Protein AF-0000000075445178 (afdb_homodimer)

Structure (mmCIF, N/CA/C/O backbone):
data_AF-0000000075445178-model_v1
#
loop_
_entity.id
_entity.type
_entity.pdbx_description
1 polymer 'Uncharacterized protein'
#
loop_
_atom_site.group_PDB
_atom_site.id
_atom_site.type_symbol
_atom_site.label_atom_id
_atom_site.label_alt_id
_atom_site.label_comp_id
_atom_site.label_asym_id
_atom_site.label_entity_id
_atom_site.label_seq_id
_atom_site.pdbx_PDB_ins_code
_atom_site.Cartn_x
_atom_site.Cartn_y
_atom_site.Cartn_z
_atom_site.occupancy
_atom_site.B_iso_or_equiv
_atom_site.auth_seq_id
_atom_site.auth_comp_id
_atom_site.auth_asym_id
_atom_site.auth_atom_id
_atom_site.pdbx_PDB_model_num
ATOM 1 N N . MET A 1 1 ? -5.438 -46.281 -12.547 1 30.16 1 MET A N 1
ATOM 2 C CA . MET A 1 1 ? -5.445 -45.125 -13.445 1 30.16 1 MET A CA 1
ATOM 3 C C . MET A 1 1 ? -4.895 -43.875 -12.75 1 30.16 1 MET A C 1
ATOM 5 O O . MET A 1 1 ? -5.383 -43.5 -11.688 1 30.16 1 MET A O 1
ATOM 9 N N . PHE A 1 2 ? -3.621 -43.625 -12.812 1 39.41 2 PHE A N 1
ATOM 10 C CA . PHE A 1 2 ? -2.971 -42.5 -12.148 1 39.41 2 PHE A CA 1
ATOM 11 C C . PHE A 1 2 ? -3.668 -41.188 -12.5 1 39.41 2 PHE A C 1
ATOM 13 O O . PHE A 1 2 ? -3.857 -40.875 -13.672 1 39.41 2 PHE A O 1
ATOM 20 N N . ASP A 1 3 ? -4.621 -40.875 -11.828 1 47.81 3 ASP A N 1
ATOM 21 C CA . ASP A 1 3 ? -5.383 -39.625 -12.055 1 47.81 3 ASP A CA 1
ATOM 22 C C . ASP A 1 3 ? -4.453 -38.438 -12.312 1 47.81 3 ASP A C 1
ATOM 24 O O . ASP A 1 3 ? -3.607 -38.125 -11.477 1 47.81 3 ASP A O 1
ATOM 28 N N . LEU A 1 4 ? -4.105 -38.312 -13.555 1 54.88 4 LEU A N 1
ATOM 29 C CA . LEU A 1 4 ? -3.266 -37.188 -13.977 1 54.88 4 LEU A CA 1
ATOM 30 C C . LEU A 1 4 ? -3.801 -35.875 -13.43 1 54.88 4 LEU A C 1
ATOM 32 O O . LEU A 1 4 ? -4.996 -35.594 -13.547 1 54.88 4 LEU A O 1
ATOM 36 N N . PRO A 1 5 ? -3.109 -35.406 -12.5 1 60.88 5 PRO A N 1
ATOM 37 C CA . PRO A 1 5 ? -3.541 -34.094 -11.961 1 60.88 5 PRO A CA 1
ATOM 38 C C . PRO A 1 5 ? -3.852 -33.094 -13.055 1 60.88 5 PRO A C 1
ATOM 40 O O . PRO A 1 5 ? -3.33 -33.188 -14.172 1 60.88 5 PRO A O 1
ATOM 43 N N . SER A 1 6 ? -4.949 -32.375 -13.031 1 68.62 6 SER A N 1
ATOM 44 C CA . SER A 1 6 ? -5.328 -31.328 -13.961 1 68.62 6 SER A CA 1
ATOM 45 C C . SER A 1 6 ? -4.125 -30.469 -14.344 1 68.62 6 SER A C 1
ATOM 47 O O . SER A 1 6 ? -3.305 -30.125 -13.484 1 68.62 6 SER A O 1
ATOM 49 N N . PRO A 1 7 ? -3.91 -30.297 -15.648 1 84.5 7 PRO A N 1
ATOM 50 C CA . PRO A 1 7 ? -2.799 -29.469 -16.109 1 84.5 7 PRO A CA 1
ATOM 51 C C . PRO A 1 7 ? -2.926 -28.016 -15.641 1 84.5 7 PRO A C 1
ATOM 53 O O . PRO A 1 7 ? -1.937 -27.281 -15.625 1 84.5 7 PRO A O 1
ATOM 56 N N . TYR A 1 8 ? -4.207 -27.672 -15.258 1 91.5 8 TYR A N 1
ATOM 57 C CA . TYR A 1 8 ? -4.434 -26.312 -14.781 1 91.5 8 TYR A CA 1
ATOM 58 C C . TYR A 1 8 ? -5.215 -26.312 -13.477 1 91.5 8 TYR A C 1
ATOM 60 O O . TYR A 1 8 ? -6.398 -25.969 -13.453 1 91.5 8 TYR A O 1
ATOM 68 N N . PRO A 1 9 ? -4.566 -26.594 -12.422 1 93.19 9 PRO A N 1
ATOM 69 C CA . PRO A 1 9 ? -5.254 -26.797 -11.141 1 93.19 9 PRO A CA 1
ATOM 70 C C . PRO A 1 9 ? -5.91 -25.516 -10.617 1 93.19 9 PRO A C 1
ATOM 72 O O . PRO A 1 9 ? -6.82 -25.594 -9.781 1 93.19 9 PRO A O 1
ATOM 75 N N . LEU A 1 10 ? -5.461 -24.359 -11.141 1 96.19 10 LEU A N 1
ATOM 76 C CA . LEU A 1 10 ? -5.98 -23.109 -10.594 1 96.19 10 LEU A CA 1
ATOM 77 C C . LEU A 1 10 ? -6.863 -22.391 -11.617 1 96.19 10 LEU A C 1
ATOM 79 O O . LEU A 1 10 ? -7.129 -21.203 -11.484 1 96.19 10 LEU A O 1
ATOM 83 N N . LYS A 1 11 ? -7.336 -23.062 -12.547 1 94.62 11 LYS A N 1
ATOM 84 C CA . LYS A 1 11 ? -8.125 -22.453 -13.617 1 94.62 11 LYS A CA 1
ATOM 85 C C . LYS A 1 11 ? -9.508 -22.047 -13.125 1 94.62 11 LYS A C 1
ATOM 87 O O . LYS A 1 11 ? -10.016 -20.984 -13.508 1 94.62 11 LYS A O 1
ATOM 92 N N . ASP A 1 12 ? -10.086 -22.875 -12.32 1 93.88 12 ASP A N 1
ATOM 93 C CA . ASP A 1 12 ? -11.438 -22.594 -11.828 1 93.88 12 ASP A CA 1
ATOM 94 C C . ASP A 1 12 ? -11.391 -21.75 -10.555 1 93.88 12 ASP A C 1
ATOM 96 O O . ASP A 1 12 ? -10.758 -22.141 -9.57 1 93.88 12 ASP A O 1
ATOM 100 N N . LEU A 1 13 ? -12.023 -20.672 -10.656 1 95.69 13 LEU A N 1
ATOM 101 C CA . LEU A 1 13 ? -12.047 -19.703 -9.562 1 95.69 13 LEU A CA 1
ATOM 102 C C . LEU A 1 13 ? -13.477 -19.453 -9.094 1 95.69 13 LEU A C 1
ATOM 104 O O . LEU A 1 13 ? -14.359 -19.188 -9.906 1 95.69 13 LEU A O 1
ATOM 108 N N . THR A 1 14 ? -13.727 -19.578 -7.809 1 94.12 14 THR A N 1
ATOM 109 C CA . THR A 1 14 ? -15.047 -19.328 -7.242 1 94.12 14 THR A CA 1
ATOM 110 C C . THR A 1 14 ? -15.047 -18.031 -6.434 1 94.12 14 THR A C 1
ATOM 112 O O . THR A 1 14 ? -13.992 -17.484 -6.117 1 94.12 14 THR A O 1
ATOM 115 N N . ASP A 1 15 ? -16.219 -17.609 -6.078 1 92.56 15 ASP A N 1
ATOM 116 C CA . ASP A 1 15 ? -16.344 -16.438 -5.215 1 92.56 15 ASP A CA 1
ATOM 117 C C . ASP A 1 15 ? -15.75 -16.703 -3.834 1 92.56 15 ASP A C 1
ATOM 119 O O . ASP A 1 15 ? -15.203 -15.805 -3.201 1 92.56 15 ASP A O 1
ATOM 123 N N . GLN A 1 16 ? -15.891 -17.891 -3.465 1 94.44 16 GLN A N 1
ATOM 124 C CA . GLN A 1 16 ? -15.32 -18.266 -2.174 1 94.44 16 GLN A CA 1
ATOM 125 C C . GLN A 1 16 ? -13.797 -18.125 -2.188 1 94.44 16 GLN A C 1
ATOM 127 O O . GLN A 1 16 ? -13.203 -17.688 -1.201 1 94.44 16 GLN A O 1
ATOM 132 N N . ASP A 1 17 ? -13.227 -18.5 -3.268 1 97.06 17 ASP A N 1
ATOM 133 C CA . ASP A 1 17 ? -11.781 -18.328 -3.408 1 97.06 17 ASP A CA 1
ATOM 134 C C . ASP A 1 17 ? -11.391 -16.859 -3.328 1 97.06 17 ASP A C 1
ATOM 136 O O . ASP A 1 17 ? -10.414 -16.5 -2.668 1 97.06 17 ASP A O 1
ATOM 140 N N . LEU A 1 18 ? -12.172 -16.047 -3.953 1 97.38 18 LEU A N 1
ATOM 141 C CA . LEU A 1 18 ? -11.898 -14.617 -3.945 1 97.38 18 LEU A CA 1
ATOM 142 C C . LEU A 1 18 ? -12.094 -14.031 -2.551 1 97.38 18 LEU A C 1
ATOM 144 O O . LEU A 1 18 ? -11.352 -13.148 -2.135 1 97.38 18 LEU A O 1
ATOM 148 N N . GLN A 1 19 ? -13.07 -14.531 -1.859 1 96.25 19 GLN A N 1
ATOM 149 C CA . GLN A 1 19 ? -13.273 -14.102 -0.479 1 96.25 19 GLN A CA 1
ATOM 150 C C . GLN A 1 19 ? -12.07 -14.469 0.388 1 96.25 19 GLN A C 1
ATOM 152 O O . GLN A 1 19 ? -11.578 -13.641 1.162 1 96.25 19 GLN A O 1
ATOM 157 N N . ASN A 1 20 ? -11.609 -15.648 0.244 1 96.75 20 ASN A N 1
ATOM 158 C CA . ASN A 1 20 ? -10.422 -16.062 0.98 1 96.75 20 ASN A CA 1
ATOM 159 C C . ASN A 1 20 ? -9.211 -15.219 0.624 1 96.75 20 ASN A C 1
ATOM 161 O O . ASN A 1 20 ? -8.383 -14.914 1.485 1 96.75 20 ASN A O 1
ATOM 165 N N . LEU A 1 21 ? -9.18 -14.836 -0.614 1 98 21 LEU A N 1
ATOM 166 C CA . LEU A 1 21 ? -8.062 -14.039 -1.108 1 98 21 LEU A CA 1
ATOM 167 C C . LEU A 1 21 ? -8.016 -12.688 -0.407 1 98 21 LEU A C 1
ATOM 169 O O . LEU A 1 21 ? -6.965 -12.281 0.101 1 98 21 LEU A O 1
ATOM 173 N N . VAL A 1 22 ? -9.148 -11.992 -0.316 1 96.75 22 VAL A N 1
ATOM 174 C CA . VAL A 1 22 ? -9.148 -10.656 0.274 1 96.75 22 VAL A CA 1
ATOM 175 C C . VAL A 1 22 ? -8.953 -10.758 1.784 1 96.75 22 VAL A C 1
ATOM 177 O O . VAL A 1 22 ? -8.391 -9.852 2.406 1 96.75 22 VAL A O 1
ATOM 180 N N . VAL A 1 23 ? -9.289 -11.844 2.348 1 95 23 VAL A N 1
ATOM 181 C CA . VAL A 1 23 ? -9.055 -12.07 3.771 1 95 23 VAL A CA 1
ATOM 182 C C . VAL A 1 23 ? -7.562 -12.258 4.031 1 95 23 VAL A C 1
ATOM 184 O O . VAL A 1 23 ? -7 -11.633 4.934 1 95 23 VAL A O 1
ATOM 187 N N . VAL A 1 24 ? -6.957 -13.039 3.215 1 96.44 24 VAL A N 1
ATOM 188 C CA . VAL A 1 24 ? -5.555 -13.367 3.463 1 96.44 24 VAL A CA 1
ATOM 189 C C . VAL A 1 24 ? -4.676 -12.172 3.109 1 96.44 24 VAL A C 1
ATOM 191 O O . VAL A 1 24 ? -3.68 -11.898 3.785 1 96.44 24 VAL A O 1
ATOM 194 N N . LEU A 1 25 ? -5.043 -11.422 2.08 1 96.5 25 LEU A N 1
ATOM 195 C CA . LEU A 1 25 ? -4.203 -10.32 1.627 1 96.5 25 LEU A CA 1
ATOM 196 C C . LEU A 1 25 ? -4.367 -9.109 2.533 1 96.5 25 LEU A C 1
ATOM 198 O O . LEU A 1 25 ? -3.385 -8.438 2.865 1 96.5 25 LEU A O 1
ATOM 202 N N . TRP A 1 26 ? -5.648 -8.906 2.99 1 93.81 26 TRP A N 1
ATOM 203 C CA . TRP A 1 26 ? -5.902 -7.598 3.588 1 93.81 26 TRP A CA 1
ATOM 204 C C . TRP A 1 26 ? -6.75 -7.73 4.848 1 93.81 26 TRP A C 1
ATOM 206 O O . TRP A 1 26 ? -7.281 -6.738 5.352 1 93.81 26 TRP A O 1
ATOM 216 N N . ASN A 1 27 ? -7.004 -8.898 5.277 1 90.88 27 ASN A N 1
ATOM 217 C CA . ASN A 1 27 ? -7.715 -9.156 6.523 1 90.88 27 ASN A CA 1
ATOM 218 C C . ASN A 1 27 ? -9.133 -8.602 6.488 1 90.88 27 ASN A C 1
ATOM 220 O O . ASN A 1 27 ? -9.602 -8.023 7.469 1 90.88 27 ASN A O 1
ATOM 224 N N . TRP A 1 28 ? -9.758 -8.742 5.367 1 91.44 28 TRP A N 1
ATOM 225 C CA . TRP A 1 28 ? -11.156 -8.328 5.27 1 91.44 28 TRP A CA 1
ATOM 226 C C . TRP A 1 28 ? -12.023 -9.133 6.23 1 91.44 28 TRP A C 1
ATOM 228 O O . TRP A 1 28 ? -11.938 -10.359 6.281 1 91.44 28 TRP A O 1
ATOM 238 N N . LYS A 1 29 ? -12.789 -8.391 6.977 1 89.69 29 LYS A N 1
ATOM 239 C CA . LYS A 1 29 ? -13.828 -9.008 7.793 1 89.69 29 LYS A CA 1
ATOM 240 C C . LYS A 1 29 ? -15.203 -8.836 7.152 1 89.69 29 LYS A C 1
ATOM 242 O O . LYS A 1 29 ? -15.875 -7.82 7.379 1 89.69 29 LYS A O 1
ATOM 247 N N . LEU A 1 30 ? -15.609 -9.859 6.5 1 91.5 30 LEU A N 1
ATOM 248 C CA . LEU A 1 30 ? -16.844 -9.773 5.742 1 91.5 30 LEU A CA 1
ATOM 249 C C . LEU A 1 30 ? -18.047 -10.055 6.641 1 91.5 30 LEU A C 1
ATOM 251 O O . LEU A 1 30 ? -18 -10.945 7.492 1 91.5 30 LEU A O 1
ATOM 255 N N . CYS A 1 31 ? -19.047 -9.289 6.477 1 91.12 31 CYS A N 1
ATOM 256 C CA . CYS A 1 31 ? -20.297 -9.547 7.207 1 91.12 31 CYS A CA 1
ATOM 257 C C . CYS A 1 31 ? -21 -10.781 6.668 1 91.12 31 CYS A C 1
ATOM 259 O O . CYS A 1 31 ? -20.578 -11.359 5.664 1 91.12 31 CYS A O 1
ATOM 261 N N . ASP A 1 32 ? -22.062 -11.156 7.273 1 88.88 32 ASP A N 1
ATOM 262 C CA . ASP A 1 32 ? -22.766 -12.398 6.93 1 88.88 32 ASP A CA 1
ATOM 263 C C . ASP A 1 32 ? -23.344 -12.328 5.523 1 88.88 32 ASP A C 1
ATOM 265 O O . ASP A 1 32 ? -23.328 -13.312 4.785 1 88.88 32 ASP A O 1
ATOM 269 N N . ASN A 1 33 ? -23.859 -11.172 5.227 1 88.88 33 ASN A N 1
ATOM 270 C CA . ASN A 1 33 ? -24.406 -11.008 3.889 1 88.88 33 ASN A CA 1
ATOM 271 C C . ASN A 1 33 ? -23.328 -11.164 2.814 1 88.88 33 ASN A C 1
ATOM 273 O O . ASN A 1 33 ? -23.562 -11.812 1.791 1 88.88 33 ASN A O 1
ATOM 277 N N . CYS A 1 34 ? -22.203 -10.617 3.125 1 91.5 34 CYS A N 1
ATOM 278 C CA . CYS A 1 34 ? -21.109 -10.641 2.152 1 91.5 34 CYS A CA 1
ATOM 279 C C . CYS A 1 34 ? -20.453 -12.016 2.098 1 91.5 34 CYS A C 1
ATOM 281 O O . CYS A 1 34 ? -19.812 -12.359 1.106 1 91.5 34 CYS A O 1
ATOM 283 N N . LYS A 1 35 ? -20.609 -12.773 3.062 1 90.69 35 LYS A N 1
ATOM 284 C CA . LYS A 1 35 ? -20.094 -14.141 3.027 1 90.69 35 LYS A CA 1
ATOM 285 C C . LYS A 1 35 ? -20.875 -15 2.041 1 90.69 35 LYS A C 1
ATOM 287 O O . LYS A 1 35 ? -20.328 -15.922 1.434 1 90.69 35 LYS A O 1
ATOM 292 N N . VAL A 1 36 ? -22.078 -14.641 1.875 1 89.12 36 VAL A N 1
ATOM 293 C CA . VAL A 1 36 ? -22.922 -15.375 0.946 1 89.12 36 VAL A CA 1
ATOM 294 C C . VAL A 1 36 ? -22.766 -14.805 -0.462 1 89.12 36 VAL A C 1
ATOM 296 O O . VAL A 1 36 ? -22.656 -15.562 -1.434 1 89.12 36 VAL A O 1
ATOM 299 N N . GLY A 1 37 ? -22.734 -13.539 -0.569 1 89.5 37 GLY A N 1
ATOM 300 C CA . GLY A 1 37 ? -22.578 -12.828 -1.826 1 89.5 37 GLY A CA 1
ATOM 301 C C . GLY A 1 37 ? -21.984 -11.438 -1.653 1 89.5 37 GLY A C 1
ATOM 302 O O . GLY A 1 37 ? -22.719 -10.492 -1.354 1 89.5 37 GLY A O 1
ATOM 303 N N . PRO A 1 38 ? -20.75 -11.391 -1.897 1 85.19 38 PRO A N 1
ATOM 304 C CA . PRO A 1 38 ? -20.125 -10.102 -1.596 1 85.19 38 PRO A CA 1
ATOM 305 C C . PRO A 1 38 ? -20.688 -8.961 -2.447 1 85.19 38 PRO A C 1
ATOM 307 O O . PRO A 1 38 ? -20.75 -9.078 -3.674 1 85.19 38 PRO A O 1
ATOM 310 N N . GLY A 1 39 ? -21.172 -7.934 -1.83 1 78.5 39 GLY A N 1
ATOM 311 C CA . GLY A 1 39 ? -21.609 -6.715 -2.484 1 78.5 39 GLY A CA 1
ATOM 312 C C . GLY A 1 39 ? -23.016 -6.82 -3.041 1 78.5 39 GLY A C 1
ATOM 313 O O . GLY A 1 39 ? -23.516 -5.891 -3.682 1 78.5 39 GLY A O 1
ATOM 314 N N . GLN A 1 40 ? -23.688 -7.945 -2.875 1 82.5 40 GLN A N 1
ATOM 315 C CA . GLN A 1 40 ? -25 -8.156 -3.465 1 82.5 40 GLN A CA 1
ATOM 316 C C . GLN A 1 40 ? -26.094 -7.547 -2.588 1 82.5 40 GLN A C 1
ATOM 318 O O . GLN A 1 40 ? -27.078 -7.02 -3.1 1 82.5 40 GLN A O 1
ATOM 323 N N . GLN A 1 41 ? -25.828 -7.625 -1.301 1 81.69 41 GLN A N 1
ATOM 324 C CA . GLN A 1 41 ? -26.766 -7.07 -0.331 1 81.69 41 GLN A CA 1
ATOM 325 C C . GLN A 1 41 ? -26.125 -5.953 0.485 1 81.69 41 GLN A C 1
ATOM 327 O O . GLN A 1 41 ? -24.891 -5.906 0.621 1 81.69 41 GLN A O 1
ATOM 332 N N . PRO A 1 42 ? -26.953 -5.07 0.854 1 80.88 42 PRO A N 1
ATOM 333 C CA . PRO A 1 42 ? -26.391 -4.008 1.688 1 80.88 42 PRO A CA 1
ATOM 334 C C . PRO A 1 42 ? -25.719 -4.543 2.947 1 80.88 42 PRO A C 1
ATOM 336 O O . PRO A 1 42 ? -26.172 -5.523 3.531 1 80.88 42 PRO A O 1
ATOM 339 N N . CYS A 1 43 ? -24.609 -4.016 3.186 1 80.75 43 CYS A N 1
ATOM 340 C CA . CYS A 1 43 ? -23.844 -4.434 4.352 1 80.75 43 CYS A CA 1
ATOM 341 C C . CYS A 1 43 ? -24.422 -3.836 5.629 1 80.75 43 CYS A C 1
ATOM 343 O O . CYS A 1 43 ? -24.891 -2.699 5.629 1 80.75 43 CYS A O 1
ATOM 345 N N . SER A 1 44 ? -24.891 -4.625 6.527 1 64.69 44 SER A N 1
ATOM 346 C CA . SER A 1 44 ? -25.281 -4.227 7.875 1 64.69 44 SER A CA 1
ATOM 347 C C . SER A 1 44 ? -24.266 -4.684 8.906 1 64.69 44 SER A C 1
ATOM 349 O O . SER A 1 44 ? -24.016 -5.883 9.062 1 64.69 44 SER A O 1
ATOM 351 N N . PRO A 1 45 ? -23.469 -3.906 9.719 1 60.16 45 PRO A N 1
ATOM 352 C CA . PRO A 1 45 ? -23.094 -2.506 9.906 1 60.16 45 PRO A CA 1
ATOM 353 C C . PRO A 1 45 ? -22.219 -1.97 8.766 1 60.16 45 PRO A C 1
ATOM 355 O O . PRO A 1 45 ? -21.609 -2.75 8.031 1 60.16 45 PRO A O 1
ATOM 358 N N . GLN A 1 46 ? -22.203 -0.677 8.461 1 60.38 46 GLN A N 1
ATOM 359 C CA . GLN A 1 46 ? -21.703 0.152 7.367 1 60.38 46 GLN A CA 1
ATOM 360 C C . GLN A 1 46 ? -20.188 0.049 7.234 1 60.38 46 GLN A C 1
ATOM 362 O O . GLN A 1 46 ? -19.609 0.498 6.242 1 60.38 46 GLN A O 1
ATOM 367 N N . ILE A 1 47 ? -19.516 -0.87 8.008 1 75 47 ILE A N 1
ATOM 368 C CA . ILE A 1 47 ? -18.062 -0.8 7.977 1 75 47 ILE A CA 1
ATOM 369 C C . ILE A 1 47 ? -17.5 -2.039 7.277 1 75 47 ILE A C 1
ATOM 371 O O . ILE A 1 47 ? -16.281 -2.223 7.207 1 75 47 ILE A O 1
ATOM 375 N N . CYS A 1 48 ? -18.406 -2.711 6.582 1 87.06 48 CYS A N 1
ATOM 376 C CA . CYS A 1 48 ? -17.953 -3.945 5.941 1 87.06 48 CYS A CA 1
ATOM 377 C C . CYS A 1 48 ? -17.156 -3.65 4.684 1 87.06 48 CYS A C 1
ATOM 379 O O . CYS A 1 48 ? -17.609 -2.928 3.801 1 87.0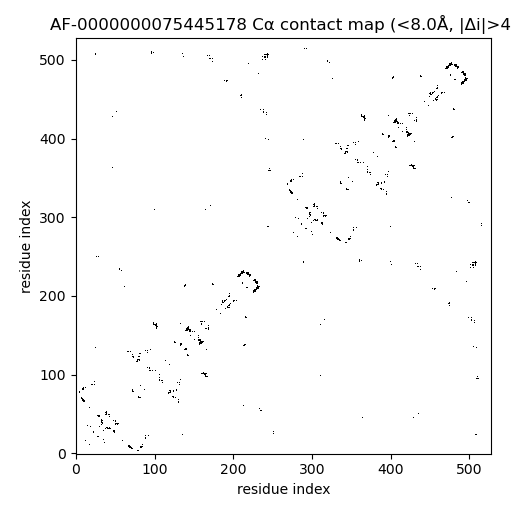6 48 CYS A O 1
ATOM 381 N N . PRO A 1 49 ? -15.992 -4.254 4.613 1 88.88 49 PRO A N 1
ATOM 382 C CA . PRO A 1 49 ? -15.203 -4.035 3.4 1 88.88 49 PRO A CA 1
ATOM 383 C C . PRO A 1 49 ? -15.852 -4.641 2.154 1 88.88 49 PRO A C 1
ATOM 385 O O . PRO A 1 49 ? -15.469 -4.297 1.032 1 88.88 49 PRO A O 1
ATOM 388 N N . GLY A 1 50 ? -16.844 -5.469 2.377 1 89.06 50 GLY A N 1
ATOM 389 C CA . GLY A 1 50 ? -17.562 -6.07 1.258 1 89.06 50 GLY A CA 1
ATOM 390 C C . GLY A 1 50 ? -18.188 -5.047 0.332 1 89.06 50 GLY A C 1
ATOM 391 O O . GLY A 1 50 ? -18.438 -5.336 -0.839 1 89.06 50 GLY A O 1
ATOM 392 N N . VAL A 1 51 ? -18.406 -3.855 0.806 1 84.81 51 VAL A N 1
ATOM 393 C CA . VAL A 1 51 ? -19.016 -2.789 0.009 1 84.81 51 VAL A CA 1
ATOM 394 C C . VAL A 1 51 ? -18.078 -2.42 -1.144 1 84.81 51 VAL A C 1
ATOM 396 O O . VAL A 1 51 ? -18.516 -1.848 -2.145 1 84.81 51 VAL A O 1
ATOM 399 N N . ARG A 1 52 ? -16.875 -2.756 -1.011 1 87.69 52 ARG A N 1
ATOM 400 C CA . ARG A 1 52 ? -15.883 -2.406 -2.027 1 87.69 52 ARG A CA 1
ATOM 401 C C . ARG A 1 52 ? -15.648 -3.57 -2.982 1 87.69 52 ARG A C 1
ATOM 403 O O . ARG A 1 52 ? -14.766 -3.502 -3.844 1 87.69 52 ARG A O 1
ATOM 410 N N . TRP A 1 53 ? -16.359 -4.59 -2.99 1 91.06 53 TRP A N 1
ATOM 411 C CA . TRP A 1 53 ? -16.156 -5.82 -3.748 1 91.06 53 TRP A CA 1
ATOM 412 C C . TRP A 1 53 ? -16.141 -5.539 -5.246 1 91.06 53 TRP A C 1
ATOM 414 O O . TRP A 1 53 ? -15.234 -5.996 -5.957 1 91.06 53 TRP A O 1
ATOM 424 N N . SER A 1 54 ? -17.047 -4.738 -5.648 1 87.38 54 SER A N 1
ATOM 425 C CA . SER A 1 54 ? -17.188 -4.477 -7.078 1 87.38 54 SER A CA 1
ATOM 426 C C . SER A 1 54 ? -15.984 -3.688 -7.605 1 87.38 54 SER A C 1
ATOM 428 O O . SER A 1 54 ? -15.625 -3.814 -8.773 1 87.38 54 SER A O 1
ATOM 430 N N . ARG A 1 55 ? -15.391 -2.922 -6.754 1 85.56 55 ARG A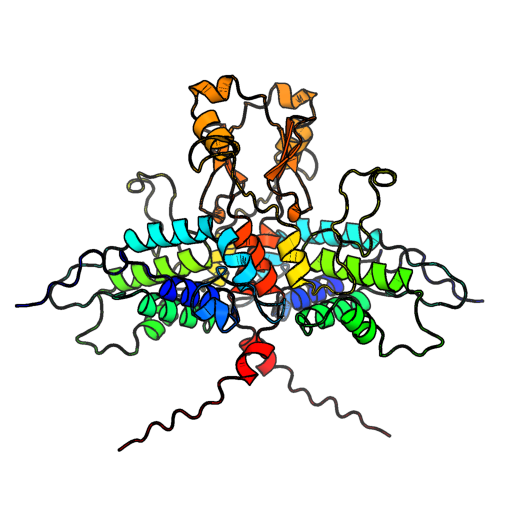 N 1
ATOM 431 C CA . ARG A 1 55 ? -14.25 -2.107 -7.16 1 85.56 55 ARG A CA 1
ATOM 432 C C . ARG A 1 55 ? -13 -2.965 -7.344 1 85.56 55 ARG A C 1
ATOM 434 O O . ARG A 1 55 ? -12.008 -2.516 -7.926 1 85.56 55 ARG A O 1
ATOM 441 N N . MET A 1 56 ? -13.086 -4.219 -6.902 1 92.25 56 MET A N 1
ATOM 442 C CA . MET A 1 56 ? -11.922 -5.102 -6.945 1 92.25 56 MET A CA 1
ATOM 443 C C . MET A 1 56 ? -11.906 -5.914 -8.234 1 92.25 56 MET A C 1
ATOM 445 O O . MET A 1 56 ? -11.031 -6.758 -8.43 1 92.25 56 MET A O 1
ATOM 449 N N . ARG A 1 57 ? -12.711 -5.602 -9.117 1 89.75 57 ARG A N 1
ATOM 450 C CA . ARG A 1 57 ? -12.906 -6.422 -10.312 1 89.75 57 ARG A CA 1
ATOM 451 C C . ARG A 1 57 ? -11.617 -6.547 -11.109 1 89.75 57 ARG A C 1
ATOM 453 O O . ARG A 1 57 ? -11.25 -7.641 -11.539 1 89.75 57 ARG A O 1
ATOM 460 N N . LEU A 1 58 ? -10.938 -5.449 -11.32 1 88.69 58 LEU A N 1
ATOM 461 C CA . LEU A 1 58 ? -9.711 -5.469 -12.109 1 88.69 58 LEU A CA 1
ATOM 462 C C . LEU A 1 58 ? -8.664 -6.359 -11.461 1 88.69 58 LEU A C 1
ATOM 464 O O . LEU A 1 58 ? -7.98 -7.121 -12.148 1 88.69 58 LEU A O 1
ATOM 468 N N . PHE A 1 59 ? -8.602 -6.277 -10.211 1 94.06 59 PHE A N 1
ATOM 469 C CA . PHE A 1 59 ? -7.637 -7.113 -9.5 1 94.06 59 PHE A CA 1
ATOM 470 C C . PHE A 1 59 ? -8.047 -8.578 -9.562 1 94.06 59 PHE A C 1
ATOM 472 O O . PHE A 1 59 ? -7.203 -9.461 -9.734 1 94.06 59 PHE A O 1
ATOM 479 N N . PHE A 1 60 ? -9.305 -8.82 -9.43 1 96.06 60 PHE A N 1
ATOM 480 C CA . PHE A 1 60 ? -9.797 -10.195 -9.484 1 96.06 60 PHE A CA 1
ATOM 481 C C . PHE A 1 60 ? -9.555 -10.789 -10.867 1 96.06 60 PHE A C 1
ATOM 483 O O . PHE A 1 60 ? -9.195 -11.961 -10.984 1 96.06 60 PHE A O 1
ATOM 490 N N . ASP A 1 61 ? -9.734 -9.984 -11.836 1 93.06 61 ASP A N 1
ATOM 491 C CA . ASP A 1 61 ? -9.445 -10.445 -13.195 1 93.06 61 ASP A CA 1
ATOM 492 C C . ASP A 1 61 ? -7.961 -10.766 -13.367 1 93.06 61 ASP A C 1
ATOM 494 O O . ASP A 1 61 ? -7.605 -11.766 -13.992 1 93.06 61 ASP A O 1
ATOM 498 N N . TYR A 1 62 ? -7.219 -9.906 -12.867 1 93.44 62 TYR A N 1
ATOM 499 C CA . TYR A 1 62 ? -5.777 -10.141 -12.883 1 93.44 62 TYR A CA 1
ATOM 500 C C . TYR A 1 62 ? -5.43 -11.445 -12.172 1 93.44 62 TYR A C 1
ATOM 502 O O . TYR A 1 62 ? -4.691 -12.273 -12.711 1 93.44 62 TYR A O 1
ATOM 510 N N . TYR A 1 63 ? -5.957 -11.633 -11 1 97.38 63 TYR A N 1
ATOM 511 C CA . TYR A 1 63 ? -5.734 -12.844 -10.227 1 97.38 63 TYR A CA 1
ATOM 512 C C . TYR A 1 63 ? -6.141 -14.086 -11.016 1 97.38 63 TYR A C 1
ATOM 514 O O . TYR A 1 63 ? -5.391 -15.062 -11.078 1 97.38 63 TYR A O 1
ATOM 522 N N . ARG A 1 64 ? -7.254 -13.992 -11.562 1 96.88 64 ARG A N 1
ATOM 523 C CA . ARG A 1 64 ? -7.758 -15.109 -12.359 1 96.88 64 ARG A CA 1
ATOM 524 C C . ARG A 1 64 ? -6.793 -15.461 -13.484 1 96.88 64 ARG A C 1
ATOM 526 O O . ARG A 1 64 ? -6.484 -16.641 -13.703 1 96.88 64 ARG A O 1
ATOM 533 N N . LYS A 1 65 ? -6.348 -14.484 -14.102 1 94.56 65 LYS A N 1
ATOM 534 C CA . LYS A 1 65 ? -5.477 -14.695 -15.25 1 94.56 65 LYS A CA 1
ATOM 535 C C . LYS A 1 65 ? -4.164 -15.352 -14.828 1 94.56 65 LYS A C 1
ATOM 537 O O . LYS A 1 65 ? -3.758 -16.359 -15.406 1 94.56 65 LYS A O 1
ATOM 542 N N . ILE A 1 66 ? -3.557 -14.836 -13.797 1 95.12 66 ILE A N 1
ATOM 543 C CA . ILE A 1 66 ? -2.221 -15.328 -13.469 1 95.12 66 ILE A CA 1
ATOM 544 C C . ILE A 1 66 ? -2.316 -16.719 -12.836 1 95.12 66 ILE A C 1
ATOM 546 O O . ILE A 1 66 ? -1.418 -17.547 -13 1 95.12 66 ILE A O 1
ATOM 550 N N . THR A 1 67 ? -3.4 -16.969 -12.211 1 97.12 67 THR A N 1
ATOM 551 C CA . THR A 1 67 ? -3.547 -18.281 -11.602 1 97.12 67 THR A CA 1
ATOM 552 C C . THR A 1 67 ? -3.955 -19.312 -12.641 1 97.12 67 THR A C 1
ATOM 554 O O . THR A 1 67 ? -3.537 -20.469 -12.57 1 97.12 67 THR A O 1
ATOM 557 N N . ALA A 1 68 ? -4.691 -18.922 -13.586 1 95.06 68 ALA A N 1
ATOM 558 C CA . ALA A 1 68 ? -5.078 -19.828 -14.656 1 95.06 68 ALA A CA 1
ATOM 559 C C . ALA A 1 68 ? -3.865 -20.266 -15.469 1 95.06 68 ALA A C 1
ATOM 561 O O . ALA A 1 68 ? -3.855 -21.359 -16.047 1 95.06 68 ALA A O 1
ATOM 562 N N . ASP A 1 69 ? -2.832 -19.453 -15.422 1 92.88 69 ASP A N 1
ATOM 563 C CA . ASP A 1 69 ? -1.639 -19.703 -16.219 1 92.88 69 ASP A CA 1
ATOM 564 C C . ASP A 1 69 ? -0.656 -20.609 -15.469 1 92.88 69 ASP A C 1
ATOM 566 O O . ASP A 1 69 ? 0.377 -21 -16.016 1 92.88 69 ASP A O 1
ATOM 570 N N . TYR A 1 70 ? -0.999 -20.906 -14.273 1 94 70 TYR A N 1
ATOM 571 C CA . TYR A 1 70 ? -0.126 -21.781 -13.5 1 94 70 TYR A CA 1
ATOM 572 C C . TYR A 1 70 ? -0.167 -23.219 -14.039 1 94 70 TYR A C 1
ATOM 574 O O . TYR A 1 70 ? -1.226 -23.844 -14.062 1 94 70 TYR A O 1
ATOM 582 N N . VAL A 1 71 ? 1 -23.688 -14.461 1 91.25 71 VAL A N 1
ATOM 583 C CA . VAL A 1 71 ? 1.16 -25.062 -14.938 1 91.25 71 VAL A CA 1
ATOM 584 C C . VAL A 1 71 ? 2.211 -25.781 -14.094 1 91.25 71 VAL A C 1
ATOM 586 O O . VAL A 1 71 ? 3.393 -25.438 -14.141 1 91.25 71 VAL A O 1
ATOM 589 N N . PRO A 1 72 ? 1.74 -26.75 -13.336 1 90.69 72 PRO A N 1
ATOM 590 C CA . PRO A 1 72 ? 2.715 -27.469 -12.523 1 90.69 72 PRO A CA 1
ATOM 591 C C . PRO A 1 72 ? 3.695 -28.281 -13.359 1 90.69 72 PRO A C 1
ATOM 593 O O . PRO A 1 72 ? 3.461 -28.5 -14.555 1 90.69 72 PRO A O 1
ATOM 596 N N . ASP A 1 73 ? 4.844 -28.562 -12.703 1 86.69 73 ASP A N 1
ATOM 597 C CA . ASP A 1 73 ? 5.73 -29.562 -13.312 1 86.69 73 ASP A CA 1
ATOM 598 C C . ASP A 1 73 ? 5.078 -30.938 -13.344 1 86.69 73 ASP A C 1
ATOM 600 O O . ASP A 1 73 ? 4.707 -31.484 -12.297 1 86.69 73 ASP A O 1
ATOM 604 N N . MET A 1 74 ? 4.848 -31.438 -14.516 1 81.38 74 MET A N 1
ATOM 605 C CA . MET A 1 74 ? 4.145 -32.719 -14.672 1 81.38 74 MET A CA 1
ATOM 606 C C . MET A 1 74 ? 5.125 -33.875 -14.68 1 81.38 74 MET A C 1
ATOM 608 O O . MET A 1 74 ? 5.445 -34.406 -15.742 1 81.38 74 MET A O 1
ATOM 612 N N . VAL A 1 75 ? 5.688 -34.094 -13.578 1 80.38 75 VAL A N 1
ATOM 613 C CA . VAL A 1 75 ? 6.574 -35.25 -13.43 1 80.38 75 VAL A CA 1
ATOM 614 C C . VAL A 1 75 ? 5.82 -36.406 -12.773 1 80.38 75 VAL A C 1
ATOM 616 O O . VAL A 1 75 ? 5.133 -36.219 -11.766 1 80.38 75 VAL A O 1
ATOM 619 N N . VAL A 1 76 ? 5.98 -37.531 -13.383 1 79.25 76 VAL A N 1
ATOM 620 C CA . VAL A 1 76 ? 5.289 -38.719 -12.891 1 79.25 76 VAL A CA 1
ATOM 621 C C . VAL A 1 76 ? 5.684 -39 -11.445 1 79.25 76 VAL A C 1
ATOM 623 O O . VAL A 1 76 ? 6.871 -39 -11.109 1 79.25 76 VAL A O 1
ATOM 626 N N . GLY A 1 77 ? 4.691 -39.125 -10.547 1 79.81 77 GLY A N 1
ATOM 627 C CA . GLY A 1 77 ? 4.926 -39.5 -9.156 1 79.81 77 GLY A CA 1
ATOM 628 C C . GLY A 1 77 ? 5.051 -38.281 -8.234 1 79.81 77 GLY A C 1
ATOM 629 O O . GLY A 1 77 ? 5.043 -38.438 -7.012 1 79.81 77 GLY A O 1
ATOM 630 N N . ALA A 1 78 ? 5.23 -37.156 -8.789 1 85.62 78 ALA A N 1
ATOM 631 C CA . ALA A 1 78 ? 5.348 -35.969 -7.949 1 85.62 78 ALA A CA 1
ATOM 632 C C . ALA A 1 78 ? 4.082 -35.125 -8.023 1 85.62 78 ALA A C 1
ATOM 634 O O . ALA A 1 78 ? 3.668 -34.719 -9.109 1 85.62 78 ALA A O 1
ATOM 635 N N . PRO A 1 79 ? 3.467 -34.938 -6.941 1 89.44 79 PRO A N 1
ATOM 636 C CA . PRO A 1 79 ? 2.279 -34.062 -6.957 1 89.44 79 PRO A CA 1
ATOM 637 C C . PRO A 1 79 ? 2.615 -32.594 -7.211 1 89.44 79 PRO A C 1
ATOM 639 O O . PRO A 1 79 ? 3.744 -32.156 -6.965 1 89.44 79 PRO A O 1
ATOM 642 N N . PRO A 1 80 ? 1.595 -31.859 -7.77 1 93.19 80 PRO A N 1
ATOM 643 C CA . PRO A 1 80 ? 1.825 -30.422 -7.953 1 93.19 80 PRO A CA 1
ATOM 644 C C . PRO A 1 80 ? 2.004 -29.688 -6.637 1 93.19 80 PRO A C 1
ATOM 646 O O . PRO A 1 80 ? 1.475 -30.109 -5.605 1 93.19 80 PRO A O 1
ATOM 649 N N . ALA A 1 81 ? 2.758 -28.609 -6.688 1 95.19 81 ALA A N 1
ATOM 650 C CA . ALA A 1 81 ? 2.955 -27.766 -5.512 1 95.19 81 ALA A CA 1
ATOM 651 C C . ALA A 1 81 ? 1.656 -27.078 -5.105 1 95.19 81 ALA A C 1
ATOM 653 O O . ALA A 1 81 ? 1.381 -26.906 -3.916 1 95.19 81 ALA A O 1
ATOM 654 N N . LEU A 1 82 ? 0.867 -26.703 -6.145 1 96.06 82 LEU A N 1
ATOM 655 C CA . LEU A 1 82 ? -0.451 -26.125 -5.918 1 96.06 82 LEU A CA 1
ATOM 656 C C . LEU A 1 82 ? -1.541 -26.984 -6.559 1 96.06 82 LEU A C 1
ATOM 658 O O . LEU A 1 82 ? -1.517 -27.219 -7.766 1 96.06 82 LEU A O 1
ATOM 662 N N . GLN A 1 83 ? -2.453 -27.344 -5.758 1 93.19 83 GLN A N 1
ATOM 663 C CA . GLN A 1 83 ? -3.562 -28.156 -6.266 1 93.19 83 GLN A CA 1
ATOM 664 C C . GLN A 1 83 ? -4.863 -27.359 -6.266 1 93.19 83 GLN A C 1
ATOM 666 O O . GLN A 1 83 ? -5.836 -27.734 -6.914 1 93.19 83 GLN A O 1
ATOM 671 N N . SER A 1 84 ? -4.836 -26.328 -5.488 1 95.81 84 SER A N 1
ATOM 672 C CA . SER A 1 84 ? -6.039 -25.516 -5.332 1 95.81 84 SER A CA 1
ATOM 673 C C . SER A 1 84 ? -5.699 -24.094 -4.922 1 95.81 84 SER A C 1
ATOM 675 O O . SER A 1 84 ? -4.559 -23.797 -4.555 1 95.81 84 SER A O 1
ATOM 677 N N . HIS A 1 85 ? -6.691 -23.281 -5.027 1 97.81 85 HIS A N 1
ATOM 678 C CA . HIS A 1 85 ? -6.52 -21.922 -4.523 1 97.81 85 HIS A CA 1
ATOM 679 C C . HIS A 1 85 ? -6.285 -21.906 -3.018 1 97.81 85 HIS A C 1
ATOM 681 O O . HIS A 1 85 ? -5.59 -21.047 -2.496 1 97.81 85 HIS A O 1
ATOM 687 N N . THR A 1 86 ? -6.844 -22.875 -2.359 1 97.06 86 THR A N 1
ATOM 688 C CA . THR A 1 86 ? -6.621 -23 -0.923 1 97.06 86 THR A CA 1
ATOM 689 C C . THR A 1 86 ? -5.141 -23.188 -0.619 1 97.06 86 THR A C 1
ATOM 691 O O . THR A 1 86 ? -4.613 -22.609 0.335 1 97.06 86 THR A O 1
ATOM 694 N N . ASP A 1 87 ? -4.5 -23.984 -1.438 1 96.5 87 ASP A N 1
ATOM 695 C CA . ASP A 1 87 ? -3.061 -24.156 -1.286 1 96.5 87 ASP A CA 1
ATOM 696 C C . ASP A 1 87 ? -2.322 -22.844 -1.453 1 96.5 87 ASP A C 1
ATOM 698 O O . ASP A 1 87 ? -1.396 -22.531 -0.696 1 96.5 87 ASP A O 1
ATOM 702 N N . LEU A 1 88 ? -2.752 -22.125 -2.422 1 98.12 88 LEU A N 1
ATOM 703 C CA . LEU A 1 88 ? -2.127 -20.844 -2.693 1 98.12 88 LEU A CA 1
ATOM 704 C C . LEU A 1 88 ? -2.328 -19.875 -1.525 1 98.12 88 LEU A C 1
ATOM 706 O O . LEU A 1 88 ? -1.389 -19.203 -1.105 1 98.12 88 LEU A O 1
ATOM 710 N N . MET A 1 89 ? -3.527 -19.906 -0.951 1 98.06 89 MET A N 1
ATOM 711 C CA . MET A 1 89 ? -3.799 -19.062 0.211 1 98.06 89 MET A CA 1
ATOM 712 C C . MET A 1 89 ? -2.906 -19.453 1.385 1 98.06 89 MET A C 1
ATOM 714 O O . MET A 1 89 ? -2.418 -18.594 2.113 1 98.06 89 MET A O 1
ATOM 718 N N . SER A 1 90 ? -2.713 -20.656 1.523 1 97.12 90 SER A N 1
ATOM 719 C CA . SER A 1 90 ? -1.873 -21.141 2.613 1 97.12 90 SER A CA 1
ATOM 720 C C . SER A 1 90 ? -0.434 -20.656 2.461 1 97.12 90 SER A C 1
ATOM 722 O O . SER A 1 90 ? 0.19 -20.234 3.436 1 97.12 90 SER A O 1
ATOM 724 N N . ILE A 1 91 ? 0.046 -20.719 1.281 1 97.88 91 ILE A N 1
ATOM 725 C CA . ILE A 1 91 ? 1.409 -20.266 1.032 1 97.88 91 ILE A CA 1
ATOM 726 C C . ILE A 1 91 ? 1.499 -18.75 1.274 1 97.88 91 ILE A C 1
ATOM 728 O O . ILE A 1 91 ? 2.459 -18.281 1.881 1 97.88 91 ILE A O 1
ATOM 732 N N . ILE A 1 92 ? 0.52 -18 0.833 1 98 92 ILE A N 1
ATOM 733 C CA . ILE A 1 92 ? 0.504 -16.562 1.042 1 98 92 ILE A CA 1
ATOM 734 C C . ILE A 1 92 ? 0.533 -16.25 2.539 1 98 92 ILE A C 1
ATOM 736 O O . ILE A 1 92 ? 1.291 -15.391 2.988 1 98 92 ILE A O 1
ATOM 740 N N . ARG A 1 93 ? -0.216 -17 3.295 1 97 93 ARG A N 1
ATOM 741 C CA . ARG A 1 93 ? -0.235 -16.812 4.742 1 97 93 ARG A CA 1
ATOM 742 C C . ARG A 1 93 ? 1.144 -17.062 5.344 1 97 93 ARG A C 1
ATOM 744 O O . ARG A 1 93 ? 1.604 -16.297 6.191 1 97 93 ARG A O 1
ATOM 751 N N . LEU A 1 94 ? 1.73 -18.047 4.926 1 96.5 94 LEU A N 1
ATOM 752 C CA . LEU A 1 94 ? 3.045 -18.406 5.453 1 96.5 94 LEU A CA 1
ATOM 753 C C . LEU A 1 94 ? 4.078 -17.344 5.082 1 96.5 94 LEU A C 1
ATOM 755 O O . LEU A 1 94 ? 4.953 -17.016 5.891 1 96.5 94 LEU A O 1
ATOM 759 N N . LEU A 1 95 ? 3.977 -16.844 3.836 1 96.94 95 LEU A N 1
ATOM 760 C CA . LEU A 1 95 ? 4.883 -15.766 3.439 1 96.94 95 LEU A CA 1
ATOM 761 C C . LEU A 1 95 ? 4.691 -14.539 4.32 1 96.94 95 LEU A C 1
ATOM 763 O O . LEU A 1 95 ? 5.668 -13.914 4.746 1 96.94 95 LEU A O 1
ATOM 767 N N . LYS A 1 96 ? 3.479 -14.25 4.562 1 94.62 96 LYS A N 1
ATOM 768 C CA . LYS A 1 96 ? 3.154 -13.078 5.371 1 94.62 96 LYS A CA 1
ATOM 769 C C . LYS A 1 96 ? 3.619 -13.266 6.812 1 94.62 96 LYS A C 1
ATOM 771 O O . LYS A 1 96 ? 4.184 -12.344 7.41 1 94.62 96 LYS A O 1
ATOM 776 N N . ASP A 1 97 ? 3.447 -14.461 7.34 1 93.56 97 ASP A N 1
ATOM 777 C CA . ASP A 1 97 ? 3.756 -14.75 8.734 1 93.56 97 ASP A CA 1
ATOM 778 C C . ASP A 1 97 ? 5.262 -14.883 8.953 1 93.56 97 ASP A C 1
ATOM 780 O O . ASP A 1 97 ? 5.738 -14.836 10.086 1 93.56 97 ASP A O 1
ATOM 784 N N . ASN A 1 98 ? 5.945 -15.125 7.863 1 94.56 98 ASN A N 1
ATOM 785 C CA . ASN A 1 98 ? 7.383 -15.375 7.957 1 94.56 98 ASN A CA 1
ATOM 786 C C . ASN A 1 98 ? 8.172 -14.43 7.055 1 94.56 98 ASN A C 1
ATOM 788 O O . ASN A 1 98 ? 9.023 -14.875 6.277 1 94.56 98 ASN A O 1
ATOM 792 N N . SER A 1 99 ? 7.926 -13.188 7.238 1 91.56 99 SER A N 1
ATOM 793 C CA . SER A 1 99 ? 8.523 -12.172 6.375 1 91.56 99 SER A CA 1
ATOM 794 C C . SER A 1 99 ? 10.016 -12.008 6.672 1 91.56 99 SER A C 1
ATOM 796 O O . SER A 1 99 ? 10.75 -11.438 5.867 1 91.56 99 SER A O 1
ATOM 798 N N . ASP A 1 100 ? 10.461 -12.523 7.773 1 89.06 100 ASP A N 1
ATOM 799 C CA . ASP A 1 100 ? 11.852 -12.383 8.188 1 89.06 100 ASP A CA 1
ATOM 800 C C . ASP A 1 100 ? 12.688 -13.57 7.719 1 89.06 100 ASP A C 1
ATOM 802 O O . ASP A 1 100 ? 13.898 -13.609 7.93 1 89.06 100 ASP A O 1
ATOM 806 N N . LYS A 1 101 ? 12.062 -14.547 7.027 1 94.56 101 LYS A N 1
ATOM 807 C CA . LYS A 1 101 ? 12.766 -15.734 6.547 1 94.56 101 LYS A CA 1
ATOM 808 C C . LYS A 1 101 ? 13.164 -15.586 5.082 1 94.56 101 LYS A C 1
ATOM 810 O O . LYS A 1 101 ? 12.445 -14.953 4.305 1 94.56 101 LYS A O 1
ATOM 815 N N . LYS A 1 102 ? 14.242 -16.219 4.82 1 95.69 102 LYS A N 1
ATOM 816 C CA . LYS A 1 102 ? 14.727 -16.219 3.443 1 95.69 102 LYS A CA 1
ATOM 817 C C . LYS A 1 102 ? 13.891 -17.156 2.572 1 95.69 102 LYS A C 1
ATOM 819 O O . LYS A 1 102 ? 13.188 -18.031 3.086 1 95.69 102 LYS A O 1
ATOM 824 N N . ARG A 1 103 ? 14.016 -16.938 1.281 1 96.56 103 ARG A N 1
ATOM 825 C CA . ARG A 1 103 ? 13.25 -17.734 0.329 1 96.56 103 ARG A CA 1
ATOM 826 C C . ARG A 1 103 ? 13.461 -19.219 0.569 1 96.56 103 ARG A C 1
ATOM 828 O O . ARG A 1 103 ? 12.508 -20 0.54 1 96.56 103 ARG A O 1
ATOM 835 N N . SER A 1 104 ? 14.703 -19.641 0.763 1 96.25 104 SER A N 1
ATOM 836 C CA . SER A 1 104 ? 15.008 -21.047 0.987 1 96.25 104 SER A CA 1
ATOM 837 C C . SER A 1 104 ? 14.305 -21.578 2.227 1 96.25 104 SER A C 1
ATOM 839 O O . SER A 1 104 ? 13.758 -22.672 2.211 1 96.25 104 SER A O 1
ATOM 841 N N . GLU A 1 105 ? 14.289 -20.766 3.25 1 97.25 105 GLU A N 1
ATOM 842 C CA . GLU A 1 105 ? 13.602 -21.156 4.48 1 97.25 105 GLU A CA 1
ATOM 843 C C . GLU A 1 105 ? 12.094 -21.219 4.273 1 97.25 105 GLU A C 1
ATOM 845 O O . GLU A 1 105 ? 11.43 -22.125 4.766 1 97.25 105 GLU A O 1
ATOM 850 N N . LEU A 1 106 ? 11.609 -20.25 3.547 1 97.38 106 LEU A N 1
ATOM 851 C CA . LEU A 1 106 ? 10.18 -20.203 3.254 1 97.38 106 LEU A CA 1
ATOM 852 C C . LEU A 1 106 ? 9.75 -21.438 2.467 1 97.38 106 LEU A C 1
ATOM 854 O O . LEU A 1 106 ? 8.68 -22 2.723 1 97.38 106 LEU A O 1
ATOM 858 N N . THR A 1 107 ? 10.578 -21.812 1.536 1 96.94 107 THR A N 1
ATOM 859 C CA . THR A 1 107 ? 10.266 -23 0.752 1 96.94 107 THR A CA 1
ATOM 860 C C . THR A 1 107 ? 10.117 -24.219 1.658 1 96.94 107 THR A C 1
ATOM 862 O O . THR A 1 107 ? 9.148 -24.984 1.529 1 96.94 107 THR A O 1
ATOM 865 N N . ALA A 1 108 ? 11 -24.344 2.547 1 96 108 ALA A N 1
ATOM 866 C CA . ALA A 1 108 ? 10.961 -25.484 3.475 1 96 108 ALA A CA 1
ATOM 867 C C . ALA A 1 108 ? 9.711 -25.422 4.348 1 96 108 ALA A C 1
ATOM 869 O O . ALA A 1 108 ? 9.047 -26.438 4.566 1 96 108 ALA A O 1
ATOM 870 N N . ILE A 1 109 ? 9.375 -24.281 4.789 1 96.81 109 ILE A N 1
ATOM 871 C CA . ILE A 1 109 ? 8.227 -24.078 5.668 1 96.81 109 ILE A CA 1
ATOM 872 C C . ILE A 1 109 ? 6.941 -24.406 4.914 1 96.81 109 ILE A C 1
ATOM 874 O O . ILE A 1 109 ? 6.07 -25.109 5.434 1 96.81 109 ILE A O 1
ATOM 878 N N . CYS A 1 110 ? 6.82 -24.016 3.715 1 96.62 110 CYS A N 1
ATOM 879 C CA . CYS A 1 110 ? 5.594 -24.141 2.93 1 96.62 110 CYS A CA 1
ATOM 880 C C . CYS A 1 110 ? 5.312 -25.594 2.578 1 96.62 110 CYS A C 1
ATOM 882 O O . CYS A 1 110 ? 4.152 -26 2.445 1 96.62 110 CYS A O 1
ATOM 884 N N . PHE A 1 111 ? 6.32 -26.344 2.48 1 95.25 111 PHE A N 1
ATOM 885 C CA . PHE A 1 111 ? 6.105 -27.719 2.01 1 95.25 111 PHE A CA 1
ATOM 886 C C . PHE A 1 111 ? 6.555 -28.719 3.057 1 95.25 111 PHE A C 1
ATOM 888 O O . PHE A 1 111 ? 6.781 -29.891 2.738 1 95.25 111 PHE A O 1
ATOM 895 N N . SER A 1 112 ? 6.621 -28.234 4.25 1 90.62 112 SER A N 1
ATOM 896 C CA . SER A 1 112 ? 7.09 -29.062 5.359 1 90.62 112 SER A CA 1
ATOM 897 C C . SER A 1 112 ? 6.094 -30.172 5.68 1 90.62 112 SER A C 1
ATOM 899 O O . SER A 1 112 ? 6.48 -31.234 6.16 1 90.62 112 SER A O 1
ATOM 901 N N . ASN A 1 113 ? 4.848 -29.922 5.453 1 86.56 113 ASN A N 1
ATOM 902 C CA . ASN A 1 113 ? 3.822 -30.891 5.84 1 86.56 113 ASN A CA 1
ATOM 903 C C . ASN A 1 113 ? 3.652 -31.984 4.785 1 86.56 113 ASN A C 1
ATOM 905 O O . ASN A 1 113 ? 2.828 -32.875 4.945 1 86.56 113 ASN A O 1
ATOM 909 N N . ARG A 1 114 ? 4.445 -31.938 3.762 1 86.38 114 ARG A N 1
ATOM 910 C CA . ARG A 1 114 ? 4.371 -32.969 2.719 1 86.38 114 ARG A CA 1
ATOM 911 C C . ARG A 1 114 ? 5.355 -34.094 2.986 1 86.38 114 ARG A C 1
ATOM 913 O O . ARG A 1 114 ? 6.473 -33.844 3.451 1 86.38 114 ARG A O 1
ATOM 920 N N . SER A 1 115 ? 4.852 -35.25 2.844 1 83.56 115 SER A N 1
ATOM 921 C CA . SER A 1 115 ? 5.75 -36.406 2.961 1 83.56 115 SER A CA 1
ATOM 922 C C . SER A 1 115 ? 6.805 -36.375 1.858 1 83.56 115 SER A C 1
ATOM 924 O O . SER A 1 115 ? 6.598 -35.781 0.801 1 83.56 115 SER A O 1
ATOM 926 N N . THR A 1 116 ? 7.832 -37.031 2.148 1 80.62 116 THR A N 1
ATOM 927 C CA . THR A 1 116 ? 8.961 -37.031 1.221 1 80.62 116 THR A CA 1
ATOM 928 C C . THR A 1 116 ? 8.539 -37.625 -0.13 1 80.62 116 THR A C 1
ATOM 930 O O . THR A 1 116 ? 9 -37.156 -1.177 1 80.62 116 THR A O 1
ATOM 933 N N . ASP A 1 117 ? 7.699 -38.531 -0.08 1 80.56 117 ASP A N 1
ATOM 934 C CA . ASP A 1 117 ? 7.262 -39.188 -1.306 1 80.56 117 ASP A CA 1
ATOM 935 C C . ASP A 1 117 ? 6.234 -38.344 -2.053 1 80.56 117 ASP A C 1
ATOM 937 O O . ASP A 1 117 ? 5.961 -38.594 -3.23 1 80.56 117 ASP A O 1
ATOM 941 N N . GLN A 1 118 ? 5.836 -37.375 -1.391 1 83.94 118 GLN A N 1
ATOM 942 C CA . GLN A 1 118 ? 4.797 -36.531 -1.974 1 83.94 118 GLN A CA 1
ATOM 943 C C . GLN A 1 118 ? 5.277 -35.094 -2.125 1 83.94 118 GLN A C 1
ATOM 945 O O . GLN A 1 118 ? 4.469 -34.156 -2.172 1 83.94 118 GLN A O 1
ATOM 950 N N . MET A 1 119 ? 6.566 -35.062 -2.189 1 89.81 119 MET A N 1
ATOM 951 C CA . MET A 1 119 ? 7.152 -33.719 -2.318 1 89.81 119 MET A CA 1
ATOM 952 C C . MET A 1 119 ? 7.105 -33.25 -3.766 1 89.81 119 MET A C 1
ATOM 954 O O . MET A 1 119 ? 7.516 -33.969 -4.676 1 89.81 119 MET A O 1
ATOM 958 N N . PRO A 1 120 ? 6.547 -32.094 -3.992 1 93.12 120 PRO A N 1
ATOM 959 C CA . PRO A 1 120 ? 6.605 -31.562 -5.355 1 93.12 120 PRO A CA 1
ATOM 960 C C . PRO A 1 120 ? 8.039 -31.297 -5.828 1 93.12 120 PRO A C 1
ATOM 962 O O . PRO A 1 120 ? 8.945 -31.156 -5.008 1 93.12 120 PRO A O 1
ATOM 965 N N . MET A 1 121 ? 8.164 -31.25 -7.168 1 92.69 121 MET A N 1
ATOM 966 C CA . MET A 1 121 ? 9.469 -30.922 -7.738 1 92.69 121 MET A CA 1
ATOM 967 C C . MET A 1 121 ? 9.938 -29.547 -7.285 1 92.69 121 MET A C 1
ATOM 969 O O . MET A 1 121 ? 9.133 -28.625 -7.184 1 92.69 121 MET A O 1
ATOM 973 N N . PRO A 1 122 ? 11.203 -29.375 -7.094 1 92.56 122 PRO A N 1
ATOM 974 C CA . PRO A 1 122 ? 11.727 -28.078 -6.66 1 92.56 122 PRO A CA 1
ATOM 975 C C . PRO A 1 122 ? 11.328 -26.938 -7.594 1 92.56 122 PRO A C 1
ATOM 977 O O . PRO A 1 122 ? 11 -25.844 -7.133 1 92.56 122 PRO A O 1
ATOM 980 N N . THR A 1 123 ? 11.328 -27.219 -8.844 1 92.38 123 THR A N 1
ATOM 981 C CA . THR A 1 123 ? 10.961 -26.188 -9.82 1 92.38 123 THR A CA 1
ATOM 982 C C . THR A 1 123 ? 9.516 -25.75 -9.609 1 92.38 123 THR A C 1
ATOM 984 O O . THR A 1 123 ? 9.195 -24.562 -9.742 1 92.38 123 THR A O 1
ATOM 987 N N . ASP A 1 124 ? 8.719 -26.703 -9.281 1 94.44 124 ASP A N 1
ATOM 988 C CA . ASP A 1 124 ? 7.309 -26.391 -9.07 1 94.44 124 ASP A CA 1
ATOM 989 C C . ASP A 1 124 ? 7.102 -25.672 -7.75 1 94.44 124 ASP A C 1
ATOM 991 O O . ASP A 1 124 ? 6.23 -24.797 -7.641 1 94.44 124 ASP A O 1
ATOM 995 N N . GLN A 1 125 ? 7.902 -26.031 -6.785 1 95.62 125 GLN A N 1
ATOM 996 C CA . GLN A 1 125 ? 7.887 -25.297 -5.527 1 95.62 125 GLN A CA 1
ATOM 997 C C . GLN A 1 125 ? 8.227 -23.828 -5.758 1 95.62 125 GLN A C 1
ATOM 999 O O . GLN A 1 125 ? 7.547 -22.938 -5.23 1 95.62 125 GLN A O 1
ATOM 1004 N N . ASN A 1 126 ? 9.148 -23.625 -6.547 1 95.19 126 ASN A N 1
ATOM 1005 C CA . ASN A 1 126 ? 9.57 -22.266 -6.875 1 95.19 126 ASN A CA 1
ATOM 1006 C C . ASN A 1 126 ? 8.469 -21.5 -7.602 1 95.19 126 ASN A C 1
ATOM 1008 O O . ASN A 1 126 ? 8.211 -20.344 -7.297 1 95.19 126 ASN A O 1
ATOM 1012 N N . ARG A 1 127 ? 7.871 -22.141 -8.484 1 94.69 127 ARG A N 1
ATOM 1013 C CA . ARG A 1 127 ? 6.785 -21.516 -9.227 1 94.69 127 ARG A CA 1
ATOM 1014 C C . ARG A 1 127 ? 5.637 -21.125 -8.305 1 94.69 127 ARG A C 1
ATOM 1016 O O . ARG A 1 127 ? 5.027 -20.062 -8.477 1 94.69 127 ARG A O 1
ATOM 1023 N N . ALA A 1 128 ? 5.391 -22 -7.395 1 96.75 128 ALA A N 1
ATOM 1024 C CA . ALA A 1 128 ? 4.324 -21.734 -6.434 1 96.75 128 ALA A CA 1
ATOM 1025 C C . ALA A 1 128 ? 4.645 -20.5 -5.586 1 96.75 128 ALA A C 1
ATOM 1027 O O . ALA A 1 128 ? 3.789 -19.641 -5.383 1 96.75 128 ALA A O 1
ATOM 1028 N N . LEU A 1 129 ? 5.855 -20.391 -5.117 1 97.62 129 LEU A N 1
ATOM 1029 C CA . LEU A 1 129 ? 6.27 -19.25 -4.32 1 97.62 129 LEU A CA 1
ATOM 1030 C C . LEU A 1 129 ? 6.234 -17.969 -5.152 1 97.62 129 LEU A C 1
ATOM 1032 O O . LEU A 1 129 ? 5.797 -16.922 -4.672 1 97.62 129 LEU A O 1
ATOM 1036 N N . ASP A 1 130 ? 6.668 -18.125 -6.359 1 96.25 130 ASP A N 1
ATOM 1037 C CA . ASP A 1 130 ? 6.637 -16.969 -7.258 1 96.25 130 ASP A CA 1
ATOM 1038 C C . ASP A 1 130 ? 5.207 -16.469 -7.449 1 96.25 130 ASP A C 1
ATOM 1040 O O . ASP A 1 130 ? 4.961 -15.258 -7.391 1 96.25 130 ASP A O 1
ATOM 1044 N N . LEU A 1 131 ? 4.348 -17.375 -7.656 1 97.38 131 LEU A N 1
ATOM 1045 C CA . LEU A 1 131 ? 2.953 -17.016 -7.871 1 97.38 131 LEU A CA 1
ATOM 1046 C C . LEU A 1 131 ? 2.361 -16.359 -6.629 1 97.38 131 LEU A C 1
ATOM 1048 O O . LEU A 1 131 ? 1.662 -15.344 -6.727 1 97.38 131 LEU A O 1
ATOM 1052 N N . ALA A 1 132 ? 2.68 -16.906 -5.492 1 98.31 132 ALA A N 1
ATOM 1053 C CA . ALA A 1 132 ? 2.172 -16.359 -4.238 1 98.31 132 ALA A CA 1
ATOM 1054 C C . ALA A 1 132 ? 2.643 -14.922 -4.035 1 98.31 132 ALA A C 1
ATOM 1056 O O . ALA A 1 132 ? 1.842 -14.039 -3.73 1 98.31 132 ALA A O 1
ATOM 1057 N N . LEU A 1 133 ? 3.914 -14.727 -4.23 1 97.44 133 LEU A N 1
ATOM 1058 C CA . LEU A 1 133 ? 4.453 -13.383 -4.051 1 97.44 133 LEU A CA 1
ATOM 1059 C C . LEU A 1 133 ? 3.875 -12.422 -5.086 1 97.44 133 LEU A C 1
ATOM 1061 O O . LEU A 1 133 ? 3.596 -11.258 -4.77 1 97.44 133 LEU A O 1
ATOM 1065 N N . ARG A 1 134 ? 3.701 -12.891 -6.277 1 96.5 134 ARG A N 1
ATOM 1066 C CA . ARG A 1 134 ? 3.105 -12.07 -7.328 1 96.5 134 ARG A CA 1
ATOM 1067 C C . ARG A 1 134 ? 1.687 -11.648 -6.961 1 96.5 134 ARG A C 1
ATOM 1069 O O . ARG A 1 134 ? 1.296 -10.508 -7.184 1 96.5 134 ARG A O 1
ATOM 1076 N N . VAL A 1 135 ? 0.974 -12.516 -6.434 1 97.56 135 VAL A N 1
ATOM 1077 C CA . VAL A 1 135 ? -0.384 -12.211 -5.996 1 97.56 135 VAL A CA 1
ATOM 1078 C C . VAL A 1 135 ? -0.345 -11.148 -4.898 1 97.56 135 VAL A C 1
ATOM 1080 O O . VAL A 1 135 ? -1.122 -10.195 -4.926 1 97.56 135 VAL A O 1
ATOM 1083 N N . MET A 1 136 ? 0.586 -11.234 -4.016 1 96.88 136 MET A N 1
ATOM 1084 C CA . MET A 1 136 ? 0.71 -10.344 -2.865 1 96.88 136 MET A CA 1
ATOM 1085 C C . MET A 1 136 ? 1.118 -8.938 -3.303 1 96.88 136 MET A C 1
ATOM 1087 O O . MET A 1 136 ? 0.745 -7.953 -2.666 1 96.88 136 MET A O 1
ATOM 1091 N N . THR A 1 137 ? 1.9 -8.891 -4.41 1 95.56 137 THR A N 1
ATOM 1092 C CA . THR A 1 137 ? 2.613 -7.633 -4.613 1 95.56 137 THR A CA 1
ATOM 1093 C C . THR A 1 137 ? 2.375 -7.102 -6.023 1 95.56 137 THR A C 1
ATOM 1095 O O . THR A 1 137 ? 2.691 -5.949 -6.32 1 95.56 137 THR A O 1
ATOM 1098 N N . MET A 1 138 ? 1.841 -7.934 -6.879 1 94.69 138 MET A N 1
ATOM 1099 C CA . MET A 1 138 ? 1.682 -7.668 -8.305 1 94.69 138 MET A CA 1
ATOM 1100 C C . MET A 1 138 ? 3.023 -7.34 -8.953 1 94.69 138 MET A C 1
ATOM 1102 O O . MET A 1 138 ? 3.109 -6.441 -9.789 1 94.69 138 MET A O 1
ATOM 1106 N N . VAL A 1 139 ? 4.055 -7.969 -8.469 1 93.38 139 VAL A N 1
ATOM 1107 C CA . VAL A 1 139 ? 5.395 -7.953 -9.039 1 93.38 139 VAL A CA 1
ATOM 1108 C C . VAL A 1 139 ? 5.797 -9.367 -9.453 1 93.38 139 VAL A C 1
ATOM 1110 O O . VAL A 1 139 ? 5.723 -10.297 -8.656 1 93.38 139 VAL A O 1
ATOM 1113 N N . THR A 1 140 ? 6.121 -9.477 -10.672 1 92.56 140 THR A N 1
ATOM 1114 C CA . THR A 1 140 ? 6.574 -10.773 -11.164 1 92.56 140 THR A CA 1
ATOM 1115 C C . THR A 1 140 ? 8.008 -11.047 -10.711 1 92.56 140 THR A C 1
ATOM 1117 O O . THR A 1 140 ? 8.875 -10.188 -10.828 1 92.56 140 THR A O 1
ATOM 1120 N N . CYS A 1 141 ? 8.195 -12.273 -10.141 1 92.62 141 CYS A N 1
ATOM 1121 C CA . CYS A 1 141 ? 9.516 -12.648 -9.648 1 92.62 141 CYS A CA 1
ATOM 1122 C C . CYS A 1 141 ? 9.867 -14.062 -10.062 1 92.62 141 CYS A C 1
ATOM 1124 O O . CYS A 1 141 ? 9.016 -14.812 -10.547 1 92.62 141 CYS A O 1
ATOM 1126 N N . SER A 1 142 ? 11.109 -14.297 -10.016 1 91.31 142 SER A N 1
ATOM 1127 C CA . SER A 1 142 ? 11.641 -15.633 -10.25 1 91.31 142 SER A CA 1
ATOM 1128 C C . SER A 1 142 ? 12.898 -15.875 -9.43 1 91.31 142 SER A C 1
ATOM 1130 O O . SER A 1 142 ? 13.508 -14.938 -8.914 1 91.31 142 SER A O 1
ATOM 1132 N N . LEU A 1 143 ? 13.203 -17.156 -9.219 1 86.75 143 LEU A N 1
ATOM 1133 C CA . LEU A 1 143 ? 14.422 -17.5 -8.5 1 86.75 143 LEU A CA 1
ATOM 1134 C C . LEU A 1 143 ? 15.656 -17.031 -9.266 1 86.75 143 LEU A C 1
ATOM 1136 O O . LEU A 1 143 ? 16.594 -16.484 -8.664 1 86.75 143 LEU A O 1
ATOM 1140 N N . GLU A 1 144 ? 15.703 -17.359 -10.562 1 76 144 GLU A N 1
ATOM 1141 C CA . GLU A 1 144 ? 16.859 -16.984 -11.359 1 76 144 GLU A CA 1
ATOM 1142 C C . GLU A 1 144 ? 16.531 -15.828 -12.297 1 76 144 GLU A C 1
ATOM 1144 O O . GLU A 1 144 ? 15.391 -15.68 -12.734 1 76 144 GLU A O 1
ATOM 1149 N N . ALA A 1 145 ? 17.609 -14.828 -12.273 1 62.53 145 ALA A N 1
ATOM 1150 C CA . ALA A 1 145 ? 17.438 -13.789 -13.281 1 62.53 145 ALA A CA 1
ATOM 1151 C C . ALA A 1 145 ? 17.328 -14.398 -14.68 1 62.53 145 ALA A C 1
ATOM 1153 O O . ALA A 1 145 ? 18.094 -15.297 -15.039 1 62.53 145 ALA A O 1
ATOM 1154 N N . ARG A 1 146 ? 16.203 -14.727 -15.094 1 54.06 146 ARG A N 1
ATOM 1155 C CA . ARG A 1 146 ? 16.141 -15.305 -16.438 1 54.06 146 ARG A CA 1
ATOM 1156 C C . ARG A 1 146 ? 16.844 -14.398 -17.453 1 54.06 146 ARG A C 1
ATOM 1158 O O . ARG A 1 146 ? 16.812 -13.172 -17.312 1 54.06 146 ARG A O 1
ATOM 1165 N N . SER A 1 147 ? 17.922 -14.938 -18.031 1 45.19 147 SER A N 1
ATOM 1166 C CA . SER A 1 147 ? 18.672 -14.312 -19.125 1 45.19 147 SER A CA 1
ATOM 1167 C C . SER A 1 147 ? 17.719 -13.648 -20.125 1 45.19 147 SER A C 1
ATOM 1169 O O . SER A 1 147 ? 16.562 -14.055 -20.25 1 45.19 147 SER A O 1
ATOM 1171 N N . ALA A 1 148 ? 18.016 -12.445 -20.641 1 43.97 148 ALA A N 1
ATOM 1172 C CA . ALA A 1 148 ? 17.422 -11.617 -21.688 1 43.97 148 ALA A CA 1
ATOM 1173 C C . ALA A 1 148 ? 16.797 -12.469 -22.781 1 43.97 148 ALA A C 1
ATOM 1175 O O . ALA A 1 148 ? 15.82 -12.07 -23.422 1 43.97 148 ALA A O 1
ATOM 1176 N N . ASP A 1 149 ? 17.359 -13.508 -23.031 1 38.97 149 ASP A N 1
ATOM 1177 C CA . ASP A 1 149 ? 17.016 -14.203 -24.266 1 38.97 149 ASP A CA 1
ATOM 1178 C C . ASP A 1 149 ? 15.617 -14.805 -24.188 1 38.97 149 ASP A C 1
ATOM 1180 O O . ASP A 1 149 ? 14.984 -15.078 -25.203 1 38.97 149 ASP A O 1
ATOM 1184 N N . THR A 1 150 ? 15.375 -15.461 -23.125 1 38.03 150 THR A N 1
ATOM 1185 C CA . THR A 1 150 ? 14.156 -16.25 -23.172 1 38.03 150 THR A CA 1
ATOM 1186 C C . THR A 1 150 ? 12.922 -15.367 -23.047 1 38.03 150 THR A C 1
ATOM 1188 O O . THR A 1 150 ? 11.789 -15.852 -23.078 1 38.03 150 THR A O 1
ATOM 1191 N N . LEU A 1 151 ? 13.031 -14.219 -22.531 1 43.34 151 LEU A N 1
ATOM 1192 C CA . LEU A 1 151 ? 11.781 -13.57 -22.156 1 43.34 151 LEU A CA 1
ATOM 1193 C C . LEU A 1 151 ? 11.148 -12.891 -23.375 1 43.34 151 LEU A C 1
ATOM 1195 O O . LEU A 1 151 ? 11.664 -11.883 -23.859 1 43.34 151 LEU A O 1
ATOM 1199 N N . GLU A 1 152 ? 10.625 -13.648 -24.172 1 37.34 152 GLU A N 1
ATOM 1200 C CA . GLU A 1 152 ? 9.781 -13.078 -25.219 1 37.34 152 GLU A CA 1
ATOM 1201 C C . GLU A 1 152 ? 9 -11.875 -24.703 1 37.34 152 GLU A C 1
ATOM 1203 O O . GLU A 1 152 ? 8.727 -10.938 -25.469 1 37.34 152 GLU A O 1
ATOM 1208 N N . ALA A 1 153 ? 8.039 -12.242 -23.781 1 40.78 153 ALA A N 1
ATOM 1209 C CA . ALA A 1 153 ? 6.93 -11.32 -23.562 1 40.78 153 ALA A CA 1
ATOM 1210 C C . ALA A 1 153 ? 7.363 -10.141 -22.703 1 40.78 153 ALA A C 1
ATOM 1212 O O . ALA A 1 153 ? 6.527 -9.492 -22.062 1 40.78 153 ALA A O 1
ATOM 1213 N N . GLY A 1 154 ? 8.711 -9.547 -22.734 1 45.03 154 GLY A N 1
ATOM 1214 C CA . GLY A 1 154 ? 9.195 -8.25 -22.281 1 45.03 154 GLY A CA 1
ATOM 1215 C C . GLY A 1 154 ? 9.422 -8.203 -20.781 1 45.03 154 GLY A C 1
ATOM 1216 O O . GLY A 1 154 ? 10.172 -7.355 -20.281 1 45.03 154 GLY A O 1
ATOM 1217 N N . LEU A 1 155 ? 8.414 -8.609 -20 1 53.78 155 LEU A N 1
ATOM 1218 C CA . LEU A 1 155 ? 8.594 -8.289 -18.578 1 53.78 155 LEU A CA 1
ATOM 1219 C C . LEU A 1 155 ? 9.602 -9.242 -17.938 1 53.78 155 LEU A C 1
ATOM 1221 O O . LEU A 1 155 ? 9.43 -10.461 -18 1 53.78 155 LEU A O 1
ATOM 1225 N N . GLN A 1 156 ? 10.859 -8.883 -17.797 1 64.88 156 GLN A N 1
ATOM 1226 C CA . GLN A 1 156 ? 11.844 -9.703 -17.078 1 64.88 156 GLN A CA 1
ATOM 1227 C C . GLN A 1 156 ? 11.516 -9.789 -15.594 1 64.88 156 GLN A C 1
ATOM 1229 O O . GLN A 1 156 ? 11.359 -8.758 -14.93 1 64.88 156 GLN A O 1
ATOM 1234 N N . PRO A 1 157 ? 11.172 -11.047 -15.18 1 82.19 157 PRO A N 1
ATOM 1235 C CA . PRO A 1 157 ? 10.945 -11.219 -13.742 1 82.19 157 PRO A CA 1
ATOM 1236 C C . PRO A 1 157 ? 12.133 -10.758 -12.898 1 82.19 157 PRO A C 1
ATOM 1238 O O . PRO A 1 157 ? 13.289 -10.93 -13.305 1 82.19 157 PRO A O 1
ATOM 1241 N N . ALA A 1 158 ? 11.859 -10.055 -11.891 1 87.19 158 ALA A N 1
ATOM 1242 C CA . ALA A 1 158 ? 12.891 -9.656 -10.938 1 87.19 158 ALA A CA 1
ATOM 1243 C C . ALA A 1 158 ? 13.352 -10.852 -10.102 1 87.19 158 ALA A C 1
ATOM 1245 O O . ALA A 1 158 ? 12.539 -11.68 -9.688 1 87.19 158 ALA A O 1
ATOM 1246 N N . PRO A 1 159 ? 14.57 -10.961 -9.938 1 90.5 159 PRO A N 1
ATOM 1247 C CA . PRO A 1 159 ? 15.07 -12.133 -9.203 1 90.5 159 PRO A CA 1
ATOM 1248 C C . PRO A 1 159 ? 14.828 -1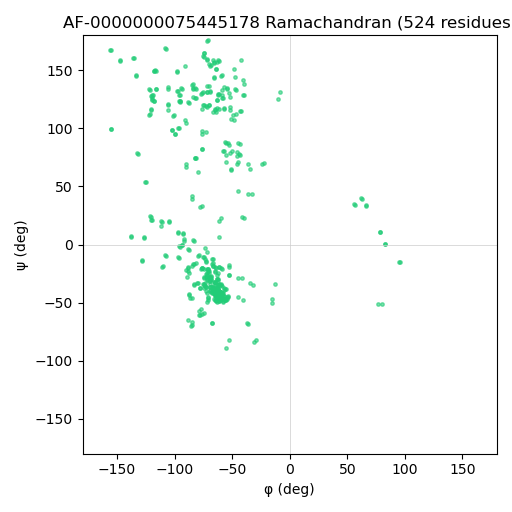2.031 -7.699 1 90.5 159 PRO A C 1
ATOM 1250 O O . PRO A 1 159 ? 15.281 -11.07 -7.062 1 90.5 159 PRO A O 1
ATOM 1253 N N . TRP A 1 160 ? 14.141 -12.906 -7.164 1 94.75 160 TRP A N 1
ATOM 1254 C CA . TRP A 1 160 ? 14.031 -13.18 -5.734 1 94.75 160 TRP A CA 1
ATOM 1255 C C . TRP A 1 160 ? 14.906 -14.367 -5.344 1 94.75 160 TRP A C 1
ATOM 1257 O O . TRP A 1 160 ? 14.453 -15.516 -5.375 1 94.75 160 TRP A O 1
ATOM 1267 N N . ALA A 1 161 ? 16.078 -14.023 -4.898 1 93.06 161 ALA A N 1
ATOM 1268 C CA . ALA A 1 161 ? 17.141 -15.016 -4.691 1 93.06 161 ALA A CA 1
ATOM 1269 C C . ALA A 1 161 ? 16.859 -15.859 -3.449 1 93.06 161 ALA A C 1
ATOM 1271 O O . ALA A 1 161 ? 16.062 -15.461 -2.588 1 93.06 161 ALA A O 1
ATOM 1272 N N . HIS A 1 162 ? 17.578 -17 -3.34 1 93.5 162 HIS A N 1
ATOM 1273 C CA . HIS A 1 162 ? 17.391 -17.984 -2.275 1 93.5 162 HIS A CA 1
ATOM 1274 C C . HIS A 1 162 ? 17.688 -17.375 -0.909 1 93.5 162 HIS A C 1
ATOM 1276 O O . HIS A 1 162 ? 17.078 -17.766 0.092 1 93.5 162 HIS A O 1
ATOM 1282 N N . ASP A 1 163 ? 18.562 -16.422 -0.893 1 92.44 163 ASP A N 1
ATOM 1283 C CA . ASP A 1 163 ? 19.047 -15.898 0.384 1 92.44 163 ASP A CA 1
ATOM 1284 C C . ASP A 1 163 ? 18.422 -14.523 0.677 1 92.44 163 ASP A C 1
ATOM 1286 O O . ASP A 1 163 ? 18.922 -13.789 1.528 1 92.44 163 ASP A O 1
ATOM 1290 N N . MET A 1 164 ? 17.328 -14.281 -0.011 1 92.38 164 MET A N 1
ATOM 1291 C CA . MET A 1 164 ? 16.672 -12.992 0.134 1 92.38 164 MET A CA 1
ATOM 1292 C C . MET A 1 164 ? 15.273 -13.164 0.737 1 92.38 164 MET A C 1
ATOM 1294 O O . MET A 1 164 ? 14.539 -14.078 0.365 1 92.38 164 MET A O 1
ATOM 1298 N N . THR A 1 165 ? 14.977 -12.305 1.751 1 92.88 165 THR A N 1
ATOM 1299 C CA . THR A 1 165 ? 13.586 -12.234 2.197 1 92.88 165 THR A CA 1
ATOM 1300 C C . THR A 1 165 ? 12.719 -11.531 1.155 1 92.88 165 THR A C 1
ATOM 1302 O O . THR A 1 165 ? 13.234 -10.836 0.28 1 92.88 165 THR A O 1
ATOM 1305 N N . TRP A 1 166 ? 11.453 -11.797 1.255 1 93.25 166 TRP A N 1
ATOM 1306 C CA . TRP A 1 166 ? 10.641 -11.188 0.207 1 93.25 166 TRP A CA 1
ATOM 1307 C C . TRP A 1 166 ? 10.531 -9.68 0.412 1 93.25 166 TRP A C 1
ATOM 1309 O O . TRP A 1 166 ? 10.484 -8.914 -0.557 1 93.25 166 TRP A O 1
ATOM 1319 N N . PRO A 1 167 ? 10.57 -9.133 1.662 1 89.69 167 PRO A N 1
ATOM 1320 C CA . PRO A 1 167 ? 10.648 -7.672 1.791 1 89.69 167 PRO A CA 1
ATOM 1321 C C . PRO A 1 167 ? 11.922 -7.09 1.176 1 89.69 167 PRO A C 1
ATOM 1323 O O . PRO A 1 167 ? 11.883 -6.02 0.569 1 89.69 167 PRO A O 1
ATOM 1326 N N . GLN A 1 168 ? 13 -7.777 1.324 1 86.75 168 GLN A N 1
ATOM 1327 C CA . GLN A 1 168 ? 14.234 -7.352 0.675 1 86.75 168 GLN A CA 1
ATOM 1328 C C . GLN A 1 168 ? 14.078 -7.34 -0.843 1 86.75 168 GLN A C 1
ATOM 1330 O O . GLN A 1 168 ? 14.547 -6.414 -1.512 1 86.75 168 GLN A O 1
ATOM 1335 N N . PHE A 1 169 ? 13.477 -8.359 -1.297 1 90.44 169 PHE A N 1
ATOM 1336 C CA . PHE A 1 169 ? 13.195 -8.43 -2.725 1 90.44 169 PHE A CA 1
ATOM 1337 C C . PHE A 1 169 ? 12.391 -7.219 -3.184 1 90.44 169 PHE A C 1
ATOM 1339 O O . PHE A 1 169 ? 12.75 -6.57 -4.168 1 90.44 169 PHE A O 1
ATOM 1346 N N . MET A 1 170 ? 11.328 -6.863 -2.465 1 88.06 170 MET A N 1
ATOM 1347 C CA . MET A 1 170 ? 10.477 -5.73 -2.812 1 88.06 170 MET A CA 1
ATOM 1348 C C . MET A 1 170 ? 11.281 -4.434 -2.828 1 88.06 170 MET A C 1
ATOM 1350 O O . MET A 1 170 ? 11.039 -3.557 -3.658 1 88.06 170 MET A O 1
ATOM 1354 N N . SER A 1 171 ? 12.219 -4.301 -2.008 1 79 171 SER A N 1
ATOM 1355 C CA . SER A 1 171 ? 1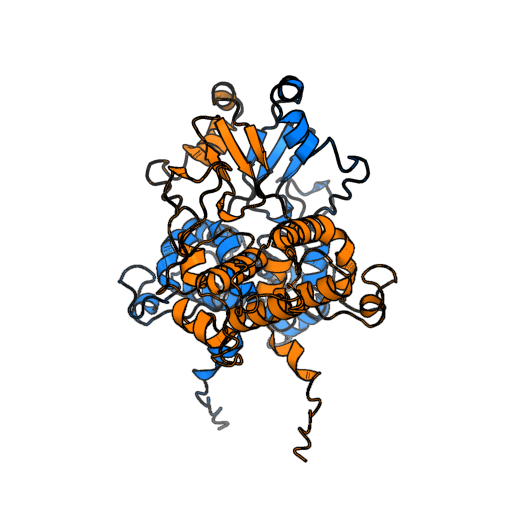3.055 -3.105 -1.923 1 79 171 SER A CA 1
ATOM 1356 C C . SER A 1 171 ? 13.984 -2.99 -3.125 1 79 171 SER A C 1
ATOM 1358 O O . SER A 1 171 ? 14.375 -1.887 -3.512 1 79 171 SER A O 1
ATOM 1360 N N . SER A 1 172 ? 14.211 -4.094 -3.715 1 79.31 172 SER A N 1
ATOM 1361 C CA . SER A 1 172 ? 15.203 -4.121 -4.785 1 79.31 172 SER A CA 1
ATOM 1362 C C . SER A 1 172 ? 14.555 -3.844 -6.141 1 79.31 172 SER A C 1
ATOM 1364 O O . SER A 1 172 ? 15.242 -3.484 -7.098 1 79.31 172 SER A O 1
ATOM 1366 N N . VAL A 1 173 ? 13.328 -4.055 -6.238 1 79.69 173 VAL A N 1
ATOM 1367 C CA . VAL A 1 173 ? 12.711 -4.059 -7.559 1 79.69 173 VAL A CA 1
ATOM 1368 C C . VAL A 1 173 ? 12.273 -2.645 -7.93 1 79.69 173 VAL A C 1
ATOM 1370 O O . VAL A 1 173 ? 12 -2.357 -9.102 1 79.69 173 VAL A O 1
ATOM 1373 N N . PHE A 1 174 ? 12.117 -1.757 -7.055 1 67.75 174 PHE A N 1
ATOM 1374 C CA . PHE A 1 174 ? 11.695 -0.405 -7.398 1 67.75 174 PHE A CA 1
ATOM 1375 C C . PHE A 1 174 ? 12.898 0.491 -7.66 1 67.75 174 PHE A C 1
ATOM 1377 O O . PHE A 1 174 ? 13.844 0.514 -6.867 1 67.75 174 PHE A O 1
ATOM 1384 N N . PRO A 1 175 ? 13.047 0.771 -8.992 1 53.09 175 PRO A N 1
ATOM 1385 C CA . PRO A 1 175 ? 14.195 1.609 -9.359 1 53.09 175 PRO A CA 1
ATOM 1386 C C . PRO A 1 175 ? 14.391 2.789 -8.406 1 53.09 175 PRO A C 1
ATOM 1388 O O . PRO A 1 175 ? 13.414 3.318 -7.867 1 53.09 175 PRO A O 1
ATOM 1391 N N . THR A 1 176 ? 15.695 2.682 -7.625 1 45.81 176 THR A N 1
ATOM 1392 C CA . THR A 1 176 ? 16.094 3.906 -6.938 1 45.81 176 THR A CA 1
ATOM 1393 C C . THR A 1 176 ? 16.078 5.094 -7.898 1 45.81 176 THR A C 1
ATOM 1395 O O . THR A 1 176 ? 16.766 5.086 -8.914 1 45.81 176 THR A O 1
ATOM 1398 N N . THR A 1 177 ? 15.234 5.398 -8.289 1 40.12 177 THR A N 1
ATOM 1399 C CA . THR A 1 177 ? 15.406 6.59 -9.109 1 40.12 177 THR A CA 1
ATOM 1400 C C . THR A 1 177 ? 16.453 7.516 -8.5 1 40.12 177 THR A C 1
ATOM 1402 O O . THR A 1 177 ? 16.188 8.203 -7.516 1 40.12 177 THR A O 1
ATOM 1405 N N . GLU A 1 178 ? 17.766 6.934 -7.945 1 34.5 178 GLU A N 1
ATOM 1406 C CA . GLU A 1 178 ? 18.75 8.008 -7.934 1 34.5 178 GLU A CA 1
ATOM 1407 C C . GLU A 1 178 ? 18.578 8.93 -9.133 1 34.5 178 GLU A C 1
ATOM 1409 O O . GLU A 1 178 ? 18.812 8.523 -10.273 1 34.5 178 GLU A O 1
ATOM 1414 N N . TYR A 1 179 ? 17.594 9.586 -9.094 1 34.12 179 TYR A N 1
ATOM 1415 C CA . TYR A 1 179 ? 17.719 10.742 -9.969 1 34.12 179 TYR A CA 1
ATOM 1416 C C . TYR A 1 179 ? 19.109 11.367 -9.859 1 34.12 179 TYR A C 1
ATOM 1418 O O . TYR A 1 179 ? 19.328 12.289 -9.07 1 34.12 179 TYR A O 1
ATOM 1426 N N . SER A 1 180 ? 20.141 10.797 -9.492 1 32.09 180 SER A N 1
ATOM 1427 C CA . SER A 1 180 ? 21.469 11.414 -9.633 1 32.09 180 SER A CA 1
ATOM 1428 C C . SER A 1 180 ? 21.516 12.359 -10.82 1 32.09 180 SER A C 1
ATOM 1430 O O . SER A 1 180 ? 22.141 13.414 -10.758 1 32.09 180 SER A O 1
ATOM 1432 N N . GLY A 1 181 ? 21.703 11.906 -12.008 1 31.45 181 GLY A N 1
ATOM 1433 C CA . GLY A 1 181 ? 21.922 12.883 -13.055 1 31.45 181 GLY A CA 1
ATOM 1434 C C . GLY A 1 181 ? 20.781 13.883 -13.172 1 31.45 181 GLY A C 1
ATOM 1435 O O . GLY A 1 181 ? 20.812 14.773 -14.031 1 31.45 181 GLY A O 1
ATOM 1436 N N . LEU A 1 182 ? 19.516 13.547 -13 1 30.62 182 LEU A N 1
ATOM 1437 C CA . LEU A 1 182 ? 18.641 14.719 -13.008 1 30.62 182 LEU A CA 1
ATOM 1438 C C . LEU A 1 182 ? 18.75 15.477 -11.688 1 30.62 182 LEU A C 1
ATOM 1440 O O . LEU A 1 182 ? 18.516 14.906 -10.617 1 30.62 182 LEU A O 1
ATOM 1444 N N . GLU A 1 183 ? 19.578 16.281 -11.336 1 28.61 183 GLU A N 1
ATOM 1445 C CA . GLU A 1 183 ? 19.562 17.422 -10.422 1 28.61 183 GLU A CA 1
ATOM 1446 C C . GLU A 1 183 ? 18.156 17.734 -9.953 1 28.61 183 GLU A C 1
ATOM 1448 O O . GLU A 1 183 ? 17.188 17.5 -10.68 1 28.61 183 GLU A O 1
ATOM 1453 N N . GLU A 1 184 ? 17.703 17.953 -8.656 1 29.39 184 GLU A N 1
ATOM 1454 C CA . GLU A 1 184 ? 16.422 18.359 -8.047 1 29.39 184 GLU A CA 1
ATOM 1455 C C . GLU A 1 184 ? 15.484 18.953 -9.086 1 29.39 184 GLU A C 1
ATOM 1457 O O . GLU A 1 184 ? 14.297 19.141 -8.82 1 29.39 184 GLU A O 1
ATOM 1462 N N . GLY A 1 185 ? 15.922 19.906 -10.008 1 27.39 185 GLY A N 1
ATOM 1463 C CA . GLY A 1 185 ? 15.234 20.703 -11.008 1 27.39 185 GLY A CA 1
ATOM 1464 C C . GLY A 1 185 ? 14.43 19.891 -11.992 1 27.39 185 GLY A C 1
ATOM 1465 O O . GLY A 1 185 ? 13.227 20.109 -12.148 1 27.39 185 GLY A O 1
ATOM 1466 N N . ALA A 1 186 ? 15.133 19.422 -13.227 1 25.73 186 ALA A N 1
ATOM 1467 C CA . ALA A 1 186 ? 14.641 19.266 -14.594 1 25.73 186 ALA A CA 1
ATOM 1468 C C . ALA A 1 186 ? 13.969 17.906 -14.781 1 25.73 186 ALA A C 1
ATOM 1470 O O . ALA A 1 186 ? 12.992 17.781 -15.523 1 25.73 186 ALA A O 1
ATOM 1471 N N . ALA A 1 187 ? 14.609 16.609 -14.797 1 27.38 187 ALA A N 1
ATOM 1472 C CA . ALA A 1 187 ? 14.359 15.688 -15.906 1 27.38 187 ALA A CA 1
ATOM 1473 C C . ALA A 1 187 ? 13.141 14.812 -15.633 1 27.38 187 ALA A C 1
ATOM 1475 O O . ALA A 1 187 ? 12.273 14.656 -16.5 1 27.38 187 ALA A O 1
ATOM 1476 N N . THR A 1 188 ? 12.922 13.914 -14.75 1 32.16 188 THR A N 1
ATOM 1477 C CA . THR A 1 188 ? 11.75 13.102 -15.031 1 32.16 188 THR A CA 1
ATOM 1478 C C . THR A 1 188 ? 10.469 13.836 -14.648 1 32.16 188 THR A C 1
ATOM 1480 O O . THR A 1 188 ? 9.523 13.914 -15.445 1 32.16 188 THR A O 1
ATOM 1483 N N . PHE A 1 189 ? 10.164 14.242 -13.492 1 31.42 189 PHE A N 1
ATOM 1484 C CA . PHE A 1 189 ? 9.07 15.164 -13.234 1 31.42 189 PHE A CA 1
ATOM 1485 C C . PHE A 1 189 ? 9.43 16.578 -13.672 1 31.42 189 PHE A C 1
ATOM 1487 O O . PHE A 1 189 ? 8.57 17.344 -14.117 1 31.42 189 PHE A O 1
ATOM 1494 N N . HIS A 1 190 ? 10.547 17.234 -13.688 1 32.44 190 HIS A N 1
ATOM 1495 C CA . HIS A 1 190 ? 11.07 18.25 -14.602 1 32.44 190 HIS A CA 1
ATOM 1496 C C . HIS A 1 190 ? 11.234 17.688 -16 1 32.44 190 HIS A C 1
ATOM 1498 O O . HIS A 1 190 ? 11.008 18.391 -16.984 1 32.44 190 HIS A O 1
ATOM 1504 N N . GLN A 1 191 ? 11.617 16.516 -16.438 1 33.69 191 GLN A N 1
ATOM 1505 C CA . GLN A 1 191 ? 11.234 16.078 -17.766 1 33.69 191 GLN A CA 1
ATOM 1506 C C . GLN A 1 191 ? 9.734 15.789 -17.844 1 33.69 191 GLN A C 1
ATOM 1508 O O . GLN A 1 191 ? 9.102 16.062 -18.875 1 33.69 191 GLN A O 1
ATOM 1513 N N . ILE A 1 192 ? 9.016 15.336 -16.953 1 33.62 192 ILE A N 1
ATOM 1514 C CA . ILE A 1 192 ? 7.566 15.5 -16.969 1 33.62 192 ILE A CA 1
ATOM 1515 C C . ILE A 1 192 ? 7.203 16.906 -16.531 1 33.62 192 ILE A C 1
ATOM 1517 O O . ILE A 1 192 ? 6.363 17.562 -17.156 1 33.62 192 ILE A O 1
ATOM 1521 N N . ASN A 1 193 ? 7.562 17.469 -15.406 1 31.53 193 ASN A N 1
ATOM 1522 C CA . ASN A 1 193 ? 7.254 18.875 -15.117 1 31.53 193 ASN A CA 1
ATOM 1523 C C . ASN A 1 193 ? 8.023 19.812 -16.031 1 31.53 193 ASN A C 1
ATOM 1525 O O . ASN A 1 193 ? 7.473 20.797 -16.531 1 31.53 193 ASN A O 1
ATOM 1529 N N . ASP A 1 194 ? 9.344 20.031 -16.062 1 32.69 194 ASP A N 1
ATOM 1530 C CA . ASP A 1 194 ? 9.898 20.938 -17.047 1 32.69 194 ASP A CA 1
ATOM 1531 C C . ASP A 1 194 ? 9.484 20.531 -18.469 1 32.69 194 ASP A C 1
ATOM 1533 O O . ASP A 1 194 ? 9.391 21.375 -19.359 1 32.69 194 ASP A O 1
ATOM 1537 N N . ARG A 1 195 ? 9.57 19.297 -18.859 1 29.91 195 ARG A N 1
ATOM 1538 C CA . ARG A 1 195 ? 8.969 19 -20.156 1 29.91 195 ARG A CA 1
ATOM 1539 C C . ARG A 1 195 ? 7.449 19.078 -20.094 1 29.91 195 ARG A C 1
ATOM 1541 O O . ARG A 1 195 ? 6.777 19.172 -21.109 1 29.91 195 ARG A O 1
ATOM 1548 N N . VAL A 1 196 ? 6.766 18.938 -18.953 1 31.25 196 VAL A N 1
ATOM 1549 C CA . VAL A 1 196 ? 5.34 19.234 -19.031 1 31.25 196 VAL A CA 1
ATOM 1550 C C . VAL A 1 196 ? 5.109 20.734 -18.859 1 31.25 196 VAL A C 1
ATOM 1552 O O . VAL A 1 196 ? 3.963 21.188 -18.781 1 31.25 196 VAL A O 1
ATOM 1555 N N . THR A 1 197 ? 5.953 21.594 -18.344 1 29.62 197 THR A N 1
ATOM 1556 C CA . THR A 1 197 ? 5.543 22.906 -18.828 1 29.62 197 THR A CA 1
ATOM 1557 C C . THR A 1 197 ? 5.324 22.875 -20.344 1 29.62 197 THR A C 1
ATOM 1559 O O . THR A 1 197 ? 5.945 22.078 -21.047 1 29.62 197 THR A O 1
ATOM 1562 N N . ALA A 1 198 ? 4.461 23.688 -20.859 1 29.64 198 ALA A N 1
ATOM 1563 C CA . ALA A 1 198 ? 4.055 23.891 -22.25 1 29.64 198 ALA A CA 1
ATOM 1564 C C . ALA A 1 198 ? 5.27 23.953 -23.172 1 29.64 198 ALA A C 1
ATOM 1566 O O . ALA A 1 198 ? 5.227 23.453 -24.297 1 29.64 198 ALA A O 1
ATOM 1567 N N . ARG A 1 199 ? 6.328 24.703 -22.781 1 28.36 199 ARG A N 1
ATOM 1568 C CA . ARG A 1 199 ? 7.246 25.031 -23.875 1 28.36 199 ARG A CA 1
ATOM 1569 C C . ARG A 1 199 ? 8.117 23.828 -24.234 1 28.36 199 ARG A C 1
ATOM 1571 O O . ARG A 1 199 ? 8.367 23.578 -25.406 1 28.36 199 ARG A O 1
ATOM 1578 N N . ARG A 1 200 ? 8.945 23.266 -23.281 1 29.94 200 ARG A N 1
ATOM 1579 C CA . ARG A 1 200 ? 9.727 22.172 -23.859 1 29.94 200 ARG A CA 1
ATOM 1580 C C . ARG A 1 200 ? 8.914 20.875 -23.922 1 29.94 200 ARG A C 1
ATOM 1582 O O . ARG A 1 200 ? 9.422 19.844 -24.359 1 29.94 200 ARG A O 1
ATOM 1589 N N . LEU A 1 201 ? 7.891 20.641 -23.328 1 32.41 201 LEU A N 1
ATOM 1590 C CA . LEU A 1 201 ? 6.93 19.625 -23.734 1 32.41 201 LEU A CA 1
ATOM 1591 C C . LEU A 1 201 ? 6.73 19.641 -25.25 1 32.41 201 LEU A C 1
ATOM 1593 O O . LEU A 1 201 ? 6.34 18.641 -25.844 1 32.41 201 LEU A O 1
ATOM 1597 N N . SER A 1 202 ? 6.883 20.672 -25.812 1 32 202 SER A N 1
ATOM 1598 C CA . SER A 1 202 ? 6.758 20.641 -27.266 1 32 202 SER A CA 1
ATOM 1599 C C . SER A 1 202 ? 7.793 19.703 -27.891 1 32 202 SER A C 1
ATOM 1601 O O . SER A 1 202 ? 7.516 19.047 -28.891 1 32 202 SER A O 1
ATOM 1603 N N . LYS A 1 203 ? 9.148 19.797 -27.453 1 33.28 203 LYS A N 1
ATOM 1604 C CA . LYS A 1 203 ? 10.094 18.938 -28.172 1 33.28 203 LYS A CA 1
ATOM 1605 C C . LYS A 1 203 ? 10.195 17.562 -27.5 1 33.28 203 LYS A C 1
ATOM 1607 O O . LYS A 1 203 ? 11.047 16.75 -27.875 1 33.28 203 LYS A O 1
ATOM 1612 N N . VAL A 1 204 ? 9.977 17.312 -26.172 1 38.31 204 VAL A N 1
ATOM 1613 C CA . VAL A 1 204 ? 10.078 15.938 -25.688 1 38.31 204 VAL A CA 1
ATOM 1614 C C . VAL A 1 204 ? 9.195 15.023 -26.547 1 38.31 204 VAL A C 1
ATOM 1616 O O . VAL A 1 204 ? 8.039 15.359 -26.828 1 38.31 204 VAL A O 1
ATOM 1619 N N . ALA A 1 205 ? 9.75 14.039 -27.031 1 42.19 205 ALA A N 1
ATOM 1620 C CA . ALA A 1 205 ? 9.141 12.969 -27.812 1 42.19 205 ALA A CA 1
ATOM 1621 C C . ALA A 1 205 ? 7.859 12.461 -27.156 1 42.19 205 ALA A C 1
ATOM 1623 O O . ALA A 1 205 ? 7.734 12.469 -25.938 1 42.19 205 ALA A O 1
ATOM 1624 N N . ARG A 1 206 ? 6.711 12.617 -27.641 1 49.03 206 ARG A N 1
ATOM 1625 C CA . ARG A 1 206 ? 5.387 12.078 -27.344 1 49.03 206 ARG A CA 1
ATOM 1626 C C . ARG A 1 206 ? 5.488 10.758 -26.594 1 49.03 206 ARG A C 1
ATOM 1628 O O . ARG A 1 206 ? 5.82 9.727 -27.188 1 49.03 206 ARG A O 1
ATOM 1635 N N . LEU A 1 207 ? 5.988 10.859 -25.188 1 56.91 207 LEU A N 1
ATOM 1636 C CA . LEU A 1 207 ? 5.918 9.602 -24.453 1 56.91 207 LEU A CA 1
ATOM 1637 C C . LEU A 1 207 ? 4.48 9.094 -24.391 1 56.91 207 LEU A C 1
ATOM 1639 O O . LEU A 1 207 ? 3.539 9.891 -24.344 1 56.91 207 LEU A O 1
ATOM 1643 N N . CYS A 1 208 ? 4.348 7.918 -24.75 1 64.5 208 CYS A N 1
ATOM 1644 C CA . CYS A 1 208 ? 3.072 7.227 -24.609 1 64.5 208 CYS A CA 1
ATOM 1645 C C . CYS A 1 208 ? 3.033 6.41 -23.328 1 64.5 208 CYS A C 1
ATOM 1647 O O . CYS A 1 208 ? 4.023 5.773 -22.953 1 64.5 208 CYS A O 1
ATOM 1649 N N . PHE A 1 209 ? 1.998 6.625 -22.578 1 69.56 209 PHE A N 1
ATOM 1650 C CA . PHE A 1 209 ? 1.823 5.805 -21.391 1 69.56 209 PHE A CA 1
ATOM 1651 C C . PHE A 1 209 ? 1.133 4.488 -21.734 1 69.56 209 PHE A C 1
ATOM 1653 O O . PHE A 1 209 ? 0.186 4.469 -22.516 1 69.56 209 PHE A O 1
ATOM 1660 N N . VAL A 1 210 ? 1.669 3.432 -21.203 1 75.44 210 VAL A N 1
ATOM 1661 C CA . VAL A 1 210 ? 1.091 2.107 -21.406 1 75.44 210 VAL A CA 1
ATOM 1662 C C . VAL A 1 210 ? 0.753 1.481 -20.047 1 75.44 210 VAL A C 1
ATOM 1664 O O . VAL A 1 210 ? 1.512 1.621 -19.094 1 75.44 210 VAL A O 1
ATOM 1667 N N . PRO A 1 211 ? -0.464 0.913 -19.969 1 80.25 211 PRO A N 1
ATOM 1668 C CA . PRO A 1 211 ? -0.829 0.276 -18.703 1 80.25 211 PRO A CA 1
ATOM 1669 C C . PRO A 1 211 ? 0.024 -0.952 -18.391 1 80.25 211 PRO A C 1
ATOM 1671 O O . PRO A 1 211 ? 0.48 -1.64 -19.312 1 80.25 211 PRO A O 1
ATOM 1674 N N . THR A 1 212 ? 0.317 -1.133 -17.172 1 83.94 212 THR A N 1
ATOM 1675 C CA . THR A 1 212 ? 1.018 -2.328 -16.719 1 83.94 212 THR A CA 1
ATOM 1676 C C . THR A 1 212 ? 0.344 -2.912 -15.477 1 83.94 212 THR A C 1
ATOM 1678 O O . THR A 1 212 ? -0.176 -2.172 -14.641 1 83.94 212 THR A O 1
ATOM 1681 N N . ASN A 1 213 ? 0.401 -4.227 -15.43 1 87.44 213 ASN A N 1
ATOM 1682 C CA . ASN A 1 213 ? -0.021 -4.926 -14.219 1 87.44 213 ASN A CA 1
ATOM 1683 C C . ASN A 1 213 ? 1.153 -5.168 -13.273 1 87.44 213 ASN A C 1
ATOM 1685 O O . ASN A 1 213 ? 1.01 -5.859 -12.266 1 87.44 213 ASN A O 1
ATOM 1689 N N . GLU A 1 214 ? 2.277 -4.629 -13.672 1 89.38 214 GLU A N 1
ATOM 1690 C CA . GLU A 1 214 ? 3.498 -4.789 -12.883 1 89.38 214 GLU A CA 1
ATOM 1691 C C . GLU A 1 214 ? 3.797 -3.533 -12.07 1 89.38 214 GLU A C 1
ATOM 1693 O O . GLU A 1 214 ? 4.242 -2.521 -12.617 1 89.38 214 GLU A O 1
ATOM 1698 N N . LEU A 1 215 ? 3.65 -3.691 -10.789 1 87.5 215 LEU A N 1
ATOM 1699 C CA . LEU A 1 215 ? 3.854 -2.52 -9.945 1 87.5 215 LEU A CA 1
ATOM 1700 C C . LEU A 1 215 ? 5.281 -2.004 -10.062 1 87.5 215 LEU A C 1
ATOM 1702 O O . LEU A 1 215 ? 5.512 -0.792 -10.078 1 87.5 215 LEU A O 1
ATOM 1706 N N . SER A 1 216 ? 6.211 -2.887 -10.219 1 86.06 216 SER A N 1
ATOM 1707 C CA . SER A 1 216 ? 7.621 -2.514 -10.297 1 86.06 216 SER A CA 1
ATOM 1708 C C . SER A 1 216 ? 7.914 -1.717 -11.562 1 86.06 216 SER A C 1
ATOM 1710 O O . SER A 1 216 ? 8.953 -1.06 -11.656 1 86.06 216 SER A O 1
ATOM 1712 N N . ASN A 1 217 ? 7.023 -1.788 -12.453 1 83.25 217 ASN A N 1
ATOM 1713 C CA . ASN A 1 217 ? 7.234 -1.098 -13.727 1 83.25 217 ASN A CA 1
ATOM 1714 C C . ASN A 1 217 ? 6.562 0.271 -13.734 1 83.25 217 ASN A C 1
ATOM 1716 O O . ASN A 1 217 ? 6.691 1.023 -14.703 1 83.25 217 ASN A O 1
ATOM 1720 N N . HIS A 1 218 ? 5.918 0.583 -12.688 1 82.44 218 HIS A N 1
ATOM 1721 C CA . HIS A 1 218 ? 5.258 1.883 -12.625 1 82.44 218 HIS A CA 1
ATOM 1722 C C . HIS A 1 218 ? 6.254 3.016 -12.844 1 82.44 218 HIS A C 1
ATOM 1724 O O . HIS A 1 218 ? 7.266 3.107 -12.141 1 82.44 218 HIS A O 1
ATOM 1730 N N . LEU A 1 219 ? 6.027 3.754 -13.906 1 77.5 219 LEU A N 1
ATOM 1731 C CA . LEU A 1 219 ? 6.773 4.941 -14.312 1 77.5 219 LEU A CA 1
ATOM 1732 C C . LEU A 1 219 ? 8.094 4.551 -14.969 1 77.5 219 LEU A C 1
ATOM 1734 O O . LEU A 1 219 ? 8.977 5.395 -15.141 1 77.5 219 LEU A O 1
ATOM 1738 N N . LYS A 1 220 ? 8.219 3.291 -15.25 1 77.56 220 LYS A N 1
ATOM 1739 C CA . LYS A 1 220 ? 9.398 2.879 -16 1 77.56 220 LYS A CA 1
ATOM 1740 C C . LYS A 1 220 ? 9.344 3.395 -17.438 1 77.56 220 LYS A C 1
ATOM 1742 O O . LYS A 1 220 ? 8.336 3.223 -18.125 1 77.56 220 LYS A O 1
ATOM 1747 N N . LEU A 1 221 ? 10.438 3.986 -17.859 1 73.62 221 LEU A N 1
ATOM 1748 C CA . LEU A 1 221 ? 10.547 4.543 -19.203 1 73.62 221 LEU A CA 1
ATOM 1749 C C . LEU A 1 221 ? 11.203 3.549 -20.156 1 73.62 221 LEU A C 1
ATOM 1751 O O . LEU A 1 221 ? 12.25 2.984 -19.844 1 73.62 221 LEU A O 1
ATOM 1755 N N . ASN A 1 222 ? 10.5 3.268 -21.172 1 71.44 222 ASN A N 1
ATOM 1756 C CA . ASN A 1 222 ? 11.109 2.604 -22.312 1 71.44 222 ASN A CA 1
ATOM 1757 C C . ASN A 1 222 ? 11.508 3.605 -23.391 1 71.44 222 ASN A C 1
ATOM 1759 O O . ASN A 1 222 ? 10.664 4.074 -24.156 1 71.44 222 ASN A O 1
ATOM 1763 N N . GLN A 1 223 ? 12.727 3.91 -23.406 1 65.38 223 GLN A N 1
ATOM 1764 C CA . GLN A 1 223 ? 13.25 4.949 -24.281 1 65.38 223 GLN A CA 1
ATOM 1765 C C . GLN A 1 223 ? 13.094 4.547 -25.75 1 65.38 223 GLN A C 1
ATOM 1767 O O . GLN A 1 223 ? 12.812 5.391 -26.609 1 65.38 223 GLN A O 1
ATOM 1772 N N . LYS A 1 224 ? 13.344 3.303 -25.953 1 67.06 224 LYS A N 1
ATOM 1773 C CA . LYS A 1 224 ? 13.273 2.814 -27.328 1 67.06 224 LYS A CA 1
ATOM 1774 C C . LYS A 1 224 ? 11.891 3.047 -27.938 1 67.06 224 LYS A C 1
ATOM 1776 O O . LYS A 1 224 ? 11.773 3.531 -29.062 1 67.06 224 LYS A O 1
ATOM 1781 N N . ASP A 1 225 ? 10.938 2.793 -27.125 1 67.25 225 ASP A N 1
ATOM 1782 C CA . ASP A 1 225 ? 9.562 2.873 -27.625 1 67.25 225 ASP A CA 1
ATOM 1783 C C . ASP A 1 225 ? 8.938 4.223 -27.281 1 67.25 225 ASP A C 1
ATOM 1785 O O . ASP A 1 225 ? 7.871 4.566 -27.797 1 67.25 225 ASP A O 1
ATOM 1789 N N . GLY A 1 226 ? 9.672 4.961 -26.406 1 66.31 226 GLY A N 1
ATOM 1790 C CA . GLY A 1 226 ? 9.109 6.223 -25.938 1 66.31 226 GLY A CA 1
ATOM 1791 C C . GLY A 1 226 ? 7.875 6.043 -25.078 1 66.31 226 GLY A C 1
ATOM 1792 O O . GLY A 1 226 ? 6.895 6.773 -25.234 1 66.31 226 GLY A O 1
ATOM 1793 N N . THR A 1 227 ? 7.852 4.945 -24.328 1 73.56 227 THR A N 1
ATOM 1794 C CA . THR A 1 227 ? 6.684 4.66 -23.5 1 73.56 227 THR A CA 1
ATOM 1795 C C . THR A 1 227 ? 7.051 4.668 -22.016 1 73.56 227 THR A C 1
ATOM 1797 O O . THR A 1 227 ? 8.203 4.406 -21.656 1 73.56 227 THR A O 1
ATOM 1800 N N . VAL A 1 228 ? 6.043 5.066 -21.188 1 74.69 228 VAL A N 1
ATOM 1801 C CA . VAL A 1 228 ? 6.137 4.973 -19.734 1 74.69 228 VAL A CA 1
ATOM 1802 C C . VAL A 1 228 ? 5.035 4.055 -19.203 1 74.69 228 VAL A C 1
ATOM 1804 O O . VAL A 1 228 ? 3.867 4.203 -19.578 1 74.69 228 VAL A O 1
ATOM 1807 N N . GLU A 1 229 ? 5.41 3.127 -18.422 1 81.88 229 GLU A N 1
ATOM 1808 C CA . GLU A 1 229 ? 4.434 2.186 -17.891 1 81.88 229 GLU A CA 1
ATOM 1809 C C . GLU A 1 229 ? 3.709 2.771 -16.672 1 81.88 229 GLU A C 1
ATOM 1811 O O . GLU A 1 229 ? 4.324 3.424 -15.836 1 81.88 229 GLU A O 1
ATOM 1816 N N . LEU A 1 230 ? 2.402 2.566 -16.734 1 81.19 230 LEU A N 1
ATOM 1817 C CA . LEU A 1 230 ? 1.552 3.1 -15.68 1 81.19 230 LEU A CA 1
ATOM 1818 C C . LEU A 1 230 ? 0.784 1.98 -14.977 1 81.19 230 LEU A C 1
ATOM 1820 O O . LEU A 1 230 ? 0.012 1.261 -15.617 1 81.19 230 LEU A O 1
ATOM 1824 N N . PHE A 1 231 ? 1.129 1.884 -13.75 1 85 231 PHE A N 1
ATOM 1825 C CA . PHE A 1 231 ? 0.344 0.96 -12.938 1 85 231 PHE A CA 1
ATOM 1826 C C . PHE A 1 231 ? -1.049 1.521 -12.672 1 85 231 PHE A C 1
ATOM 1828 O O . PHE A 1 231 ? -1.19 2.619 -12.133 1 85 231 PHE A O 1
ATOM 1835 N N . HIS A 1 232 ? -2.088 0.733 -12.891 1 81.69 232 HIS A N 1
ATOM 1836 C CA . HIS A 1 232 ? -3.416 1.333 -12.938 1 81.69 232 HIS A CA 1
ATOM 1837 C C . HIS A 1 232 ? -4.375 0.627 -11.984 1 81.69 232 HIS A C 1
ATOM 1839 O O . HIS A 1 232 ? -5.566 0.941 -11.953 1 81.69 232 HIS A O 1
ATOM 1845 N N . HIS A 1 233 ? -3.867 -0.264 -11.219 1 87.44 233 HIS A N 1
ATOM 1846 C CA . HIS A 1 233 ? -4.715 -0.946 -10.25 1 87.44 233 HIS A CA 1
ATOM 1847 C C . HIS A 1 233 ? -4.895 -0.107 -8.984 1 87.44 233 HIS A C 1
ATOM 1849 O O . HIS A 1 233 ? -4.422 -0.485 -7.914 1 87.44 233 HIS A O 1
ATOM 1855 N N . THR A 1 234 ? -5.684 0.919 -9.062 1 84.75 234 THR A N 1
ATOM 1856 C CA . THR A 1 234 ? -5.848 1.872 -7.969 1 84.75 234 THR A CA 1
ATOM 1857 C C . THR A 1 234 ? -6.574 1.228 -6.789 1 84.75 234 THR A C 1
ATOM 1859 O O . THR A 1 234 ? -6.281 1.529 -5.633 1 84.75 234 THR A O 1
ATOM 1862 N N . SER A 1 235 ? -7.559 0.339 -7.082 1 87.06 235 SER A N 1
ATOM 1863 C CA . SER A 1 235 ? -8.266 -0.339 -6 1 87.06 235 SER A CA 1
ATOM 1864 C C . SER A 1 235 ? -7.32 -1.229 -5.199 1 87.06 235 SER A C 1
ATOM 1866 O O . SER A 1 235 ? -7.449 -1.343 -3.979 1 87.06 235 SER A O 1
ATOM 1868 N N . PHE A 1 236 ? -6.395 -1.872 -5.883 1 91.94 236 PHE A N 1
ATOM 1869 C CA . PHE A 1 236 ? -5.379 -2.662 -5.195 1 91.94 236 PHE A CA 1
ATOM 1870 C C . PHE A 1 236 ? -4.543 -1.786 -4.273 1 91.94 236 PHE A C 1
ATOM 1872 O O . PHE A 1 236 ? -4.336 -2.123 -3.107 1 91.94 236 PHE A O 1
ATOM 1879 N N . LEU A 1 237 ? -4.105 -0.67 -4.758 1 90.25 237 LEU A N 1
ATOM 1880 C CA . LEU A 1 237 ? -3.287 0.248 -3.975 1 90.25 237 LEU A CA 1
ATOM 1881 C C . LEU A 1 237 ? -4.051 0.749 -2.752 1 90.25 237 LEU A C 1
ATOM 1883 O O . LEU A 1 237 ? -3.486 0.848 -1.66 1 90.25 237 LEU A O 1
ATOM 1887 N N . LYS A 1 238 ? -5.258 1.01 -2.975 1 88.5 238 LYS A N 1
ATOM 1888 C CA . LYS A 1 238 ? -6.113 1.462 -1.882 1 88.5 238 LYS A CA 1
ATOM 1889 C C . LYS A 1 238 ? -6.199 0.413 -0.778 1 88.5 238 LYS A C 1
ATOM 1891 O O . LYS A 1 238 ? -6.043 0.732 0.403 1 88.5 238 LYS A O 1
ATOM 1896 N N . GLU A 1 239 ? -6.441 -0.795 -1.128 1 92.88 239 GLU A N 1
ATOM 1897 C CA . GLU A 1 239 ? -6.562 -1.859 -0.136 1 92.88 239 GLU A CA 1
ATOM 1898 C C . GLU A 1 239 ? -5.238 -2.09 0.588 1 92.88 239 GLU A C 1
ATOM 1900 O O . GLU A 1 239 ? -5.219 -2.326 1.798 1 92.88 239 GLU A O 1
ATOM 1905 N N . VAL A 1 240 ? -4.188 -1.996 -0.161 1 93.25 240 VAL A N 1
ATOM 1906 C CA . VAL A 1 240 ? -2.855 -2.127 0.419 1 93.25 240 VAL A CA 1
ATOM 1907 C C . VAL A 1 240 ? -2.625 -1.013 1.438 1 93.25 240 VAL A C 1
ATOM 1909 O O . VAL A 1 240 ? -2.104 -1.259 2.527 1 93.25 240 VAL A O 1
ATOM 1912 N N . LEU A 1 241 ? -3.027 0.155 1.088 1 92.5 241 LEU A N 1
ATOM 1913 C CA . LEU A 1 241 ? -2.854 1.304 1.97 1 92.5 241 LEU A CA 1
ATOM 1914 C C . LEU A 1 241 ? -3.66 1.131 3.252 1 92.5 241 LEU A C 1
ATOM 1916 O O . LEU A 1 241 ? -3.131 1.308 4.352 1 92.5 241 LEU A O 1
ATOM 1920 N N . ILE A 1 242 ? -4.887 0.767 3.133 1 91.56 242 ILE A N 1
ATOM 1921 C CA . ILE A 1 242 ? -5.742 0.565 4.293 1 91.56 242 ILE A CA 1
ATOM 1922 C C . ILE A 1 242 ? -5.148 -0.517 5.195 1 91.56 242 ILE A C 1
ATOM 1924 O O . ILE A 1 242 ? -4.996 -0.314 6.402 1 91.56 242 ILE A O 1
ATOM 1928 N N . ALA A 1 243 ? -4.75 -1.581 4.598 1 91.94 243 ALA A N 1
ATOM 1929 C CA . ALA A 1 243 ? -4.215 -2.707 5.359 1 91.94 243 ALA A CA 1
ATOM 1930 C C . ALA A 1 243 ? -2.916 -2.328 6.062 1 91.94 243 ALA A C 1
ATOM 1932 O O . ALA A 1 243 ? -2.623 -2.828 7.148 1 91.94 243 ALA A O 1
ATOM 1933 N N . SER A 1 244 ? -2.182 -1.476 5.453 1 91.44 244 SER A N 1
ATOM 1934 C CA . SER A 1 244 ? -0.889 -1.089 6.008 1 91.44 244 SER A CA 1
ATOM 1935 C C . SER A 1 244 ? -1.058 -0.229 7.254 1 91.44 244 SER A C 1
ATOM 1937 O O . SER A 1 244 ? -0.133 -0.107 8.062 1 91.44 244 SER A O 1
ATOM 1939 N N . GLN A 1 245 ? -2.246 0.373 7.359 1 87.69 245 GLN A N 1
ATOM 1940 C CA . GLN A 1 245 ? -2.43 1.343 8.43 1 87.69 245 GLN A CA 1
ATOM 1941 C C . GLN A 1 245 ? -3.334 0.786 9.523 1 87.69 245 GLN A C 1
ATOM 1943 O O . GLN A 1 245 ? -3.488 1.4 10.586 1 87.69 245 GLN A O 1
ATOM 1948 N N . VAL A 1 246 ? -3.918 -0.292 9.242 1 80 246 VAL A N 1
ATOM 1949 C CA . VAL A 1 246 ? -4.793 -0.896 10.242 1 80 246 VAL A CA 1
ATOM 1950 C C . VAL A 1 246 ? -4.02 -1.948 11.031 1 80 246 VAL A C 1
ATOM 1952 O O . VAL A 1 246 ? -3.303 -2.768 10.461 1 80 246 VAL A O 1
ATOM 1955 N N . ASP A 1 247 ? -3.979 -1.793 12.352 1 64.69 247 ASP A N 1
ATOM 1956 C CA . ASP A 1 247 ? -3.311 -2.785 13.188 1 64.69 247 ASP A CA 1
ATOM 1957 C C . ASP A 1 247 ? -4.129 -4.074 13.273 1 64.69 247 ASP A C 1
ATOM 1959 O O . ASP A 1 247 ? -5.352 -4.027 13.414 1 64.69 247 ASP A O 1
ATOM 1963 N N . ALA A 1 248 ? -3.525 -5.199 12.812 1 54.03 248 ALA A N 1
ATOM 1964 C CA . ALA A 1 248 ? -4.16 -6.512 12.773 1 54.03 248 ALA A CA 1
ATOM 1965 C C . ALA A 1 248 ? -4.727 -6.895 14.133 1 54.03 248 ALA A C 1
ATOM 1967 O O . ALA A 1 248 ? -5.453 -7.883 14.258 1 54.03 248 ALA A O 1
ATOM 1968 N N . LYS A 1 249 ? -4.344 -6.32 15.281 1 46.62 249 LYS A N 1
ATOM 1969 C CA . LYS A 1 249 ? -4.785 -6.855 16.562 1 46.62 249 LYS A CA 1
ATOM 1970 C C . LYS A 1 249 ? -6.305 -7.004 16.609 1 46.62 249 LYS A C 1
ATOM 1972 O O . LYS A 1 249 ? -6.836 -7.805 17.375 1 46.62 249 LYS A O 1
ATOM 1977 N N . LEU A 1 250 ? -7.035 -6.289 15.906 1 41.69 250 LEU A N 1
ATOM 1978 C CA . LEU A 1 250 ? -8.477 -6.352 16.125 1 41.69 250 LEU A CA 1
ATOM 1979 C C . LEU A 1 250 ? -9.047 -7.668 15.602 1 41.69 250 LEU A C 1
ATOM 1981 O O . LEU A 1 250 ? -10.18 -8.031 15.93 1 41.69 250 LEU A O 1
ATOM 1985 N N . GLY A 1 251 ? -8.5 -8.352 14.609 1 34.62 251 GLY A N 1
ATOM 1986 C CA . GLY A 1 251 ? -9.188 -9.523 14.094 1 34.62 251 GLY A CA 1
ATOM 1987 C C . GLY A 1 251 ? -9.133 -10.711 15.039 1 34.62 251 GLY A C 1
ATOM 1988 O O . GLY A 1 251 ? -9.805 -11.719 14.812 1 34.62 251 GLY A O 1
ATOM 1989 N N . LEU A 1 252 ? -8.102 -10.992 15.773 1 33.41 252 LEU A N 1
ATOM 1990 C CA . LEU A 1 252 ? -8.117 -12.258 16.484 1 33.41 252 LEU A CA 1
ATOM 1991 C C . LEU A 1 252 ? -9.086 -12.203 17.672 1 33.41 252 LEU A C 1
ATOM 1993 O O . LEU A 1 252 ? -9.148 -13.141 18.469 1 33.41 252 LEU A O 1
ATOM 1997 N N . ALA A 1 253 ? -9.727 -11.242 18.047 1 32.31 253 ALA A N 1
ATOM 1998 C CA . ALA A 1 253 ? -10.617 -11.477 19.188 1 32.31 253 ALA A CA 1
ATOM 1999 C C . ALA A 1 253 ? -11.688 -12.508 18.844 1 32.31 253 ALA A C 1
ATOM 2001 O O . ALA A 1 253 ? -12.266 -13.141 19.734 1 32.31 253 ALA A O 1
ATOM 2002 N N . GLY A 1 254 ? -12.148 -12.805 17.547 1 29.83 254 GLY A N 1
ATOM 2003 C CA . GLY A 1 254 ? -13.281 -13.711 17.484 1 29.83 254 GLY A CA 1
ATOM 2004 C C . GLY A 1 254 ? -12.875 -15.18 17.484 1 29.83 254 GLY A C 1
ATOM 2005 O O . GLY A 1 254 ? -13.719 -16.062 17.656 1 29.83 254 GLY A O 1
ATOM 2006 N N . SER A 1 255 ? -11.891 -15.719 16.734 1 27.12 255 SER A N 1
ATOM 2007 C CA . SER A 1 255 ? -11.891 -17.172 16.547 1 27.12 255 SER A CA 1
ATOM 2008 C C . SER A 1 255 ? -11.188 -17.875 17.703 1 27.12 255 SER A C 1
ATOM 2010 O O . SER A 1 255 ? -10.039 -18.297 17.578 1 27.12 255 SER A O 1
ATOM 2012 N N . SER A 1 256 ? -11.25 -17.578 18.938 1 28.14 256 SER A N 1
ATOM 2013 C CA . SER A 1 256 ? -10.852 -18.547 19.953 1 28.14 256 SER A CA 1
ATOM 2014 C C . SER A 1 256 ? -11.703 -19.812 19.859 1 28.14 256 SER A C 1
ATOM 2016 O O . SER A 1 256 ? -12.492 -20.109 20.766 1 28.14 256 SER A O 1
ATOM 2018 N N . GLY A 1 257 ? -12.359 -20.234 18.812 1 25.61 257 GLY A N 1
ATOM 2019 C CA . GLY A 1 257 ? -12.82 -21.609 18.953 1 25.61 257 GLY A CA 1
ATOM 2020 C C . GLY A 1 257 ? -11.688 -22.594 19.078 1 25.61 257 GLY A C 1
ATOM 2021 O O . GLY A 1 257 ? -10.68 -22.5 18.375 1 25.61 257 GLY A O 1
ATOM 2022 N N . SER A 1 258 ? -11.531 -23.375 20.25 1 25.17 258 SER A N 1
ATOM 2023 C CA . SER A 1 258 ? -10.805 -24.547 20.703 1 25.17 258 SER A CA 1
ATOM 2024 C C . SER A 1 258 ? -10.898 -25.688 19.688 1 25.17 258 SER A C 1
ATOM 2026 O O . SER A 1 258 ? -11.984 -26.203 19.422 1 25.17 258 SER A O 1
ATOM 2028 N N . ILE A 1 259 ? -10.422 -25.781 18.594 1 24.58 259 ILE A N 1
ATOM 2029 C CA . ILE A 1 259 ? -10.312 -27.109 18 1 24.58 259 ILE A CA 1
ATOM 2030 C C . ILE A 1 259 ? -9.477 -28.016 18.891 1 24.58 259 ILE A C 1
ATOM 2032 O O . ILE A 1 259 ? -8.281 -27.766 19.094 1 24.58 259 ILE A O 1
ATOM 2036 N N . LEU A 1 260 ? -10.086 -28.562 19.922 1 23.14 260 LEU A N 1
ATOM 2037 C CA . LEU A 1 260 ? -9.734 -29.797 20.609 1 23.14 260 LEU A CA 1
ATOM 2038 C C . LEU A 1 260 ? -9.391 -30.906 19.609 1 23.14 260 LEU A C 1
ATOM 2040 O O . LEU A 1 260 ? -10.234 -31.312 18.812 1 23.14 260 LEU A O 1
ATOM 2044 N N . LEU A 1 261 ? -8.219 -30.859 19.062 1 23.14 261 LEU A N 1
ATOM 2045 C CA . LEU A 1 261 ? -7.676 -32.094 18.5 1 23.14 261 LEU A CA 1
ATOM 2046 C C . LEU A 1 261 ? -7.871 -33.25 19.469 1 23.14 261 LEU A C 1
ATOM 2048 O O . LEU A 1 261 ? -7.414 -33.188 20.609 1 23.14 261 LEU A O 1
ATOM 2052 N N . GLN A 1 262 ? -9.117 -33.812 19.484 1 20.31 262 GLN A N 1
ATOM 2053 C CA . GLN A 1 262 ? -9.344 -35.156 20.016 1 20.31 262 GLN A CA 1
ATOM 2054 C C . GLN A 1 262 ? -8.367 -36.156 19.406 1 20.31 262 GLN A C 1
ATOM 2056 O O . GLN A 1 262 ? -8.375 -36.375 18.203 1 20.31 262 GLN A O 1
ATOM 2061 N N . VAL A 1 263 ? -7.215 -36.156 19.938 1 22.42 263 VAL A N 1
ATOM 2062 C CA . VAL A 1 263 ? -6.309 -37.312 19.906 1 22.42 263 VAL A CA 1
ATOM 2063 C C . VAL A 1 263 ? -7.004 -38.531 20.484 1 22.42 263 VAL A C 1
ATOM 2065 O O . VAL A 1 263 ? -7.371 -38.562 21.656 1 22.42 263 VAL A O 1
ATOM 2068 N N . ASP A 1 264 ? -7.934 -39 19.703 1 20.59 264 ASP A N 1
ATOM 2069 C CA . ASP A 1 264 ? -8.086 -40.438 19.906 1 20.59 264 ASP A CA 1
ATOM 2070 C C . ASP A 1 264 ? -6.883 -41.188 19.375 1 20.59 264 ASP A C 1
ATOM 2072 O O . ASP A 1 264 ? -6.309 -40.812 18.344 1 20.59 264 ASP A O 1
ATOM 2076 N N . MET B 1 1 ? 4.395 36.844 30.672 1 30.27 1 MET B N 1
ATOM 2077 C CA . MET B 1 1 ? 4.543 36.906 29.219 1 30.27 1 MET B CA 1
ATOM 2078 C C . MET B 1 1 ? 3.971 35.656 28.562 1 30.27 1 MET B C 1
ATOM 2080 O O . MET B 1 1 ? 4.352 34.531 28.922 1 30.27 1 MET B O 1
ATOM 2084 N N . PHE B 1 2 ? 2.727 35.625 28.172 1 39.81 2 PHE B N 1
ATOM 2085 C CA . PHE B 1 2 ? 2.051 34.469 27.594 1 39.81 2 PHE B CA 1
ATOM 2086 C C . PHE B 1 2 ? 2.834 33.938 26.406 1 39.81 2 PHE B C 1
ATOM 2088 O O . PHE B 1 2 ? 3.164 34.688 25.484 1 39.81 2 PHE B O 1
ATOM 2095 N N . ASP B 1 3 ? 3.705 33.125 26.625 1 47.59 3 ASP B N 1
ATOM 2096 C CA . ASP B 1 3 ? 4.543 32.531 25.594 1 47.59 3 ASP B CA 1
ATOM 2097 C C . ASP B 1 3 ? 3.707 32.094 24.391 1 47.59 3 ASP B C 1
ATOM 2099 O O . ASP B 1 3 ? 2.795 31.266 24.531 1 47.59 3 ASP B O 1
ATOM 2103 N N . LEU B 1 4 ? 3.508 33 23.5 1 54.88 4 LEU B N 1
ATOM 2104 C CA . LEU B 1 4 ? 2.775 32.75 22.281 1 54.88 4 LEU B CA 1
ATOM 2105 C C . LEU B 1 4 ? 3.326 31.5 21.578 1 54.88 4 LEU B C 1
ATOM 2107 O O . LEU B 1 4 ? 4.539 31.375 21.406 1 54.88 4 LEU B O 1
ATOM 2111 N N . PRO B 1 5 ? 2.566 30.516 21.641 1 60.94 5 PRO B N 1
ATOM 2112 C CA . PRO B 1 5 ? 3.016 29.312 20.938 1 60.94 5 PRO B CA 1
ATOM 2113 C C . PRO B 1 5 ? 3.5 29.594 19.516 1 60.94 5 PRO B C 1
ATOM 2115 O O . PRO B 1 5 ? 3.094 30.578 18.906 1 60.94 5 PRO B O 1
ATOM 2118 N N . SER B 1 6 ? 4.621 29.078 19.078 1 68.62 6 SER B N 1
ATOM 2119 C CA . SER B 1 6 ? 5.164 29.203 17.734 1 68.62 6 SER B CA 1
ATOM 2120 C C . SER B 1 6 ? 4.07 29.078 16.688 1 68.62 6 SER B C 1
ATOM 2122 O O . SER B 1 6 ? 3.186 28.219 16.812 1 68.62 6 SER B O 1
ATOM 2124 N N . PRO B 1 7 ? 3.996 30.047 15.758 1 84.38 7 PRO B N 1
ATOM 2125 C CA . PRO B 1 7 ? 2.994 29.984 14.695 1 84.38 7 PRO B CA 1
ATOM 2126 C C . PRO B 1 7 ? 3.154 28.75 13.812 1 84.38 7 PRO B C 1
ATOM 2128 O O . PRO B 1 7 ? 2.215 28.359 13.117 1 84.38 7 PRO B O 1
ATOM 2131 N N . TYR B 1 8 ? 4.398 28.172 13.898 1 91.38 8 TYR B N 1
ATOM 2132 C CA . TYR B 1 8 ? 4.652 26.969 13.094 1 91.38 8 TYR B CA 1
ATOM 2133 C C . TYR B 1 8 ? 5.301 25.891 13.938 1 91.38 8 TYR B C 1
ATOM 2135 O O . TYR B 1 8 ? 6.492 25.609 13.797 1 91.38 8 TYR B O 1
ATOM 2143 N N . PRO B 1 9 ? 4.535 25.219 14.711 1 93.06 9 PRO B N 1
ATOM 2144 C CA . PRO B 1 9 ? 5.082 24.266 15.688 1 93.06 9 PRO B CA 1
ATOM 2145 C C . PRO B 1 9 ? 5.75 23.062 15.031 1 93.06 9 PRO B C 1
ATOM 2147 O O . PRO B 1 9 ? 6.57 22.391 15.656 1 93.06 9 PRO B O 1
ATOM 2150 N N . LEU B 1 10 ? 5.418 22.828 13.727 1 96.06 10 LEU B N 1
ATOM 2151 C CA . LEU B 1 10 ? 5.945 21.625 13.086 1 96.06 10 LEU B CA 1
ATOM 2152 C C . LEU B 1 10 ? 6.965 21.984 12.016 1 96.06 10 LEU B C 1
ATOM 2154 O O . LEU B 1 10 ? 7.281 21.156 11.148 1 96.06 10 LEU B O 1
ATOM 2158 N N . LYS B 1 11 ? 7.488 23.094 12.055 1 94.44 11 LYS B N 1
ATOM 2159 C CA . LYS B 1 11 ? 8.414 23.578 11.031 1 94.44 11 LYS B CA 1
ATOM 2160 C C . LYS B 1 11 ? 9.758 22.859 11.125 1 94.44 11 LYS B C 1
ATOM 2162 O O . LYS B 1 11 ? 10.359 22.531 10.102 1 94.44 11 LYS B O 1
ATOM 2167 N N . ASP B 1 12 ? 10.211 22.672 12.32 1 93.62 12 ASP B N 1
ATOM 2168 C CA . ASP B 1 12 ? 11.508 22.047 12.516 1 93.62 12 ASP B CA 1
ATOM 2169 C C . ASP B 1 12 ? 11.383 20.531 12.57 1 93.62 12 ASP B C 1
ATOM 2171 O O . ASP B 1 12 ? 10.648 19.984 13.398 1 93.62 12 ASP B O 1
ATOM 2175 N N . LEU B 1 13 ? 12.07 19.953 11.68 1 95.69 13 LEU B N 1
ATOM 2176 C CA . LEU B 1 13 ? 12.039 18.5 11.531 1 95.69 13 LEU B CA 1
ATOM 2177 C C . LEU B 1 13 ? 13.422 17.891 11.742 1 95.69 13 LEU B C 1
ATOM 2179 O O . LEU B 1 13 ? 14.398 18.359 11.141 1 95.69 13 LEU B O 1
ATOM 2183 N N . THR B 1 14 ? 13.531 16.922 12.617 1 94.06 14 THR B N 1
ATOM 2184 C CA . THR B 1 14 ? 14.797 16.25 12.875 1 94.06 14 THR B CA 1
ATOM 2185 C C . THR B 1 14 ? 14.789 14.836 12.297 1 94.06 14 THR B C 1
ATOM 2187 O O . THR B 1 14 ? 13.734 14.32 11.93 1 94.06 14 THR B O 1
ATOM 2190 N N . ASP B 1 15 ? 15.93 14.242 12.266 1 92.5 15 ASP B N 1
ATOM 2191 C CA . ASP B 1 15 ? 16.031 12.859 11.828 1 92.5 15 ASP B CA 1
ATOM 2192 C C . ASP B 1 15 ? 15.297 11.922 12.781 1 92.5 15 ASP B C 1
ATOM 2194 O O . ASP B 1 15 ? 14.734 10.906 12.352 1 92.5 15 ASP B O 1
ATOM 2198 N N . GLN B 1 16 ? 15.344 12.305 13.961 1 94.44 16 GLN B N 1
ATOM 2199 C CA . GLN B 1 16 ? 14.633 11.5 14.945 1 94.44 16 GLN B CA 1
ATOM 2200 C C . GLN B 1 16 ? 13.125 11.508 14.68 1 94.44 16 GLN B C 1
ATOM 2202 O O . GLN B 1 16 ? 12.453 10.492 14.836 1 94.44 16 GLN B O 1
ATOM 2207 N N . ASP B 1 17 ? 12.648 12.633 14.305 1 97 17 ASP B N 1
ATOM 2208 C CA . ASP B 1 17 ? 11.234 12.719 13.938 1 97 17 ASP B CA 1
ATOM 2209 C C . ASP B 1 17 ? 10.914 11.812 12.758 1 97 17 ASP B C 1
ATOM 2211 O O . ASP B 1 17 ? 9.891 11.117 12.758 1 97 17 ASP B O 1
ATOM 2215 N N . LEU B 1 18 ? 11.781 11.812 11.828 1 97.38 18 LEU B N 1
ATOM 2216 C CA . LEU B 1 18 ? 11.578 10.984 10.648 1 97.38 18 LEU B CA 1
ATOM 2217 C C . LEU B 1 18 ? 11.672 9.5 11 1 97.38 18 LEU B C 1
ATOM 2219 O O . LEU B 1 18 ? 10.93 8.68 10.445 1 97.38 18 LEU B O 1
ATOM 2223 N N . GLN B 1 19 ? 12.547 9.188 11.898 1 96.19 19 GLN B N 1
ATOM 2224 C CA . GLN B 1 19 ? 12.633 7.805 12.367 1 96.19 19 GLN B CA 1
ATOM 2225 C C . GLN B 1 19 ? 11.328 7.379 13.047 1 96.19 19 GLN B C 1
ATOM 2227 O O . GLN B 1 19 ? 10.812 6.297 12.773 1 96.19 19 GLN B O 1
ATOM 2232 N N . ASN B 1 20 ? 10.828 8.203 13.875 1 96.75 20 ASN B N 1
ATOM 2233 C CA . ASN B 1 20 ? 9.555 7.914 14.523 1 96.75 20 ASN B CA 1
ATOM 2234 C C . ASN B 1 20 ? 8.43 7.766 13.508 1 96.75 20 ASN B C 1
ATOM 2236 O O . ASN B 1 20 ? 7.539 6.934 13.68 1 96.75 20 ASN B O 1
ATOM 2240 N N . LEU B 1 21 ? 8.539 8.555 12.484 1 97.94 21 LEU B N 1
ATOM 2241 C CA . LEU B 1 21 ? 7.516 8.547 11.445 1 97.94 21 LEU B CA 1
ATOM 2242 C C . LEU B 1 21 ? 7.465 7.191 10.75 1 97.94 21 LEU B C 1
ATOM 2244 O O . LEU B 1 21 ? 6.391 6.598 10.617 1 97.94 21 LEU B O 1
ATOM 2248 N N . VAL B 1 22 ? 8.617 6.648 10.359 1 96.69 22 VAL B N 1
ATOM 2249 C CA . VAL B 1 22 ? 8.633 5.395 9.617 1 96.69 22 VAL B CA 1
ATOM 2250 C C . VAL B 1 22 ? 8.273 4.238 10.555 1 96.69 22 VAL B C 1
ATOM 2252 O O . VAL B 1 22 ? 7.703 3.234 10.125 1 96.69 22 VAL B O 1
ATOM 2255 N N . VAL B 1 23 ? 8.516 4.402 11.789 1 95 23 VAL B N 1
ATOM 2256 C CA . VAL B 1 23 ? 8.133 3.391 12.773 1 95 23 VAL B CA 1
ATOM 2257 C C . VAL B 1 23 ? 6.609 3.369 12.93 1 95 23 VAL B C 1
ATOM 2259 O O . VAL B 1 23 ? 5.992 2.303 12.891 1 95 23 VAL B O 1
ATOM 2262 N N . VAL B 1 24 ? 6.051 4.52 13.039 1 96.44 24 VAL B N 1
ATOM 2263 C CA . VAL B 1 24 ? 4.617 4.582 13.305 1 96.44 24 VAL B CA 1
ATOM 2264 C C . VAL B 1 24 ? 3.84 4.211 12.047 1 96.44 24 VAL B C 1
ATOM 2266 O O . VAL B 1 24 ? 2.797 3.557 12.125 1 96.44 24 VAL B O 1
ATOM 2269 N N . LEU B 1 25 ? 4.34 4.598 10.883 1 96.5 25 LEU B N 1
ATOM 2270 C CA . LEU B 1 25 ? 3.602 4.363 9.641 1 96.5 25 LEU B CA 1
ATOM 2271 C C . LEU B 1 25 ? 3.734 2.91 9.195 1 96.5 25 LEU B C 1
ATOM 2273 O O . LEU B 1 25 ? 2.758 2.299 8.758 1 96.5 25 LEU B O 1
ATOM 2277 N N . TRP B 1 26 ? 4.969 2.354 9.422 1 93.75 26 TRP B N 1
ATOM 2278 C CA . TRP B 1 26 ? 5.223 1.094 8.734 1 93.75 26 TRP B CA 1
ATOM 2279 C C . TRP B 1 26 ? 5.934 0.105 9.648 1 93.75 26 TRP B C 1
ATOM 2281 O O . TRP B 1 26 ? 6.461 -0.911 9.188 1 93.75 26 TRP B O 1
ATOM 2291 N N . ASN B 1 27 ? 6.082 0.43 10.875 1 90.81 27 ASN B N 1
ATOM 2292 C CA . ASN B 1 27 ? 6.652 -0.465 11.875 1 90.81 27 ASN B CA 1
ATOM 2293 C C . ASN B 1 27 ? 8.094 -0.839 11.539 1 90.81 27 ASN B C 1
ATOM 2295 O O . ASN B 1 27 ? 8.484 -1.997 11.688 1 90.81 27 ASN B O 1
ATOM 2299 N N . TRP B 1 28 ? 8.82 0.117 11.078 1 91.12 28 TRP B N 1
ATOM 2300 C CA . TRP B 1 28 ? 10.234 -0.124 10.828 1 91.12 28 TRP B CA 1
ATOM 2301 C C . TRP B 1 28 ? 10.969 -0.478 12.117 1 91.12 28 TRP B C 1
ATOM 2303 O O . TRP B 1 28 ? 10.812 0.202 13.133 1 91.12 28 TRP B O 1
ATOM 2313 N N . LYS B 1 29 ? 11.688 -1.55 12.023 1 89.31 29 LYS B N 1
ATOM 2314 C CA . LYS B 1 29 ? 12.617 -1.901 13.094 1 89.31 29 LYS B CA 1
ATOM 2315 C C . LYS B 1 29 ? 14.055 -1.56 12.711 1 89.31 29 LYS B C 1
ATOM 2317 O O . LYS B 1 29 ? 14.75 -2.373 12.102 1 89.31 29 LYS B O 1
ATOM 2322 N N . LEU B 1 30 ? 14.461 -0.445 13.188 1 91.12 30 LEU B N 1
ATOM 2323 C CA . LEU B 1 30 ? 15.773 0.056 12.805 1 91.12 30 LEU B CA 1
ATOM 2324 C C . LEU B 1 30 ? 16.859 -0.568 13.672 1 91.12 30 LEU B C 1
ATOM 2326 O O . LEU B 1 30 ? 16.688 -0.732 14.883 1 91.12 30 LEU B O 1
ATOM 2330 N N . CYS B 1 31 ? 17.922 -0.927 13.055 1 90.69 31 CYS B N 1
ATOM 2331 C CA . CYS B 1 31 ? 19.062 -1.438 13.797 1 90.69 31 CYS B CA 1
ATOM 2332 C C . CYS B 1 31 ? 19.766 -0.319 14.562 1 90.69 31 CYS B C 1
ATOM 2334 O O . CYS B 1 31 ? 19.406 0.854 14.414 1 90.69 31 CYS B O 1
ATOM 2336 N N . ASP B 1 32 ? 20.734 -0.641 15.328 1 88.62 32 ASP B N 1
ATOM 2337 C CA . ASP B 1 32 ? 21.391 0.32 16.203 1 88.62 32 ASP B CA 1
ATOM 2338 C C . ASP B 1 32 ? 22.125 1.387 15.398 1 88.62 32 ASP B C 1
ATOM 2340 O O . ASP B 1 32 ? 22.125 2.562 15.766 1 88.62 32 ASP B O 1
ATOM 2344 N N . ASN B 1 33 ? 22.719 0.932 14.336 1 88.62 33 ASN B N 1
ATOM 2345 C CA . ASN B 1 33 ? 23.406 1.892 13.484 1 88.62 33 ASN B CA 1
ATOM 2346 C C . ASN B 1 33 ? 22.453 2.912 12.883 1 88.62 33 ASN B C 1
ATOM 2348 O O . ASN B 1 33 ? 22.75 4.105 12.836 1 88.62 33 ASN B O 1
ATOM 2352 N N . CYS B 1 34 ? 21.312 2.398 12.516 1 91.12 34 CYS B N 1
ATOM 2353 C CA . CYS B 1 34 ? 20.328 3.256 11.859 1 91.12 34 CYS B CA 1
ATOM 2354 C C . CYS B 1 34 ? 19.609 4.141 12.875 1 91.12 34 CYS B C 1
ATOM 2356 O O . CYS B 1 34 ? 19.062 5.18 12.516 1 91.12 34 CYS B O 1
ATOM 2358 N N . LYS B 1 35 ? 19.625 3.775 14.07 1 90.56 35 LYS B N 1
ATOM 2359 C CA . LYS B 1 35 ? 19.062 4.633 15.102 1 90.56 35 LYS B CA 1
ATOM 2360 C C . LYS B 1 35 ? 19.906 5.891 15.305 1 90.56 35 LYS B C 1
ATOM 2362 O O . LYS B 1 35 ? 19.375 6.949 15.648 1 90.56 35 LYS B O 1
ATOM 2367 N N . VAL B 1 36 ? 21.109 5.766 15.031 1 88.81 36 VAL B N 1
ATOM 2368 C CA . VAL B 1 36 ? 22.016 6.898 15.172 1 88.81 36 VAL B CA 1
ATOM 2369 C C . VAL B 1 36 ? 22.031 7.719 13.883 1 88.81 36 VAL B C 1
ATOM 2371 O O . VAL B 1 36 ? 21.984 8.953 13.922 1 88.81 36 VAL B O 1
ATOM 2374 N N . GLY B 1 37 ? 22.078 7.082 12.789 1 89.19 37 GLY B N 1
ATOM 2375 C CA . GLY B 1 37 ? 22.062 7.691 11.469 1 89.19 37 GLY B CA 1
ATOM 2376 C C . GLY B 1 37 ? 21.547 6.766 10.391 1 89.19 37 GLY B C 1
ATOM 2377 O O . GLY B 1 37 ? 22.297 5.938 9.859 1 89.19 37 GLY B O 1
ATOM 2378 N N . PRO B 1 38 ? 20.328 6.988 10.094 1 84.88 38 PRO B N 1
ATOM 2379 C CA . PRO B 1 38 ? 19.75 6.02 9.164 1 84.88 38 PRO B CA 1
ATOM 2380 C C . PRO B 1 38 ? 20.438 6.023 7.805 1 84.88 38 PRO B C 1
ATOM 2382 O O . PRO B 1 38 ? 20.625 7.082 7.199 1 84.88 38 PRO B O 1
ATOM 2385 N N . GLY B 1 39 ? 20.922 4.906 7.367 1 78.19 39 GLY B N 1
ATOM 2386 C CA . GLY B 1 39 ? 21.484 4.707 6.047 1 78.19 39 GLY B CA 1
ATOM 2387 C C . GLY B 1 39 ? 22.938 5.148 5.953 1 78.19 39 GLY B C 1
ATOM 2388 O O . GLY B 1 39 ? 23.547 5.094 4.875 1 78.19 39 GLY B O 1
ATOM 2389 N N . GLN B 1 40 ? 23.531 5.637 7.012 1 82.38 40 GLN B N 1
ATOM 2390 C CA . GLN B 1 40 ? 24.891 6.168 6.973 1 82.38 40 GLN B CA 1
ATOM 2391 C C . GLN B 1 40 ? 25.922 5.051 7.109 1 82.38 40 GLN B C 1
ATOM 2393 O O . GLN B 1 40 ? 26.984 5.098 6.488 1 82.38 40 GLN B O 1
ATOM 2398 N N . GLN B 1 41 ? 25.547 4.074 7.902 1 81.44 41 GLN B N 1
ATOM 2399 C CA . GLN B 1 41 ? 26.422 2.924 8.117 1 81.44 41 GLN 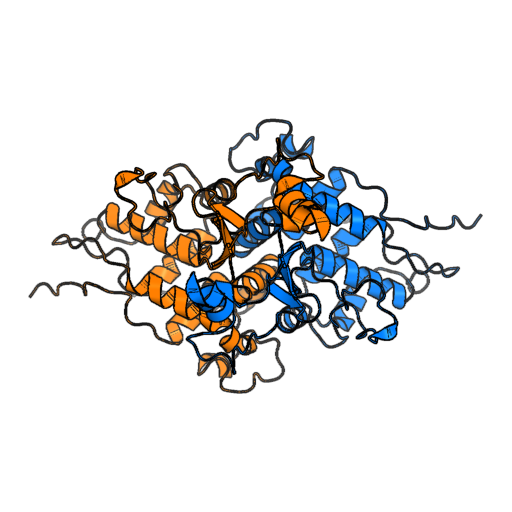B CA 1
ATOM 2400 C C . GLN B 1 41 ? 25.766 1.641 7.613 1 81.44 41 GLN B C 1
ATOM 2402 O O . GLN B 1 41 ? 24.547 1.559 7.508 1 81.44 41 GLN B O 1
ATOM 2407 N N . PRO B 1 42 ? 26.656 0.774 7.203 1 80.75 42 PRO B N 1
ATOM 2408 C CA . PRO B 1 42 ? 26.078 -0.497 6.754 1 80.75 42 PRO B CA 1
ATOM 2409 C C . PRO B 1 42 ? 25.266 -1.188 7.84 1 80.75 42 PRO B C 1
ATOM 2411 O O . PRO B 1 42 ? 25.609 -1.111 9.023 1 80.75 42 PRO B O 1
ATOM 2414 N N . CYS B 1 43 ? 24.172 -1.571 7.426 1 80.06 43 CYS B N 1
ATOM 2415 C CA . CYS B 1 43 ? 23.297 -2.289 8.336 1 80.06 43 CYS B CA 1
ATOM 2416 C C . CYS B 1 43 ? 23.797 -3.701 8.594 1 80.06 43 CYS B C 1
ATOM 2418 O O . CYS B 1 43 ? 24.453 -4.297 7.738 1 80.06 43 CYS B O 1
ATOM 2420 N N . SER B 1 44 ? 24.516 -3.957 9.656 1 62.53 44 SER B N 1
ATOM 2421 C CA . SER B 1 44 ? 24.984 -5.312 9.93 1 62.53 44 SER B CA 1
ATOM 2422 C C . SER B 1 44 ? 23.891 -6.34 9.656 1 62.53 44 SER B C 1
ATOM 2424 O O . SER B 1 44 ? 22.703 -6.055 9.82 1 62.53 44 SER B O 1
ATOM 2426 N N . PRO B 1 45 ? 24.359 -7.582 9.445 1 55.72 45 PRO B N 1
ATOM 2427 C CA . PRO B 1 45 ? 23.812 -8.648 8.609 1 55.72 45 PRO B CA 1
ATOM 2428 C C . PRO B 1 45 ? 22.375 -8.359 8.156 1 55.72 45 PRO B C 1
ATOM 2430 O O . PRO B 1 45 ? 21.844 -9.047 7.285 1 55.72 45 PRO B O 1
ATOM 2433 N N . GLN B 1 46 ? 21.531 -7.695 8.953 1 57.44 46 GLN B N 1
ATOM 2434 C CA . GLN B 1 46 ? 20.109 -7.941 9.156 1 57.44 46 GLN B CA 1
ATOM 2435 C C . GLN B 1 46 ? 19.266 -7.125 8.18 1 57.44 46 GLN B C 1
ATOM 2437 O O . GLN B 1 46 ? 19.766 -6.188 7.555 1 57.44 46 GLN B O 1
ATOM 2442 N N . ILE B 1 47 ? 18.078 -7.547 7.84 1 73.25 47 ILE B N 1
ATOM 2443 C CA . ILE B 1 47 ? 16.812 -7.176 7.227 1 73.25 47 ILE B CA 1
ATOM 2444 C C . ILE B 1 47 ? 16.359 -5.824 7.777 1 73.25 47 ILE B C 1
ATOM 2446 O O . ILE B 1 47 ? 15.25 -5.711 8.312 1 73.25 47 ILE B O 1
ATOM 2450 N N . CYS B 1 48 ? 17.422 -4.867 7.805 1 86.12 48 CYS B N 1
ATOM 2451 C CA . CYS B 1 48 ? 17.047 -3.572 8.359 1 86.12 48 CYS B CA 1
ATOM 2452 C C . CYS B 1 48 ? 16.406 -2.691 7.297 1 86.12 48 CYS B C 1
ATOM 2454 O O . CYS B 1 48 ? 16.984 -2.453 6.242 1 86.12 48 CYS B O 1
ATOM 2456 N N . PRO B 1 49 ? 15.273 -2.223 7.625 1 88.56 49 PRO B N 1
ATOM 2457 C CA . PRO B 1 49 ? 14.625 -1.332 6.66 1 88.56 49 PRO B CA 1
ATOM 2458 C C . PRO B 1 49 ? 15.359 -0.006 6.488 1 88.56 49 PRO B C 1
ATOM 2460 O O . PRO B 1 49 ? 15.117 0.72 5.523 1 88.56 49 PRO B O 1
ATOM 2463 N N . GLY B 1 50 ? 16.312 0.266 7.398 1 88.69 50 GLY B N 1
ATOM 2464 C CA . GLY B 1 50 ? 17.094 1.488 7.305 1 88.69 50 GLY B CA 1
ATOM 2465 C C . GLY B 1 50 ? 17.875 1.604 6.008 1 88.69 50 GLY B C 1
ATOM 2466 O O . GLY B 1 50 ? 18.234 2.707 5.59 1 88.69 50 GLY B O 1
ATOM 2467 N N . VAL B 1 51 ? 18.109 0.503 5.34 1 84.38 51 VAL B N 1
ATOM 2468 C CA . VAL B 1 51 ? 18.844 0.491 4.078 1 84.38 51 VAL B CA 1
ATOM 2469 C C . VAL B 1 51 ? 18.062 1.259 3.018 1 84.38 51 VAL B C 1
ATOM 2471 O O . VAL B 1 51 ? 18.625 1.721 2.027 1 84.38 51 VAL B O 1
ATOM 2474 N N . ARG B 1 52 ? 16.812 1.403 3.248 1 87.25 52 ARG B N 1
ATOM 2475 C CA . ARG B 1 52 ? 15.945 2.072 2.277 1 87.25 52 ARG B CA 1
ATOM 2476 C C . ARG B 1 52 ? 15.75 3.539 2.643 1 87.25 52 ARG B C 1
ATOM 2478 O O . ARG B 1 52 ? 14.969 4.246 2.002 1 87.25 52 ARG B O 1
ATOM 2485 N N . TRP B 1 53 ? 16.422 4.113 3.529 1 90.81 53 TRP B N 1
ATOM 2486 C CA . TRP B 1 53 ? 16.219 5.457 4.066 1 90.81 53 TRP B CA 1
ATOM 2487 C C . TRP B 1 53 ? 16.359 6.508 2.969 1 90.81 53 TRP B C 1
ATOM 2489 O O . TRP B 1 53 ? 15.523 7.395 2.838 1 90.81 53 TRP B O 1
ATOM 2499 N N . SER B 1 54 ? 17.359 6.309 2.174 1 87.12 54 SER B N 1
ATOM 2500 C CA . SER B 1 54 ? 17.641 7.309 1.148 1 87.12 54 SER B CA 1
ATOM 2501 C C . SER B 1 54 ? 16.547 7.336 0.085 1 87.12 54 SER B C 1
ATOM 2503 O O . SER B 1 54 ? 16.297 8.375 -0.521 1 87.12 54 SER B O 1
ATOM 2505 N N . ARG B 1 55 ? 15.898 6.23 -0.091 1 85.25 55 ARG B N 1
ATOM 2506 C CA . ARG B 1 55 ? 14.852 6.141 -1.097 1 85.25 55 ARG B CA 1
ATOM 2507 C C . ARG B 1 55 ? 13.586 6.859 -0.632 1 85.25 55 ARG B C 1
ATOM 2509 O O . ARG B 1 55 ? 12.688 7.125 -1.433 1 85.25 55 ARG B O 1
ATOM 2516 N N . MET B 1 56 ? 13.562 7.223 0.636 1 92.12 56 MET B N 1
ATOM 2517 C CA . MET B 1 56 ? 12.375 7.836 1.212 1 92.12 56 MET B CA 1
ATOM 2518 C C . MET B 1 56 ? 12.445 9.359 1.121 1 92.12 56 MET B C 1
ATOM 2520 O O . MET B 1 56 ? 11.547 10.055 1.603 1 92.12 56 MET B O 1
ATOM 2524 N N . ARG B 1 57 ? 13.359 9.844 0.445 1 89.56 57 ARG B N 1
ATOM 2525 C CA . ARG B 1 57 ? 13.625 11.281 0.438 1 89.56 57 ARG B CA 1
ATOM 2526 C C . ARG B 1 57 ? 12.414 12.062 -0.055 1 89.56 57 ARG B C 1
ATOM 2528 O O . ARG B 1 57 ? 12.047 13.078 0.541 1 89.56 57 ARG B O 1
ATOM 2535 N N . LEU B 1 58 ? 11.805 11.625 -1.139 1 88.69 58 LEU B N 1
ATOM 2536 C CA . LEU B 1 58 ? 10.672 12.344 -1.704 1 88.69 58 LEU B CA 1
ATOM 2537 C C . LEU B 1 58 ? 9.516 12.398 -0.709 1 88.69 58 LEU B C 1
ATOM 2539 O O . LEU B 1 58 ? 8.867 13.438 -0.558 1 88.69 58 LEU B O 1
ATOM 2543 N N . PHE B 1 59 ? 9.336 11.328 -0.054 1 94.06 59 PHE B N 1
ATOM 2544 C CA . PHE B 1 59 ? 8.273 11.297 0.938 1 94.06 59 PHE B CA 1
ATOM 2545 C C . PHE B 1 59 ? 8.609 12.18 2.131 1 94.06 59 PHE B C 1
ATOM 2547 O O . PHE B 1 59 ? 7.746 12.883 2.656 1 94.06 59 PHE B O 1
ATOM 2554 N N . PHE B 1 60 ? 9.844 12.156 2.52 1 96 60 PHE B N 1
ATOM 2555 C CA . PHE B 1 60 ? 10.266 12.984 3.645 1 96 60 PHE B CA 1
ATOM 2556 C C . PHE B 1 60 ? 10.133 14.461 3.307 1 96 60 PHE B C 1
ATOM 2558 O O . PHE B 1 60 ? 9.727 15.266 4.152 1 96 60 PHE B O 1
ATOM 2565 N N . ASP B 1 61 ? 10.43 14.766 2.113 1 93 61 ASP B N 1
ATOM 2566 C CA . ASP B 1 61 ? 10.258 16.141 1.668 1 93 61 ASP B CA 1
ATOM 2567 C C . ASP B 1 61 ? 8.781 16.547 1.682 1 93 61 ASP B C 1
ATOM 2569 O O . ASP B 1 61 ? 8.438 17.656 2.094 1 93 61 ASP B O 1
ATOM 2573 N N . TYR B 1 62 ? 8.031 15.688 1.21 1 93.31 62 TYR B N 1
ATOM 2574 C CA . TYR B 1 62 ? 6.59 15.914 1.25 1 93.31 62 TYR B CA 1
ATOM 2575 C C . TYR B 1 62 ? 6.109 16.125 2.682 1 93.31 62 TYR B C 1
ATOM 2577 O O . TYR B 1 62 ? 5.391 17.078 2.969 1 93.31 62 TYR B O 1
ATOM 2585 N N . TYR B 1 63 ? 6.52 15.234 3.559 1 97.31 63 TYR B N 1
ATOM 2586 C CA . TYR B 1 63 ? 6.168 15.328 4.973 1 97.31 63 TYR B CA 1
ATOM 2587 C C . TYR B 1 63 ? 6.586 16.672 5.551 1 97.31 63 TYR B C 1
ATOM 2589 O O . TYR B 1 63 ? 5.797 17.344 6.23 1 97.31 63 TYR B O 1
ATOM 2597 N N . ARG B 1 64 ? 7.75 17 5.27 1 96.88 64 ARG B N 1
ATOM 2598 C CA . ARG B 1 64 ? 8.281 18.281 5.758 1 96.88 64 ARG B CA 1
ATOM 2599 C C . ARG B 1 64 ? 7.414 19.438 5.293 1 96.88 64 ARG B C 1
ATOM 2601 O O . ARG B 1 64 ? 7.07 20.328 6.09 1 96.88 64 ARG B O 1
ATOM 2608 N N . LYS B 1 65 ? 7.074 19.391 4.109 1 94.69 65 LYS B N 1
ATOM 2609 C CA . LYS B 1 65 ? 6.312 20.5 3.531 1 94.69 65 LYS B CA 1
ATOM 2610 C C . LYS B 1 65 ? 4.934 20.609 4.176 1 94.69 65 LYS B C 1
ATOM 2612 O O . LYS B 1 65 ? 4.535 21.688 4.613 1 94.69 65 LYS B O 1
ATOM 2617 N N . ILE B 1 66 ? 4.262 19.516 4.301 1 95 66 ILE B N 1
ATOM 2618 C CA . ILE B 1 66 ? 2.875 19.594 4.754 1 95 66 ILE B CA 1
ATOM 2619 C C . ILE B 1 66 ? 2.838 19.891 6.25 1 95 66 ILE B C 1
ATOM 2621 O O . ILE B 1 66 ? 1.918 20.547 6.738 1 95 66 ILE B O 1
ATOM 2625 N N . THR B 1 67 ? 3.84 19.469 6.922 1 97.06 67 THR B N 1
ATOM 2626 C CA . THR B 1 67 ? 3.857 19.734 8.352 1 97.06 67 THR B CA 1
ATOM 2627 C C . THR B 1 67 ? 4.316 21.172 8.633 1 97.06 67 THR B C 1
ATOM 2629 O O . THR B 1 67 ? 3.838 21.812 9.57 1 97.06 67 THR B O 1
ATOM 2632 N N . ALA B 1 68 ? 5.156 21.656 7.832 1 95 68 ALA B N 1
ATOM 2633 C CA . ALA B 1 68 ? 5.605 23.047 7.988 1 95 68 ALA B CA 1
ATOM 2634 C C . ALA B 1 68 ? 4.457 24.016 7.75 1 95 68 ALA B C 1
ATOM 2636 O O . ALA B 1 68 ? 4.453 25.125 8.305 1 95 68 ALA B O 1
ATOM 2637 N N . ASP B 1 69 ? 3.463 23.547 7.02 1 92.81 69 ASP B N 1
ATOM 2638 C CA . ASP B 1 69 ? 2.342 24.406 6.648 1 92.81 69 ASP B CA 1
ATOM 2639 C C . ASP B 1 69 ? 1.245 24.375 7.707 1 92.81 69 ASP B C 1
ATOM 2641 O O . ASP B 1 69 ? 0.254 25.094 7.609 1 92.81 69 ASP B O 1
ATOM 2645 N N . TYR B 1 70 ? 1.458 23.562 8.68 1 93.94 70 TYR B N 1
ATOM 2646 C CA . TYR B 1 70 ? 0.47 23.5 9.75 1 93.94 70 TYR B CA 1
ATOM 2647 C C . TYR B 1 70 ? 0.49 24.766 10.594 1 93.94 70 TYR B C 1
ATOM 2649 O O . TYR B 1 70 ? 1.513 25.109 11.195 1 93.94 70 TYR B O 1
ATOM 2657 N N . VAL B 1 71 ? -0.662 25.453 10.633 1 91.31 71 VAL B N 1
ATOM 2658 C CA . VAL B 1 71 ? -0.843 26.656 11.445 1 91.31 71 VAL B CA 1
ATOM 2659 C C . VAL B 1 71 ? -2.006 26.438 12.414 1 91.31 71 VAL B C 1
ATOM 2661 O O . VAL B 1 71 ? -3.16 26.344 11.992 1 91.31 71 VAL B O 1
ATOM 2664 N N . PRO B 1 72 ? -1.658 26.359 13.68 1 90.75 72 PRO B N 1
ATOM 2665 C CA . PRO B 1 72 ? -2.742 26.188 14.648 1 90.75 72 PRO B CA 1
ATOM 2666 C C . PRO B 1 72 ? -3.678 27.391 14.719 1 90.75 72 PRO B C 1
ATOM 2668 O O . PRO B 1 72 ? -3.342 28.469 14.219 1 90.75 72 PRO B O 1
ATOM 2671 N N . ASP B 1 73 ? -4.902 27.078 15.203 1 86.75 73 ASP B N 1
ATOM 2672 C CA . ASP B 1 73 ? -5.781 28.203 15.562 1 86.75 73 ASP B CA 1
ATOM 2673 C C . ASP B 1 73 ? -5.203 29 16.734 1 86.75 73 ASP B C 1
ATOM 2675 O O . ASP B 1 73 ? -4.984 28.453 17.812 1 86.75 73 ASP B O 1
ATOM 2679 N N . MET B 1 74 ? -4.867 30.219 16.484 1 81.19 74 MET B N 1
ATOM 2680 C CA . MET B 1 74 ? -4.207 31.047 17.484 1 81.19 74 MET B CA 1
ATOM 2681 C C . MET B 1 74 ? -5.227 31.812 18.328 1 81.19 74 MET B C 1
ATOM 2683 O O . MET B 1 74 ? -5.418 33 18.141 1 81.19 74 MET B O 1
ATOM 2687 N N . VAL B 1 75 ? -5.949 31.078 19.078 1 80.31 75 VAL B N 1
ATOM 2688 C CA . VAL B 1 75 ? -6.898 31.688 20 1 80.31 75 VAL B CA 1
ATOM 2689 C C . VAL B 1 75 ? -6.273 31.781 21.391 1 80.31 75 VAL B C 1
ATOM 2691 O O . VAL B 1 75 ? -5.688 30.828 21.875 1 80.31 75 VAL B O 1
ATOM 2694 N N . VAL B 1 76 ? -6.414 32.969 21.938 1 79.19 76 VAL B N 1
ATOM 2695 C CA . VAL B 1 76 ? -5.828 33.219 23.25 1 79.19 76 VAL B CA 1
ATOM 2696 C C . VAL B 1 76 ? -6.383 32.25 24.266 1 79.19 76 VAL B C 1
ATOM 2698 O O . VAL B 1 76 ? -7.594 32.031 24.344 1 79.19 76 VAL B O 1
ATOM 2701 N N . GLY B 1 77 ? -5.496 31.531 24.984 1 80 77 GLY B N 1
ATOM 2702 C CA . GLY B 1 77 ? -5.891 30.656 26.078 1 80 77 GLY B CA 1
ATOM 2703 C C . GLY B 1 77 ? -6.039 29.203 25.625 1 80 77 GLY B C 1
ATOM 2704 O O . GLY B 1 77 ? -6.156 28.312 26.469 1 80 77 GLY B O 1
ATOM 2705 N N . ALA B 1 78 ? -6.098 28.984 24.375 1 85.88 78 ALA B N 1
ATOM 2706 C CA . ALA B 1 78 ? -6.234 27.625 23.891 1 85.88 78 ALA B CA 1
ATOM 2707 C C . ALA B 1 78 ? -4.922 27.109 23.297 1 85.88 78 ALA B C 1
ATOM 2709 O O . ALA B 1 78 ? -4.367 27.734 22.391 1 85.88 78 ALA B O 1
ATOM 2710 N N . PRO B 1 79 ? -4.418 26.078 23.812 1 89.56 79 PRO B N 1
ATOM 2711 C CA . PRO B 1 79 ? -3.191 25.531 23.234 1 89.56 79 PRO B CA 1
ATOM 2712 C C . PRO B 1 79 ? -3.418 24.906 21.859 1 89.56 79 PRO B C 1
ATOM 2714 O O . PRO B 1 79 ? -4.543 24.516 21.531 1 89.56 79 PRO B O 1
ATOM 2717 N N . PRO B 1 80 ? -2.307 24.875 21.062 1 93.25 80 PRO B N 1
ATOM 2718 C CA . PRO B 1 80 ? -2.438 24.188 19.766 1 93.25 80 PRO B CA 1
ATOM 2719 C C . PRO B 1 80 ? -2.711 22.703 19.922 1 93.25 80 PRO B C 1
ATOM 2721 O O . PRO B 1 80 ? -2.311 22.094 20.906 1 93.25 80 PRO B O 1
ATOM 2724 N N . ALA B 1 81 ? -3.404 22.141 18.953 1 95.19 81 ALA B N 1
ATOM 2725 C CA . ALA B 1 81 ? -3.676 20.719 18.922 1 95.19 81 ALA B CA 1
ATOM 2726 C C . ALA B 1 81 ? -2.391 19.906 18.734 1 95.19 81 ALA B C 1
ATOM 2728 O O . ALA B 1 81 ? -2.227 18.828 19.312 1 95.19 81 ALA B O 1
ATOM 2729 N N . LEU B 1 82 ? -1.502 20.5 17.906 1 96.06 82 LEU B N 1
ATOM 2730 C CA . LEU B 1 82 ? -0.186 19.906 17.688 1 96.06 82 LEU B CA 1
ATOM 2731 C C . LEU B 1 82 ? 0.919 20.859 18.125 1 96.06 82 LEU B C 1
ATOM 2733 O O . LEU B 1 82 ? 1.004 21.984 17.609 1 96.06 82 LEU B O 1
ATOM 2737 N N . GLN B 1 83 ? 1.738 20.391 18.984 1 93.19 83 GLN B N 1
ATOM 2738 C CA . GLN B 1 83 ? 2.85 21.219 19.438 1 93.19 83 GLN B CA 1
ATOM 2739 C C . GLN B 1 83 ? 4.184 20.688 18.922 1 93.19 83 GLN B C 1
ATOM 2741 O O . GLN B 1 83 ? 5.191 21.391 18.953 1 93.19 83 GLN B O 1
ATOM 2746 N N . SER B 1 84 ? 4.129 19.453 18.531 1 95.81 84 SER B N 1
ATOM 2747 C CA . SER B 1 84 ? 5.352 18.797 18.078 1 95.81 84 SER B CA 1
ATOM 2748 C C . SER B 1 84 ? 5.039 17.641 17.141 1 95.81 84 SER B C 1
ATOM 2750 O O . SER B 1 84 ? 3.885 17.234 17 1 95.81 84 SER B O 1
ATOM 2752 N N . HIS B 1 85 ? 6.09 17.188 16.5 1 97.81 85 HIS B N 1
ATOM 2753 C CA . HIS B 1 85 ? 5.934 15.992 15.68 1 97.81 85 HIS B CA 1
ATOM 2754 C C . HIS B 1 85 ? 5.555 14.781 16.531 1 97.81 85 HIS B C 1
ATOM 2756 O O . HIS B 1 85 ? 4.855 13.883 16.062 1 97.81 85 HIS B O 1
ATOM 2762 N N . THR B 1 86 ? 5.988 14.789 17.734 1 97 86 THR B N 1
ATOM 2763 C CA . THR B 1 86 ? 5.621 13.711 18.656 1 97 86 THR B CA 1
ATOM 2764 C C . THR B 1 86 ? 4.109 13.656 18.844 1 97 86 THR B C 1
ATOM 2766 O O . THR B 1 86 ? 3.523 12.57 18.875 1 97 86 THR B O 1
ATOM 2769 N N . ASP B 1 87 ? 3.514 14.82 18.953 1 96.5 87 ASP B N 1
ATOM 2770 C CA . ASP B 1 87 ? 2.059 14.875 19.047 1 96.5 87 ASP B CA 1
ATOM 2771 C C . ASP B 1 87 ? 1.406 14.273 17.797 1 96.5 87 ASP B C 1
ATOM 2773 O O . ASP B 1 87 ? 0.428 13.531 17.906 1 96.5 87 ASP B O 1
ATOM 2777 N N . LEU B 1 88 ? 1.969 14.609 16.703 1 98.19 88 LEU B N 1
ATOM 2778 C CA . LEU B 1 88 ? 1.438 14.109 15.445 1 98.19 88 LEU B CA 1
ATOM 2779 C C . LEU B 1 88 ? 1.572 12.594 15.367 1 98.19 88 LEU B C 1
ATOM 2781 O O . LEU B 1 88 ? 0.632 11.898 14.969 1 98.19 88 LEU B O 1
ATOM 2785 N N . MET B 1 89 ? 2.699 12.086 15.836 1 98 89 MET B N 1
ATOM 2786 C CA . MET B 1 89 ? 2.896 10.633 15.852 1 98 89 MET B CA 1
ATOM 2787 C C . MET B 1 89 ? 1.876 9.961 16.766 1 98 89 MET B C 1
ATOM 2789 O O . MET B 1 89 ? 1.361 8.891 16.438 1 98 89 MET B O 1
ATOM 2793 N N . SER B 1 90 ? 1.61 10.562 17.797 1 97.12 90 SER B N 1
ATOM 2794 C CA . SER B 1 90 ? 0.645 10.008 18.75 1 97.12 90 SER B CA 1
ATOM 2795 C C . SER B 1 90 ? -0.746 9.922 18.125 1 97.12 90 SER B C 1
ATOM 2797 O O . SER B 1 90 ? -1.44 8.914 18.281 1 97.12 90 SER B O 1
ATOM 2799 N N . ILE B 1 91 ? -1.106 10.945 17.438 1 97.88 91 ILE B N 1
ATOM 2800 C CA . ILE B 1 91 ? -2.414 10.945 16.797 1 97.88 91 ILE B CA 1
ATOM 2801 C C . ILE B 1 91 ? -2.453 9.875 15.711 1 97.88 91 ILE B C 1
ATOM 2803 O O . ILE B 1 91 ? -3.443 9.156 15.578 1 97.88 91 ILE B O 1
ATOM 2807 N N . ILE B 1 92 ? -1.404 9.734 14.938 1 98 92 ILE B N 1
ATOM 2808 C CA . ILE B 1 92 ? -1.339 8.719 13.898 1 98 92 ILE B CA 1
ATOM 2809 C C . ILE B 1 92 ? -1.501 7.332 14.508 1 98 92 ILE B C 1
ATOM 2811 O O . ILE B 1 92 ? -2.256 6.504 14 1 98 92 ILE B O 1
ATOM 2815 N N . ARG B 1 93 ? -0.863 7.117 15.625 1 97.12 93 ARG B N 1
ATOM 2816 C CA . ARG B 1 93 ? -0.979 5.832 16.312 1 97.12 93 ARG B CA 1
ATOM 2817 C C . ARG B 1 93 ? -2.422 5.562 16.734 1 97.12 93 ARG B C 1
ATOM 2819 O O . ARG B 1 93 ? -2.924 4.449 16.547 1 97.12 93 ARG B O 1
ATOM 2826 N N . LEU B 1 94 ? -3.014 6.512 17.219 1 96.62 94 LEU B N 1
ATOM 2827 C CA . LEU B 1 94 ? -4.391 6.359 17.688 1 96.62 94 LEU B CA 1
ATOM 2828 C C . LEU B 1 94 ? -5.328 6.09 16.516 1 96.62 94 LEU B C 1
ATOM 2830 O O . LEU B 1 94 ? -6.258 5.289 16.625 1 96.62 94 LEU B O 1
ATOM 2834 N N . LEU B 1 95 ? -5.082 6.797 15.383 1 97 95 LEU B N 1
ATOM 2835 C CA . LEU B 1 95 ? -5.891 6.539 14.195 1 97 95 LEU B CA 1
ATOM 2836 C C . LEU B 1 95 ? -5.723 5.098 13.734 1 97 95 LEU B C 1
ATOM 2838 O O . LEU B 1 95 ? -6.707 4.434 13.383 1 97 95 LEU B O 1
ATOM 2842 N N . LYS B 1 96 ? -4.527 4.668 13.758 1 94.75 96 LYS B N 1
ATOM 2843 C CA . LYS B 1 96 ? -4.227 3.312 13.305 1 94.75 96 LYS B CA 1
ATOM 2844 C C . LYS B 1 96 ? -4.84 2.275 14.242 1 94.75 96 LYS B C 1
ATOM 2846 O O . LYS B 1 96 ? -5.414 1.282 13.789 1 94.75 96 LYS B O 1
ATOM 2851 N N . ASP B 1 97 ? -4.777 2.553 15.539 1 93.69 97 ASP B N 1
ATOM 2852 C CA . ASP B 1 97 ? -5.23 1.607 16.562 1 93.69 97 ASP B CA 1
ATOM 2853 C C . ASP B 1 97 ? -6.758 1.585 16.641 1 93.69 97 ASP B C 1
ATOM 2855 O O . ASP B 1 97 ? -7.336 0.661 17.219 1 93.69 97 ASP B O 1
ATOM 2859 N N . ASN B 1 98 ? -7.355 2.639 16.141 1 94.62 98 ASN B N 1
ATOM 2860 C CA . ASN B 1 98 ? -8.805 2.779 16.266 1 94.62 98 ASN B CA 1
ATOM 2861 C C . ASN B 1 98 ? -9.453 2.994 14.898 1 94.62 98 ASN B C 1
ATOM 2863 O O . ASN B 1 98 ? -10.242 3.924 14.727 1 94.62 98 ASN B O 1
ATOM 2867 N N . SER B 1 99 ? -9.156 2.098 14.016 1 91.75 99 SER B N 1
ATOM 2868 C CA . SER B 1 99 ? -9.625 2.234 12.641 1 91.75 99 SER B CA 1
ATOM 2869 C C . SER B 1 99 ? -11.117 1.973 12.531 1 91.75 99 SER B C 1
ATOM 2871 O O . SER B 1 99 ? -11.75 2.33 11.531 1 91.75 99 SER B O 1
ATOM 2873 N N . ASP B 1 100 ? -11.695 1.41 13.531 1 89.19 100 ASP B N 1
ATOM 2874 C CA . ASP B 1 100 ? -13.109 1.064 13.523 1 89.19 100 ASP B CA 1
ATOM 2875 C C . ASP B 1 100 ? -13.953 2.186 14.133 1 89.19 100 ASP B C 1
ATOM 2877 O O . ASP B 1 100 ? -15.18 2.1 14.164 1 89.19 100 ASP B O 1
ATOM 2881 N N . LYS B 1 101 ? -13.328 3.281 14.586 1 94.75 101 LYS B N 1
ATOM 2882 C CA . LYS B 1 101 ? -14.031 4.398 15.203 1 94.75 101 LYS B CA 1
ATOM 2883 C C . LYS B 1 101 ? -14.273 5.52 14.195 1 94.75 101 LYS B C 1
ATOM 2885 O O . LYS B 1 101 ? -13.453 5.746 13.305 1 94.75 101 LYS B O 1
ATOM 2890 N N . LYS B 1 102 ? -15.359 6.152 14.445 1 95.94 102 LYS B N 1
ATOM 2891 C CA . LYS B 1 102 ? -15.703 7.297 13.609 1 95.94 102 LYS B CA 1
ATOM 2892 C C . LYS B 1 102 ? -14.836 8.508 13.945 1 95.94 102 LYS B C 1
ATOM 2894 O O . LYS B 1 102 ? -14.227 8.562 15.016 1 95.94 102 LYS B O 1
ATOM 2899 N N . ARG B 1 103 ? -14.82 9.422 13 1 96.88 103 ARG B N 1
ATOM 2900 C CA . ARG B 1 103 ? -14 10.617 13.172 1 96.88 103 ARG B CA 1
ATOM 2901 C C . ARG B 1 103 ? -14.312 11.312 14.492 1 96.88 103 ARG B C 1
ATOM 2903 O O . ARG B 1 103 ? -13.406 11.742 15.203 1 96.88 103 ARG B O 1
ATOM 2910 N N . SER B 1 104 ? -15.586 11.453 14.828 1 96.5 104 SER B N 1
ATOM 2911 C CA . SER B 1 104 ? -15.992 12.109 16.078 1 96.5 104 SER B CA 1
ATOM 2912 C C . SER B 1 104 ? -15.43 11.383 17.281 1 96.5 104 SER B C 1
ATOM 2914 O O . SER B 1 104 ? -14.953 12.008 18.234 1 96.5 104 SER B O 1
ATOM 2916 N N . GLU B 1 105 ? -15.477 10.086 17.219 1 97.38 105 GLU B N 1
ATOM 2917 C CA . GLU B 1 105 ? -14.938 9.273 18.312 1 97.38 105 GLU B CA 1
ATOM 2918 C C . GLU B 1 105 ? -13.422 9.406 18.391 1 97.38 105 GLU B C 1
ATOM 2920 O O . GLU B 1 105 ? -12.859 9.508 19.469 1 97.38 105 GLU B O 1
ATOM 2925 N N . LEU B 1 106 ? -12.82 9.406 17.234 1 97.44 106 LEU B N 1
ATOM 2926 C CA . LEU B 1 106 ? -11.367 9.539 17.172 1 97.44 106 LEU B CA 1
ATOM 2927 C C . LEU B 1 106 ? -10.922 10.875 17.766 1 97.44 106 LEU B C 1
ATOM 2929 O O . LEU B 1 106 ? -9.914 10.945 18.469 1 97.44 106 LEU B O 1
ATOM 2933 N N . THR B 1 107 ? -11.68 11.898 17.453 1 97 107 THR B N 1
ATOM 2934 C CA . THR B 1 107 ? -11.352 13.219 17.984 1 97 107 THR B CA 1
ATOM 2935 C C . THR B 1 107 ? -11.352 13.188 19.516 1 97 107 THR B C 1
ATOM 2937 O O . THR B 1 107 ? -10.422 13.688 20.156 1 97 107 THR B O 1
ATOM 2940 N N . ALA B 1 108 ? -12.32 12.586 20.047 1 96.06 108 ALA B N 1
ATOM 2941 C CA . ALA B 1 108 ? -12.422 12.492 21.5 1 96.06 108 ALA B CA 1
ATOM 2942 C C . ALA B 1 108 ? -11.266 11.688 22.078 1 96.06 108 ALA B C 1
ATOM 2944 O O . ALA B 1 108 ? -10.68 12.078 23.094 1 96.06 108 ALA B O 1
ATOM 2945 N N . ILE B 1 109 ? -10.914 10.656 21.438 1 96.88 109 ILE B N 1
ATOM 2946 C CA . ILE B 1 109 ? -9.844 9.773 21.906 1 96.88 109 ILE B CA 1
ATOM 2947 C C . ILE B 1 109 ? -8.508 10.516 21.859 1 96.88 109 ILE B C 1
ATOM 2949 O O . ILE B 1 109 ? -7.73 10.461 22.812 1 96.88 109 ILE B O 1
ATOM 2953 N N . CYS B 1 110 ? -8.258 11.25 20.859 1 96.69 110 CYS B N 1
ATOM 2954 C CA . CYS B 1 110 ? -6.969 11.891 20.625 1 96.69 110 CYS B CA 1
ATOM 2955 C C . CYS B 1 110 ? -6.727 13.016 21.625 1 96.69 110 CYS B C 1
ATOM 2957 O O . CYS B 1 110 ? -5.582 13.297 21.984 1 96.69 110 CYS B O 1
ATOM 2959 N N . PHE B 1 111 ? -7.762 13.578 22.078 1 95.31 111 PHE B N 1
ATOM 2960 C CA . PHE B 1 111 ? -7.57 14.742 22.938 1 95.31 111 PHE B CA 1
ATOM 2961 C C . PHE B 1 111 ? -8.172 14.508 24.312 1 95.31 111 PHE B C 1
ATOM 2963 O O . PHE B 1 111 ? -8.422 15.461 25.062 1 95.31 111 PHE B O 1
ATOM 2970 N N . SER B 1 112 ? -8.32 13.258 24.594 1 90.69 112 SER B N 1
ATOM 2971 C CA . SER B 1 112 ? -8.938 12.859 25.859 1 90.69 112 SER B CA 1
ATOM 2972 C C . SER B 1 112 ? -8.039 13.203 27.047 1 90.69 112 SER B C 1
ATOM 2974 O O . SER B 1 112 ? -8.523 13.445 28.141 1 90.69 112 SER B O 1
ATOM 2976 N N . ASN B 1 113 ? -6.758 13.195 26.828 1 86.69 113 ASN B N 1
ATOM 2977 C CA . ASN B 1 113 ? -5.824 13.398 27.922 1 86.69 113 ASN B CA 1
ATOM 2978 C C . ASN B 1 113 ? -5.609 14.883 28.203 1 86.69 113 ASN B C 1
ATOM 2980 O O . ASN B 1 113 ? -4.852 15.242 29.109 1 86.69 113 ASN B O 1
ATOM 2984 N N . ARG B 1 114 ? -6.305 15.719 27.516 1 86.31 114 ARG B N 1
ATOM 2985 C CA . ARG B 1 114 ? -6.176 17.156 27.734 1 86.31 114 ARG B CA 1
ATOM 2986 C C . ARG B 1 114 ? -7.234 17.656 28.719 1 86.31 114 ARG B C 1
ATOM 2988 O O . ARG B 1 114 ? -8.375 17.188 28.703 1 86.31 114 ARG B O 1
ATOM 2995 N N . SER B 1 115 ? -6.77 18.438 29.609 1 83.38 115 SER B N 1
ATOM 2996 C CA . SER B 1 115 ? -7.73 19.047 30.516 1 83.38 115 SER B CA 1
ATOM 2997 C C . SER B 1 115 ? -8.664 20 29.781 1 83.38 115 SER B C 1
ATOM 2999 O O . SER B 1 115 ? -8.32 20.5 28.703 1 83.38 115 SER B O 1
ATOM 3001 N N . THR B 1 116 ? -9.766 20.203 30.344 1 80.56 116 THR B N 1
ATOM 3002 C CA . THR B 1 116 ? -10.789 21.016 29.719 1 80.56 116 THR B CA 1
ATOM 3003 C C . THR B 1 116 ? -10.266 22.422 29.438 1 80.56 116 THR B C 1
ATOM 3005 O O . THR B 1 116 ? -10.594 23.031 28.406 1 80.56 116 THR B O 1
ATOM 3008 N N . ASP B 1 117 ? -9.477 22.875 30.312 1 80.62 117 ASP B N 1
ATOM 3009 C CA . ASP B 1 117 ? -8.953 24.234 30.188 1 80.62 117 ASP B CA 1
ATOM 3010 C C . ASP B 1 117 ? -7.812 24.297 29.172 1 80.62 117 ASP B C 1
ATOM 3012 O O . ASP B 1 117 ? -7.43 25.375 28.719 1 80.62 117 ASP B O 1
ATOM 3016 N N . GLN B 1 118 ? -7.43 23.156 28.781 1 84.25 118 GLN B N 1
ATOM 3017 C CA . GLN B 1 118 ? -6.301 23.078 27.875 1 84.25 118 GLN B CA 1
ATOM 3018 C C . GLN B 1 118 ? -6.691 22.391 26.578 1 84.25 118 GLN B C 1
ATOM 3020 O O . GLN B 1 118 ? -5.84 21.828 25.875 1 84.25 118 GLN B O 1
ATOM 3025 N N . MET B 1 119 ? -7.969 22.5 26.375 1 90 119 MET B N 1
ATOM 3026 C CA . MET B 1 119 ? -8.469 21.844 25.172 1 90 119 MET B CA 1
ATOM 3027 C C . MET B 1 119 ? -8.258 22.734 23.938 1 90 119 MET B C 1
ATOM 3029 O O . MET B 1 119 ? -8.602 23.906 23.969 1 90 119 MET B O 1
ATOM 3033 N N . PRO B 1 120 ? -7.625 22.203 22.938 1 93.19 120 PRO B N 1
ATOM 3034 C CA . PRO B 1 120 ? -7.52 23 21.703 1 93.19 120 PRO B CA 1
ATOM 3035 C C . PRO B 1 120 ? -8.883 23.312 21.094 1 93.19 120 PRO B C 1
ATOM 3037 O O . PRO B 1 120 ? -9.859 22.609 21.359 1 93.19 120 PRO B O 1
ATOM 3040 N N . MET B 1 121 ? -8.875 24.375 20.281 1 92.75 121 MET B N 1
ATOM 3041 C CA . MET B 1 121 ? -10.094 24.719 19.547 1 92.75 121 MET B CA 1
ATOM 3042 C C . MET B 1 121 ? -10.539 23.562 18.656 1 92.75 121 MET B C 1
ATOM 3044 O O . MET B 1 121 ? -9.703 22.891 18.031 1 92.75 121 MET B O 1
ATOM 3048 N N . PRO B 1 122 ? -11.812 23.375 18.484 1 92.62 122 PRO B N 1
ATOM 3049 C CA . PRO B 1 122 ? -12.32 22.297 17.641 1 92.62 122 PRO B CA 1
ATOM 3050 C C . PRO B 1 122 ? -11.766 22.359 16.219 1 92.62 122 PRO B C 1
ATOM 3052 O O . PRO B 1 122 ? -11.438 21.328 15.633 1 92.62 122 PRO B O 1
ATOM 3055 N N . THR B 1 123 ? -11.648 23.531 15.727 1 92.38 123 THR B N 1
ATOM 3056 C CA . THR B 1 123 ? -11.125 23.688 14.367 1 92.38 123 THR B CA 1
ATOM 3057 C C . THR B 1 123 ? -9.688 23.188 14.273 1 92.38 123 THR B C 1
ATOM 3059 O O . THR B 1 123 ? -9.305 22.578 13.273 1 92.38 123 THR B O 1
ATOM 3062 N N . ASP B 1 124 ? -8.984 23.438 15.328 1 94.44 124 ASP B N 1
ATOM 3063 C CA . ASP B 1 124 ? -7.586 23.016 15.328 1 94.44 124 ASP B CA 1
ATOM 3064 C C . ASP B 1 124 ? -7.477 21.5 15.531 1 94.44 124 ASP B C 1
ATOM 3066 O O . ASP B 1 124 ? -6.582 20.859 14.977 1 94.44 124 ASP B O 1
ATOM 3070 N N . GLN B 1 125 ? -8.391 20.984 16.312 1 95.62 125 GLN B N 1
ATOM 3071 C CA . GLN B 1 125 ? -8.469 19.531 16.438 1 95.62 125 GLN B CA 1
ATOM 3072 C C . GLN B 1 125 ? -8.703 18.859 15.086 1 95.62 125 GLN B C 1
ATOM 3074 O O . GLN B 1 125 ? -8.039 17.891 14.742 1 95.62 125 GLN B O 1
ATOM 3079 N N . ASN B 1 126 ? -9.539 19.438 14.383 1 95.19 126 ASN B N 1
ATOM 3080 C CA . ASN B 1 126 ? -9.859 18.922 13.055 1 95.19 126 ASN B CA 1
ATOM 3081 C C . ASN B 1 126 ? -8.656 19.016 12.125 1 95.19 126 ASN B C 1
ATOM 3083 O O . ASN B 1 126 ? -8.367 18.062 11.383 1 95.19 126 ASN B O 1
ATOM 3087 N N . ARG B 1 127 ? -7.996 20.062 12.195 1 94.69 127 ARG B N 1
ATOM 3088 C CA . ARG B 1 127 ? -6.816 20.25 11.352 1 94.69 127 ARG B CA 1
ATOM 3089 C C . ARG B 1 127 ? -5.746 19.219 11.688 1 94.69 127 ARG B C 1
ATOM 3091 O O . ARG B 1 127 ? -5.074 18.703 10.789 1 94.69 127 ARG B O 1
ATOM 3098 N N . ALA B 1 128 ? -5.637 18.969 12.938 1 96.69 128 ALA B N 1
ATOM 3099 C CA . ALA B 1 128 ? -4.656 17.984 13.375 1 96.69 128 ALA B CA 1
ATOM 3100 C C . ALA B 1 128 ? -5 16.594 12.844 1 96.69 128 ALA B C 1
ATOM 3102 O O . ALA B 1 128 ? -4.125 15.883 12.352 1 96.69 128 ALA B O 1
ATOM 3103 N N . LEU B 1 129 ? -6.246 16.219 12.914 1 97.56 129 LEU B N 1
ATOM 3104 C CA . LEU B 1 129 ? -6.676 14.922 12.406 1 97.56 129 LEU B CA 1
ATOM 3105 C C . LEU B 1 129 ? -6.492 14.844 10.891 1 97.56 129 LEU B C 1
ATOM 3107 O O . LEU B 1 129 ? -6.055 13.82 10.367 1 97.56 129 LEU B O 1
ATOM 3111 N N . ASP B 1 130 ? -6.816 15.93 10.273 1 96.25 130 ASP B N 1
ATOM 3112 C CA . ASP B 1 130 ? -6.637 15.977 8.82 1 96.25 130 ASP B CA 1
ATOM 3113 C C . ASP B 1 130 ? -5.172 15.758 8.445 1 96.25 130 ASP B C 1
ATOM 3115 O O . ASP B 1 130 ? -4.871 14.992 7.523 1 96.25 130 ASP B O 1
ATOM 3119 N N . LEU B 1 131 ? -4.344 16.422 9.148 1 97.31 131 LEU B N 1
ATOM 3120 C CA . LEU B 1 131 ? -2.918 16.312 8.867 1 97.31 131 LEU B CA 1
ATOM 3121 C C . LEU B 1 131 ? -2.42 14.898 9.117 1 97.31 131 LEU B C 1
ATOM 3123 O O . LEU B 1 131 ? -1.662 14.352 8.312 1 97.31 131 LEU B O 1
ATOM 3127 N N . ALA B 1 132 ? -2.885 14.312 10.18 1 98.31 132 ALA B N 1
ATOM 3128 C CA . ALA B 1 132 ? -2.477 12.945 10.516 1 98.31 132 ALA B CA 1
ATOM 3129 C C . ALA B 1 132 ? -2.893 11.969 9.414 1 98.31 132 ALA B C 1
ATOM 3131 O O . ALA B 1 132 ? -2.08 11.164 8.953 1 98.31 132 ALA B O 1
ATOM 3132 N N . LEU B 1 133 ? -4.125 12.078 9.023 1 97.44 133 LEU B N 1
ATOM 3133 C CA . LEU B 1 133 ? -4.609 11.172 7.988 1 97.44 133 LEU B CA 1
ATOM 3134 C C . LEU B 1 133 ? -3.883 11.414 6.668 1 97.44 133 LEU B C 1
ATOM 3136 O O . LEU B 1 133 ? -3.578 10.469 5.938 1 97.44 133 LEU B O 1
ATOM 3140 N N . ARG B 1 134 ? -3.617 12.656 6.375 1 96.44 134 ARG B N 1
ATOM 3141 C CA . ARG B 1 134 ? -2.883 13 5.164 1 96.44 134 ARG B CA 1
ATOM 3142 C C . ARG B 1 134 ? -1.488 12.383 5.172 1 96.44 134 ARG B C 1
ATOM 3144 O O . ARG B 1 134 ? -1.021 11.867 4.152 1 96.44 134 ARG B O 1
ATOM 3151 N N . VAL B 1 135 ? -0.87 12.414 6.254 1 97.56 135 VAL B N 1
ATOM 3152 C CA . VAL B 1 135 ? 0.452 11.812 6.387 1 97.56 135 VAL B CA 1
ATOM 3153 C C . VAL B 1 135 ? 0.358 10.305 6.16 1 97.56 135 VAL B C 1
ATOM 3155 O O . VAL B 1 135 ? 1.179 9.727 5.441 1 97.56 135 VAL B O 1
ATOM 3158 N N . MET B 1 136 ? -0.654 9.688 6.648 1 96.94 136 MET B N 1
ATOM 3159 C CA . MET B 1 136 ? -0.846 8.242 6.582 1 96.94 136 MET B CA 1
ATOM 3160 C C . MET B 1 136 ? -1.134 7.797 5.152 1 96.94 136 MET B C 1
ATOM 3162 O O . MET B 1 136 ? -0.769 6.688 4.758 1 96.94 136 MET B O 1
ATOM 3166 N N . THR B 1 137 ? -1.8 8.711 4.395 1 95.62 137 THR B N 1
ATOM 3167 C CA . THR B 1 137 ? -2.426 8.18 3.189 1 95.62 137 THR B CA 1
ATOM 3168 C C . THR B 1 137 ? -2.023 9 1.966 1 95.62 137 THR B C 1
ATOM 3170 O O . THR B 1 137 ? -2.252 8.578 0.829 1 95.62 137 THR B O 1
ATOM 3173 N N . MET B 1 138 ? -1.456 10.148 2.191 1 94.69 138 MET B N 1
ATOM 3174 C CA . MET B 1 138 ? -1.145 11.148 1.17 1 94.69 138 MET B CA 1
ATOM 3175 C C . MET B 1 138 ? -2.396 11.539 0.394 1 94.69 138 MET B C 1
ATOM 3177 O O . MET B 1 138 ? -2.354 11.695 -0.827 1 94.69 138 MET B O 1
ATOM 3181 N N . VAL B 1 139 ? -3.5 11.562 1.087 1 93.31 139 VAL B N 1
ATOM 3182 C CA . VAL B 1 139 ? -4.777 12.086 0.609 1 93.31 139 VAL B CA 1
ATOM 3183 C C . VAL B 1 139 ? -5.207 13.266 1.476 1 93.31 139 VAL B C 1
ATOM 3185 O O . VAL B 1 139 ? -5.266 13.156 2.703 1 93.31 139 VAL B O 1
ATOM 3188 N N . THR B 1 140 ? -5.41 14.344 0.834 1 92.5 140 THR B N 1
ATOM 3189 C CA . THR B 1 140 ? -5.883 15.516 1.557 1 92.5 140 THR B CA 1
ATOM 3190 C C . THR B 1 140 ? -7.363 15.383 1.898 1 92.5 140 THR B C 1
ATOM 3192 O O . THR B 1 140 ? -8.172 15 1.048 1 92.5 140 THR B O 1
ATOM 3195 N N . CYS B 1 141 ? -7.656 15.664 3.199 1 92.69 141 CYS B N 1
ATOM 3196 C CA . CYS B 1 141 ? -9.039 15.539 3.654 1 92.69 141 CYS B CA 1
ATOM 3197 C C . CYS B 1 141 ? -9.43 16.734 4.527 1 92.69 141 CYS B C 1
ATOM 3199 O O . CYS B 1 141 ? -8.57 17.516 4.938 1 92.69 141 CYS B O 1
ATOM 3201 N N . SER B 1 142 ? -10.68 16.891 4.617 1 91.31 142 SER B N 1
ATOM 3202 C CA . SER B 1 142 ? -11.258 17.891 5.508 1 91.31 142 SER B CA 1
ATOM 3203 C C . SER B 1 142 ? -12.602 17.438 6.059 1 91.31 142 SER B C 1
ATOM 3205 O O . SER B 1 142 ? -13.203 16.5 5.535 1 91.31 142 SER B O 1
ATOM 3207 N N . LEU B 1 143 ? -12.992 18.016 7.18 1 86.81 143 LEU B N 1
ATOM 3208 C CA . LEU B 1 143 ? -14.289 17.688 7.754 1 86.81 143 LEU B CA 1
ATOM 3209 C C . LEU B 1 143 ? -15.422 18.109 6.816 1 86.81 143 LEU B C 1
ATOM 3211 O O . LEU B 1 143 ? -16.391 17.359 6.633 1 86.81 143 LEU B O 1
ATOM 3215 N N . GLU B 1 144 ? -15.344 19.359 6.336 1 75.81 144 GLU B N 1
ATOM 3216 C CA . GLU B 1 144 ? -16.406 19.859 5.461 1 75.81 144 GLU B CA 1
ATOM 3217 C C . GLU B 1 144 ? -15.93 19.922 4.008 1 75.81 144 GLU B C 1
ATOM 3219 O O . GLU B 1 144 ? -14.742 20.125 3.742 1 75.81 144 GLU B O 1
ATOM 3224 N N . ALA B 1 145 ? -16.938 19.359 3.123 1 62.5 145 ALA B N 1
ATOM 3225 C CA . ALA B 1 145 ? -16.641 19.547 1.707 1 62.5 145 ALA B CA 1
ATOM 3226 C C . ALA B 1 145 ? -16.422 21.031 1.395 1 62.5 145 ALA B C 1
ATOM 3228 O O . ALA B 1 145 ? -17.172 21.891 1.844 1 62.5 145 ALA B O 1
ATOM 3229 N N . ARG B 1 146 ? -15.266 21.516 1.529 1 54.12 146 ARG B N 1
ATOM 3230 C CA . ARG B 1 146 ? -15.117 22.938 1.218 1 54.12 146 ARG B CA 1
ATOM 3231 C C . ARG B 1 146 ? -15.68 23.25 -0.164 1 54.12 146 ARG B C 1
ATOM 3233 O O . ARG B 1 146 ? -15.609 22.422 -1.074 1 54.12 146 ARG B O 1
ATOM 3240 N N . SER B 1 147 ? -16.703 24.109 -0.149 1 44.94 147 SER B N 1
ATOM 3241 C CA . SER B 1 147 ? -17.297 24.672 -1.356 1 44.94 147 SER B CA 1
ATOM 3242 C C . SER B 1 147 ? -16.234 25.047 -2.379 1 44.94 147 SER B C 1
ATOM 3244 O O . SER B 1 147 ? -15.078 25.297 -2.018 1 44.94 147 SER B O 1
ATOM 3246 N N . ALA B 1 148 ? -16.469 24.844 -3.684 1 43.59 148 ALA B N 1
ATOM 3247 C CA . ALA B 1 148 ? -15.75 25.172 -4.91 1 43.59 148 ALA B CA 1
ATOM 3248 C C . ALA B 1 148 ? -15.016 26.5 -4.773 1 43.59 148 ALA B C 1
ATOM 3250 O O . ALA B 1 148 ? -13.984 26.719 -5.414 1 43.59 148 ALA B O 1
ATOM 3251 N N . ASP B 1 149 ? -15.531 27.344 -4.09 1 38.94 149 ASP B N 1
ATOM 3252 C CA . ASP B 1 149 ? -15.062 28.719 -4.215 1 38.94 149 ASP B CA 1
ATOM 3253 C C . ASP B 1 149 ? -13.672 28.875 -3.596 1 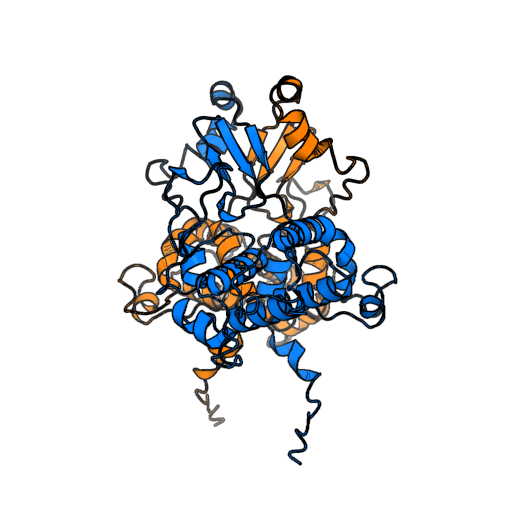38.94 149 ASP B C 1
ATOM 3255 O O . ASP B 1 149 ? -12.938 29.812 -3.945 1 38.94 149 ASP B O 1
ATOM 3259 N N . THR B 1 150 ? -13.555 28.406 -2.449 1 38.19 150 THR B N 1
ATOM 3260 C CA . THR B 1 150 ? -12.328 28.797 -1.771 1 38.19 150 THR B CA 1
ATOM 3261 C C . THR B 1 150 ? -11.125 28.047 -2.354 1 38.19 150 THR B C 1
ATOM 3263 O O . THR B 1 150 ? -10.008 28.172 -1.852 1 38.19 150 THR B O 1
ATOM 3266 N N . LEU B 1 151 ? -11.344 27.078 -3.119 1 43.22 151 LEU B N 1
ATOM 3267 C CA . LEU B 1 151 ? -10.211 26.219 -3.422 1 43.22 151 LEU B CA 1
ATOM 3268 C C . LEU B 1 151 ? -9.32 26.844 -4.484 1 43.22 151 LEU B C 1
ATOM 3270 O O . LEU B 1 151 ? -9.633 26.797 -5.676 1 43.22 151 LEU B O 1
ATOM 3274 N N . GLU B 1 152 ? -8.805 27.891 -4.18 1 37.16 152 GLU B N 1
ATOM 3275 C CA . GLU B 1 152 ? -7.777 28.375 -5.102 1 37.16 152 GLU B CA 1
ATOM 3276 C C . GLU B 1 152 ? -6.949 27.203 -5.648 1 37.16 152 GLU B C 1
ATOM 3278 O O . GLU B 1 152 ? -6.512 27.25 -6.801 1 37.16 152 GLU B O 1
ATOM 3283 N N . ALA B 1 153 ? -6.176 26.594 -4.699 1 41.41 153 ALA B N 1
ATOM 3284 C CA . ALA B 1 153 ? -5.047 25.797 -5.172 1 41.41 153 ALA B CA 1
ATOM 3285 C C . ALA B 1 153 ? -5.512 24.438 -5.688 1 41.41 153 ALA B C 1
ATOM 3287 O O . ALA B 1 153 ? -4.707 23.516 -5.836 1 41.41 153 ALA B O 1
ATOM 3288 N N . GLY B 1 154 ? -6.824 24.234 -6.34 1 44.47 154 GLY B N 1
ATOM 3289 C CA . GLY B 1 154 ? -7.301 23.141 -7.156 1 44.47 154 GLY B CA 1
ATOM 3290 C C . GLY B 1 154 ? -7.68 21.906 -6.348 1 44.47 154 GLY B C 1
ATOM 3291 O O . GLY B 1 154 ? -8.438 21.062 -6.82 1 44.47 154 GLY B O 1
ATOM 3292 N N . LEU B 1 155 ? -6.75 21.453 -5.473 1 53.09 155 LEU B N 1
ATOM 3293 C CA . LEU B 1 155 ? -7.055 20.125 -4.945 1 53.09 155 LEU B CA 1
ATOM 3294 C C . LEU B 1 155 ? -8.148 20.203 -3.885 1 53.09 155 LEU B C 1
ATOM 3296 O O . LEU B 1 155 ? -8.016 20.938 -2.9 1 53.09 155 LEU B O 1
ATOM 3300 N N . GLN B 1 156 ? -9.391 20 -4.219 1 64.31 156 GLN B N 1
ATOM 3301 C CA . GLN B 1 156 ? -10.469 19.953 -3.234 1 64.31 156 GLN B CA 1
ATOM 3302 C C . GLN B 1 156 ? -10.297 18.781 -2.279 1 64.31 156 GLN B C 1
ATOM 3304 O O . GLN B 1 156 ? -10.156 17.625 -2.715 1 64.31 156 GLN B O 1
ATOM 3309 N N . PRO B 1 157 ? -10.047 19.141 -0.995 1 82.12 157 PRO B N 1
ATOM 3310 C CA . PRO B 1 157 ? -9.977 18.062 -0.005 1 82.12 157 PRO B CA 1
ATOM 3311 C C . PRO B 1 157 ? -11.219 17.172 -0.002 1 82.12 157 PRO B C 1
ATOM 3313 O O . PRO B 1 157 ? -12.336 17.672 -0.203 1 82.12 157 PRO B O 1
ATOM 3316 N N . ALA B 1 158 ? -11.023 15.938 0.012 1 87.12 158 ALA B N 1
ATOM 3317 C CA . ALA B 1 158 ? -12.125 14.984 0.148 1 87.12 158 ALA B CA 1
ATOM 3318 C C . ALA B 1 158 ? -12.719 15.031 1.551 1 87.12 158 ALA B C 1
ATOM 3320 O O . ALA B 1 158 ? -11.992 15.141 2.539 1 87.12 158 ALA B O 1
ATOM 3321 N N . PRO B 1 159 ? -13.961 15.023 1.623 1 90.75 159 PRO B N 1
ATOM 3322 C CA . PRO B 1 159 ? -14.578 15.141 2.943 1 90.75 159 PRO B CA 1
ATOM 3323 C C . PRO B 1 159 ? -14.484 13.852 3.758 1 90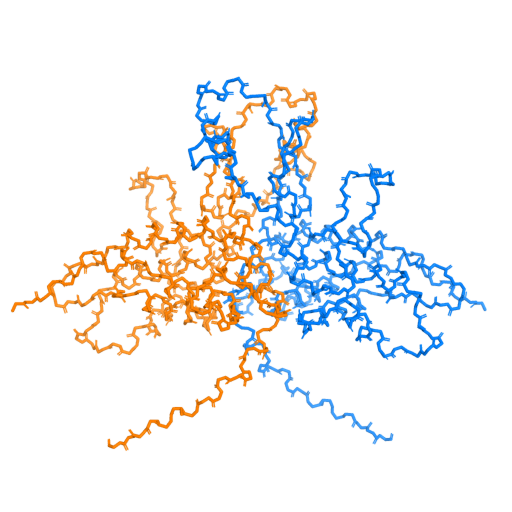.75 159 PRO B C 1
ATOM 3325 O O . PRO B 1 159 ? -14.953 12.805 3.311 1 90.75 159 PRO B O 1
ATOM 3328 N N . TRP B 1 160 ? -13.891 13.898 4.844 1 94.94 160 TRP B N 1
ATOM 3329 C CA . TRP B 1 160 ? -13.938 12.906 5.91 1 94.94 160 TRP B CA 1
ATOM 3330 C C . TRP B 1 160 ? -14.906 13.328 7.012 1 94.94 160 TRP B C 1
ATOM 3332 O O . TRP B 1 160 ? -14.508 14.008 7.965 1 94.94 160 TRP B O 1
ATOM 3342 N N . ALA B 1 161 ? -16.109 12.828 6.887 1 93.38 161 ALA B N 1
ATOM 3343 C CA . ALA B 1 161 ? -17.219 13.289 7.711 1 93.38 161 ALA B CA 1
ATOM 3344 C C . ALA B 1 161 ? -17.109 12.758 9.141 1 93.38 161 ALA B C 1
ATOM 3346 O O . ALA B 1 161 ? -16.375 11.797 9.391 1 93.38 161 ALA B O 1
ATOM 3347 N N . HIS B 1 162 ? -17.891 13.367 10.047 1 93.81 162 HIS B N 1
ATOM 3348 C CA . HIS B 1 162 ? -17.875 13.062 11.469 1 93.81 162 HIS B CA 1
ATOM 3349 C C . HIS B 1 162 ? -18.281 11.617 11.734 1 93.81 162 HIS B C 1
ATOM 3351 O O . HIS B 1 162 ? -17.797 11 12.688 1 93.81 162 HIS B O 1
ATOM 3357 N N . ASP B 1 163 ? -19.109 11.094 10.891 1 92.62 163 ASP B N 1
ATOM 3358 C CA . ASP B 1 163 ? -19.672 9.781 11.148 1 92.62 163 ASP B CA 1
ATOM 3359 C C . ASP B 1 163 ? -19.031 8.711 10.266 1 92.62 163 ASP B C 1
ATOM 3361 O O . ASP B 1 163 ? -19.578 7.621 10.102 1 92.62 163 ASP B O 1
ATOM 3365 N N . MET B 1 164 ? -17.859 9.07 9.789 1 92.56 164 MET B N 1
ATOM 3366 C CA . MET B 1 164 ? -17.141 8.164 8.891 1 92.56 164 MET B CA 1
ATOM 3367 C C . MET B 1 164 ? -15.828 7.707 9.523 1 92.56 164 MET B C 1
ATOM 3369 O O . MET B 1 164 ? -15.109 8.508 10.117 1 92.56 164 MET B O 1
ATOM 3373 N N . THR B 1 165 ? -15.578 6.379 9.438 1 93.12 165 THR B N 1
ATOM 3374 C CA . THR B 1 165 ? -14.242 5.906 9.773 1 93.12 165 THR B CA 1
ATOM 3375 C C . THR B 1 165 ? -13.242 6.297 8.688 1 93.12 165 THR B C 1
ATOM 3377 O O . THR B 1 165 ? -13.625 6.633 7.57 1 93.12 165 THR B O 1
ATOM 3380 N N . TRP B 1 166 ? -12 6.293 9.094 1 93.56 166 TRP B N 1
ATOM 3381 C CA . TRP B 1 166 ? -11.062 6.746 8.07 1 93.56 166 TRP B CA 1
ATOM 3382 C C . TRP B 1 166 ? -10.906 5.699 6.973 1 93.56 166 TRP B C 1
ATOM 3384 O O . TRP B 1 166 ? -10.711 6.039 5.805 1 93.56 166 TRP B O 1
ATOM 3394 N N . PRO B 1 167 ? -11.047 4.387 7.246 1 90.12 167 PRO B N 1
ATOM 3395 C CA . PRO B 1 167 ? -11.062 3.438 6.133 1 90.12 167 PRO B CA 1
ATOM 3396 C C . PRO B 1 167 ? -12.234 3.662 5.18 1 90.12 167 PRO B C 1
ATOM 3398 O O . PRO B 1 167 ? -12.086 3.527 3.963 1 90.12 167 PRO B O 1
ATOM 3401 N N . GLN B 1 168 ? -13.344 3.984 5.715 1 87.19 168 GLN B N 1
ATOM 3402 C CA . GLN B 1 168 ? -14.492 4.328 4.875 1 87.19 168 GLN B CA 1
ATOM 3403 C C . GLN B 1 168 ? -14.188 5.543 4.004 1 87.19 168 GLN B C 1
ATOM 3405 O O . GLN B 1 168 ? -14.539 5.57 2.824 1 87.19 168 GLN B O 1
ATOM 3410 N N . PHE B 1 169 ? -13.594 6.484 4.621 1 90.69 169 PHE B N 1
ATOM 3411 C CA . PHE B 1 169 ? -13.172 7.668 3.883 1 90.69 169 PHE B CA 1
ATOM 3412 C C . PHE B 1 169 ? -12.273 7.285 2.715 1 90.69 169 PHE B C 1
ATOM 3414 O O . PHE B 1 169 ? -12.492 7.719 1.583 1 90.69 169 PHE B O 1
ATOM 3421 N N . MET B 1 170 ? -11.266 6.438 2.951 1 88.25 170 MET B N 1
ATOM 3422 C CA . MET B 1 170 ? -10.328 6.012 1.914 1 88.25 170 MET B CA 1
ATOM 3423 C C . MET B 1 170 ? -11.062 5.309 0.775 1 88.25 170 MET B C 1
ATOM 3425 O O . MET B 1 170 ? -10.695 5.461 -0.391 1 88.25 170 MET B O 1
ATOM 3429 N N . SER B 1 171 ? -12.062 4.617 1.06 1 79.88 171 SER B N 1
ATOM 3430 C CA . SER B 1 171 ? -12.836 3.891 0.057 1 79.88 171 SER B CA 1
ATOM 3431 C C . SER B 1 171 ? -13.625 4.844 -0.827 1 79.88 171 SER B C 1
ATOM 3433 O O . SER B 1 171 ? -13.906 4.539 -1.989 1 79.88 171 SER B O 1
ATOM 3435 N N . SER B 1 172 ? -13.875 5.969 -0.293 1 80 172 SER B N 1
ATOM 3436 C CA . SER B 1 172 ? -14.75 6.902 -0.994 1 80 172 SER B CA 1
ATOM 3437 C C . SER B 1 172 ? -13.953 7.797 -1.939 1 80 172 SER B C 1
ATOM 3439 O O . SER B 1 172 ? -14.523 8.391 -2.863 1 80 172 SER B O 1
ATOM 3441 N N . VAL B 1 173 ? -12.742 7.945 -1.698 1 80.12 173 VAL B N 1
ATOM 3442 C CA . VAL B 1 173 ? -11.992 8.977 -2.404 1 80.12 173 VAL B CA 1
ATOM 3443 C C . VAL B 1 173 ? -11.445 8.414 -3.719 1 80.12 173 VAL B C 1
ATOM 3445 O O . VAL B 1 173 ? -11.047 9.172 -4.605 1 80.12 173 VAL B O 1
ATOM 3448 N N . PHE B 1 174 ? -11.328 7.184 -3.898 1 68.38 174 PHE B N 1
ATOM 3449 C CA . PHE B 1 174 ? -10.812 6.633 -5.148 1 68.38 174 PHE B CA 1
ATOM 3450 C C . PHE B 1 174 ? -11.945 6.375 -6.133 1 68.38 174 PHE B C 1
ATOM 3452 O O . PHE B 1 174 ? -12.945 5.742 -5.785 1 68.38 174 PHE B O 1
ATOM 3459 N N . PRO B 1 175 ? -11.984 7.32 -7.137 1 53.28 175 PRO B N 1
ATOM 3460 C CA . PRO B 1 175 ? -13.055 7.184 -8.125 1 53.28 175 PRO B CA 1
ATOM 3461 C C . PRO B 1 175 ? -13.266 5.738 -8.57 1 53.28 175 PRO B C 1
ATOM 3463 O O . PRO B 1 175 ? -12.312 4.957 -8.617 1 53.28 175 PRO B O 1
ATOM 3466 N N . THR B 1 176 ? -14.617 5.227 -8.164 1 45.91 176 THR B N 1
ATOM 3467 C CA . THR B 1 176 ? -15.008 3.979 -8.82 1 45.91 176 THR B CA 1
ATOM 3468 C C . THR B 1 176 ? -14.844 4.086 -10.336 1 45.91 176 THR B C 1
ATOM 3470 O O . THR B 1 176 ? -15.43 4.965 -10.969 1 45.91 176 THR B O 1
ATOM 3473 N N . THR B 1 177 ? -13.945 4.211 -10.742 1 40.09 177 THR B N 1
ATOM 3474 C CA . THR B 1 177 ? -13.992 4.188 -12.195 1 40.09 177 THR B CA 1
ATOM 3475 C C . THR B 1 177 ? -15.086 3.234 -12.688 1 40.09 177 THR B C 1
ATOM 3477 O O . THR B 1 177 ? -14.906 2.016 -12.641 1 40.09 177 THR B O 1
ATOM 3480 N N . GLU B 1 178 ? -16.438 3.234 -12.039 1 34.5 178 GLU B N 1
ATOM 3481 C CA . GLU B 1 178 ? -17.375 2.689 -13.016 1 34.5 178 GLU B CA 1
ATOM 3482 C C . GLU B 1 178 ? -17 3.092 -14.438 1 34.5 178 GLU B C 1
ATOM 3484 O O . GLU B 1 178 ? -17.094 4.262 -14.805 1 34.5 178 GLU B O 1
ATOM 3489 N N . TYR B 1 179 ? -15.961 2.637 -14.812 1 34.09 179 TYR B N 1
ATOM 3490 C CA . TYR B 1 179 ? -15.914 2.645 -16.266 1 34.09 179 TYR B CA 1
ATOM 3491 C C . TYR B 1 179 ? -17.266 2.268 -16.859 1 34.09 179 TYR B C 1
ATOM 3493 O O . TYR B 1 179 ? -17.516 1.1 -17.188 1 34.09 179 TYR B O 1
ATOM 3501 N N . SER B 1 180 ? -18.344 2.363 -16.312 1 32.5 180 SER B N 1
ATOM 3502 C CA . SER B 1 180 ? -19.578 2.195 -17.062 1 32.5 180 SER B CA 1
ATOM 3503 C C . SER B 1 180 ? -19.422 2.639 -18.5 1 32.5 180 SER B C 1
ATOM 3505 O O . SER B 1 180 ? -19.938 2 -19.422 1 32.5 180 SER B O 1
ATOM 3507 N N . GLY B 1 181 ? -19.547 3.891 -18.812 1 31.44 181 GLY B N 1
ATOM 3508 C CA . GLY B 1 181 ? -19.531 4.195 -20.234 1 31.44 181 GLY B CA 1
ATOM 3509 C C . GLY B 1 181 ? -18.281 3.719 -20.938 1 31.44 181 GLY B C 1
ATOM 3510 O O . GLY B 1 181 ? -18.125 3.91 -22.141 1 31.44 181 GLY B O 1
ATOM 3511 N N . LEU B 1 182 ? -17.078 3.807 -20.359 1 30.8 182 LEU B N 1
ATOM 3512 C CA . LEU B 1 182 ? -16.062 3.137 -21.172 1 30.8 182 LEU B CA 1
ATOM 3513 C C . LEU B 1 182 ? -16.156 1.621 -21.016 1 30.8 182 LEU B C 1
ATOM 3515 O O . LEU B 1 182 ? -16.094 1.098 -19.906 1 30.8 182 LEU B O 1
ATOM 3519 N N . GLU B 1 183 ? -16.922 0.878 -21.594 1 28.98 183 GLU B N 1
ATOM 3520 C CA . GLU B 1 183 ? -16.875 -0.534 -21.953 1 28.98 183 GLU B CA 1
ATOM 3521 C C . GLU B 1 183 ? -15.492 -1.127 -21.719 1 28.98 183 GLU B C 1
ATOM 3523 O O . GLU B 1 183 ? -14.484 -0.433 -21.859 1 28.98 183 GLU B O 1
ATOM 3528 N N . GLU B 1 184 ? -15.18 -2.217 -20.969 1 30.2 184 GLU B N 1
ATOM 3529 C CA . GLU B 1 184 ? -13.969 -2.979 -20.672 1 30.2 184 GLU B CA 1
ATOM 3530 C C . GLU B 1 184 ? -12.859 -2.645 -21.656 1 30.2 184 GLU B C 1
ATOM 3532 O O . GLU B 1 184 ? -11.688 -2.922 -21.406 1 30.2 184 GLU B O 1
ATOM 3537 N N . GLY B 1 185 ? -13.094 -2.666 -23.047 1 28.03 185 GLY B N 1
ATOM 3538 C CA . GLY B 1 185 ? -12.227 -2.438 -24.188 1 28.03 185 GLY B CA 1
ATOM 3539 C C . GLY B 1 185 ? -11.469 -1.124 -24.109 1 28.03 185 GLY B C 1
ATOM 3540 O O . GLY B 1 185 ? -10.25 -1.094 -24.281 1 28.03 185 GLY B O 1
ATOM 3541 N N . ALA B 1 186 ? -12.188 0.103 -24.531 1 26.23 186 ALA B N 1
ATOM 3542 C CA . ALA B 1 186 ? -11.719 1.284 -25.25 1 26.23 186 ALA B CA 1
ATOM 3543 C C . ALA B 1 186 ? -11.117 2.311 -24.297 1 26.23 186 ALA B C 1
ATOM 3545 O O . ALA B 1 186 ? -10.133 2.973 -24.625 1 26.23 186 ALA B O 1
ATOM 3546 N N . ALA B 1 187 ? -11.828 3.115 -23.328 1 28.17 187 ALA B N 1
ATOM 3547 C CA . ALA B 1 187 ? -11.523 4.543 -23.266 1 28.17 187 ALA B CA 1
ATOM 3548 C C . ALA B 1 187 ? -10.32 4.805 -22.375 1 28.17 187 ALA B C 1
ATOM 3550 O O . ALA B 1 187 ? -9.391 5.52 -22.75 1 28.17 187 ALA B O 1
ATOM 3551 N N . THR B 1 188 ? -10.211 4.633 -21.078 1 32.19 188 THR B N 1
ATOM 3552 C CA . THR B 1 188 ? -8.992 5.234 -20.547 1 32.19 188 THR B CA 1
ATOM 3553 C C . THR B 1 188 ? -7.781 4.348 -20.844 1 32.19 188 THR B C 1
ATOM 3555 O O . THR B 1 188 ? -6.762 4.824 -21.344 1 32.19 188 THR B O 1
ATOM 3558 N N . PHE B 1 189 ? -7.648 3.15 -20.422 1 31.8 189 PHE B N 1
ATOM 3559 C CA . PHE B 1 189 ? -6.586 2.281 -20.922 1 31.8 189 PHE B CA 1
ATOM 3560 C C . PHE B 1 189 ? -6.895 1.798 -22.328 1 31.8 189 PHE B C 1
ATOM 3562 O O . PHE B 1 189 ? -5.984 1.609 -23.141 1 31.8 189 PHE B O 1
ATOM 3569 N N . HIS B 1 190 ? -7.98 1.455 -22.922 1 32.66 190 HIS B N 1
ATOM 3570 C CA . HIS B 1 190 ? -8.375 1.557 -24.328 1 32.66 190 HIS B CA 1
ATOM 3571 C C . HIS B 1 190 ? -8.414 3.01 -24.781 1 32.66 190 HIS B C 1
ATOM 3573 O O . HIS B 1 190 ? -8.062 3.312 -25.922 1 32.66 190 HIS B O 1
ATOM 3579 N N . GLN B 1 191 ? -8.812 4.074 -24.188 1 33.5 191 GLN B N 1
ATOM 3580 C CA . GLN B 1 191 ? -8.281 5.359 -24.625 1 33.5 191 GLN B CA 1
ATOM 3581 C C . GLN B 1 191 ? -6.785 5.469 -24.344 1 33.5 191 GLN B C 1
ATOM 3583 O O . GLN B 1 191 ? -6.043 6.047 -25.141 1 33.5 191 GLN B O 1
ATOM 3588 N N . ILE B 1 192 ? -6.172 4.949 -23.391 1 33.25 192 ILE B N 1
ATOM 3589 C CA . ILE B 1 192 ? -4.73 4.734 -23.406 1 33.25 192 ILE B CA 1
ATOM 3590 C C . ILE B 1 192 ? -4.41 3.494 -24.25 1 33.25 192 ILE B C 1
ATOM 3592 O O . ILE B 1 192 ? -3.506 3.521 -25.078 1 33.25 192 ILE B O 1
ATOM 3596 N N . ASN B 1 193 ? -4.891 2.281 -24.031 1 31.36 193 ASN B N 1
ATOM 3597 C CA . ASN B 1 193 ? -4.574 1.17 -24.922 1 31.36 193 ASN B CA 1
ATOM 3598 C C . ASN B 1 193 ? -5.211 1.356 -26.297 1 31.36 193 ASN B C 1
ATOM 3600 O O . ASN B 1 193 ? -4.578 1.097 -27.328 1 31.36 193 ASN B O 1
ATOM 3604 N N . ASP B 1 194 ? -6.5 1.327 -26.609 1 32.44 194 ASP B N 1
ATOM 3605 C CA . ASP B 1 194 ? -6.914 1.571 -28 1 32.44 194 ASP B CA 1
ATOM 3606 C C . ASP B 1 194 ? -6.359 2.896 -28.516 1 32.44 194 ASP B C 1
ATOM 3608 O O . ASP B 1 194 ? -6.148 3.062 -29.719 1 32.44 194 ASP B O 1
ATOM 3612 N N . ARG B 1 195 ? -6.422 3.98 -27.781 1 29.58 195 ARG B N 1
ATOM 3613 C CA . ARG B 1 195 ? -5.691 5.141 -28.281 1 29.58 195 ARG B CA 1
ATOM 3614 C C . ARG B 1 195 ? -4.184 4.938 -28.141 1 29.58 195 ARG B C 1
ATOM 3616 O O . ARG B 1 195 ? -3.396 5.672 -28.734 1 29.58 195 ARG B O 1
ATOM 3623 N N . VAL B 1 196 ? -3.637 4.074 -27.297 1 31.17 196 VAL B N 1
ATOM 3624 C CA . VAL B 1 196 ? -2.201 3.842 -27.422 1 31.17 196 VAL B CA 1
ATOM 3625 C C . VAL B 1 196 ? -1.938 2.795 -28.5 1 31.17 196 VAL B C 1
ATOM 3627 O O . VAL B 1 196 ? -0.8 2.354 -28.688 1 31.17 196 VAL B O 1
ATOM 3630 N N . THR B 1 197 ? -2.795 1.962 -29.016 1 29.41 197 THR B N 1
ATOM 3631 C CA . THR B 1 197 ? -2.266 1.558 -30.312 1 29.41 197 THR B CA 1
ATOM 3632 C C . THR B 1 197 ? -1.807 2.773 -31.109 1 29.41 197 THR B C 1
ATOM 3634 O O . THR B 1 197 ? -2.367 3.863 -30.969 1 29.41 197 THR B O 1
ATOM 3637 N N . ALA B 1 198 ? -0.782 2.672 -31.859 1 29.61 198 ALA B N 1
ATOM 3638 C CA . ALA B 1 198 ? -0.14 3.648 -32.75 1 29.61 198 ALA B CA 1
ATOM 3639 C C . ALA B 1 198 ? -1.178 4.457 -33.5 1 29.61 198 ALA B C 1
ATOM 3641 O O . ALA B 1 198 ? -0.994 5.652 -33.75 1 29.61 198 ALA B O 1
ATOM 3642 N N . ARG B 1 199 ? -2.199 3.787 -34.094 1 28.44 199 ARG B N 1
ATOM 3643 C CA . ARG B 1 199 ? -2.896 4.562 -35.125 1 28.44 199 ARG B CA 1
ATOM 3644 C C . ARG B 1 199 ? -3.789 5.625 -34.5 1 28.44 199 ARG B C 1
ATOM 3646 O O . ARG B 1 199 ? -3.859 6.754 -34.969 1 28.44 199 ARG B O 1
ATOM 3653 N N . ARG B 1 200 ? -4.812 5.23 -33.625 1 29.73 200 ARG B N 1
ATOM 3654 C CA . ARG B 1 200 ? -5.621 6.363 -33.219 1 29.73 200 ARG B CA 1
ATOM 3655 C C . ARG B 1 200 ? -4.949 7.105 -32.062 1 29.73 200 ARG B C 1
ATOM 3657 O O . ARG B 1 200 ? -5.492 8.086 -31.547 1 29.73 200 ARG B O 1
ATOM 3664 N N . LEU B 1 201 ? -4.066 6.656 -31.359 1 32.5 201 LEU B N 1
ATOM 3665 C CA . LEU B 1 201 ? -3.225 7.508 -30.531 1 32.5 201 LEU B CA 1
ATOM 3666 C C . LEU B 1 201 ? -2.756 8.734 -31.312 1 32.5 201 LEU B C 1
ATOM 3668 O O . LEU B 1 201 ? -2.322 9.727 -30.719 1 32.5 201 LEU B O 1
ATOM 3672 N N . SER B 1 202 ? -2.631 8.648 -32.469 1 31.89 202 SER B N 1
ATOM 3673 C CA . SER B 1 202 ? -2.27 9.859 -33.188 1 31.89 202 SER B CA 1
ATOM 3674 C C . SER B 1 202 ? -3.279 10.977 -32.938 1 31.89 202 SER B C 1
ATOM 3676 O O . SER B 1 202 ? -2.912 12.156 -32.906 1 31.89 202 SER B O 1
ATOM 3678 N N . LYS B 1 203 ? -4.656 10.68 -33.031 1 33.19 203 LYS B N 1
ATOM 3679 C CA . LYS B 1 203 ? -5.574 11.805 -32.906 1 33.19 203 LYS B CA 1
ATOM 3680 C C . LYS B 1 203 ? -5.922 12.055 -31.438 1 33.19 203 LYS B C 1
ATOM 3682 O O . LYS B 1 203 ? -6.801 12.867 -31.125 1 33.19 203 LYS B O 1
ATOM 3687 N N . VAL B 1 204 ? -5.863 11.109 -30.438 1 38.53 204 VAL B N 1
ATOM 3688 C CA . VAL B 1 204 ? -6.188 11.508 -29.078 1 38.53 204 VAL B CA 1
ATOM 3689 C C . VAL B 1 204 ? -5.363 12.727 -28.688 1 38.53 204 VAL B C 1
ATOM 3691 O O . VAL B 1 204 ? -4.16 12.781 -28.938 1 38.53 204 VAL B O 1
ATOM 3694 N N . ALA B 1 205 ? -6.035 13.688 -28.172 1 42.62 205 ALA B N 1
ATOM 3695 C CA . ALA B 1 205 ? -5.531 14.961 -27.656 1 42.62 205 ALA B CA 1
ATOM 3696 C C . ALA B 1 205 ? -4.352 14.742 -26.703 1 42.62 205 ALA B C 1
ATOM 3698 O O . ALA B 1 205 ? -4.289 13.727 -26.016 1 42.62 205 ALA B O 1
ATOM 3699 N N . ARG B 1 206 ? -3.164 15.07 -26.953 1 49.34 206 ARG B N 1
ATOM 3700 C CA . ARG B 1 206 ? -1.916 15.156 -26.203 1 49.34 206 ARG B CA 1
ATOM 3701 C C . ARG B 1 206 ? -2.186 15.336 -24.719 1 49.34 206 ARG B C 1
ATOM 3703 O O . ARG B 1 206 ? -2.559 16.422 -24.281 1 49.34 206 ARG B O 1
ATOM 3710 N N . LEU B 1 207 ? -2.775 14.148 -24.031 1 57.34 207 LEU B N 1
ATOM 3711 C CA . LEU B 1 207 ? -2.85 14.305 -22.578 1 57.34 207 LEU B CA 1
ATOM 3712 C C . LEU B 1 207 ? -1.457 14.469 -21.984 1 57.34 207 LEU B C 1
ATOM 3714 O O . LEU B 1 207 ? -0.484 13.914 -22.5 1 57.34 207 LEU B O 1
ATOM 3718 N N . CYS B 1 208 ? -1.349 15.461 -21.234 1 64.44 208 CYS B N 1
ATOM 3719 C CA . CYS B 1 208 ? -0.13 15.688 -20.469 1 64.44 208 CYS B CA 1
ATOM 3720 C C . CYS B 1 208 ? -0.267 15.125 -19.062 1 64.44 208 CYS B C 1
ATOM 3722 O O . CYS B 1 208 ? -1.323 15.242 -18.438 1 64.44 208 CYS B O 1
ATOM 3724 N N . PHE B 1 209 ? 0.699 14.344 -18.688 1 69.5 209 PHE B N 1
ATOM 3725 C CA . PHE B 1 209 ? 0.708 13.859 -17.312 1 69.5 209 PHE B CA 1
ATOM 3726 C C . PHE B 1 209 ? 1.353 14.875 -16.375 1 69.5 209 PHE B C 1
ATOM 3728 O O . PHE B 1 209 ? 2.365 15.492 -16.734 1 69.5 209 PHE B O 1
ATOM 3735 N N . VAL B 1 210 ? 0.711 15.102 -15.289 1 75.38 210 VAL B N 1
ATOM 3736 C CA . VAL B 1 210 ? 1.234 16.016 -14.273 1 75.38 210 VAL B CA 1
ATOM 3737 C C . VAL B 1 210 ? 1.401 15.266 -12.945 1 75.38 210 VAL B C 1
ATOM 3739 O O . VAL B 1 210 ? 0.559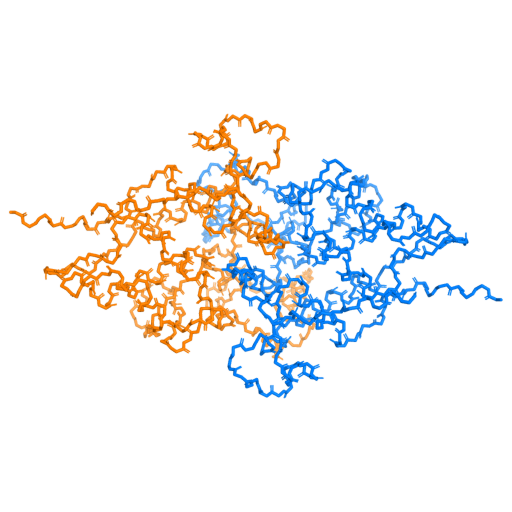 14.438 -12.586 1 75.38 210 VAL B O 1
ATOM 3742 N N . PRO B 1 211 ? 2.572 15.461 -12.312 1 80.25 211 PRO B N 1
ATOM 3743 C CA . PRO B 1 211 ? 2.773 14.781 -11.031 1 80.25 211 PRO B CA 1
ATOM 3744 C C . PRO B 1 211 ? 1.829 15.289 -9.938 1 80.25 211 PRO B C 1
ATOM 3746 O O . PRO B 1 211 ? 1.43 16.453 -9.961 1 80.25 211 PRO B O 1
ATOM 3749 N N . THR B 1 212 ? 1.415 14.422 -9.117 1 84 212 THR B N 1
ATOM 3750 C CA . THR B 1 212 ? 0.611 14.781 -7.953 1 84 212 THR B CA 1
ATOM 3751 C C . THR B 1 212 ? 1.129 14.086 -6.699 1 84 212 THR B C 1
ATOM 3753 O O . THR B 1 212 ? 1.597 12.945 -6.762 1 84 212 THR B O 1
ATOM 3756 N N . ASN B 1 213 ? 1.003 14.82 -5.613 1 87.44 213 ASN B N 1
ATOM 3757 C CA . ASN B 1 213 ? 1.265 14.227 -4.305 1 87.44 213 ASN B CA 1
ATOM 3758 C C . ASN B 1 213 ? -0.007 13.648 -3.686 1 87.44 213 ASN B C 1
ATOM 3760 O O . ASN B 1 213 ? 0.002 13.211 -2.533 1 87.44 213 ASN B O 1
ATOM 3764 N N . GLU B 1 214 ? -1.058 13.727 -4.461 1 89.25 214 GLU B N 1
ATOM 3765 C CA . GLU B 1 214 ? -2.354 13.242 -3.998 1 89.25 214 GLU B CA 1
ATOM 3766 C C . GLU B 1 214 ? -2.664 11.867 -4.574 1 89.25 214 GLU B C 1
ATOM 3768 O O . GLU B 1 214 ? -3 11.742 -5.754 1 89.25 214 GLU B O 1
ATOM 3773 N N . LEU B 1 215 ? -2.658 10.914 -3.691 1 87.31 215 LEU B N 1
ATOM 3774 C CA . LEU B 1 215 ? -2.883 9.555 -4.176 1 87.31 215 LEU B CA 1
ATOM 3775 C C . LEU B 1 215 ? -4.266 9.43 -4.805 1 87.31 215 LEU B C 1
ATOM 3777 O O . LEU B 1 215 ? -4.43 8.742 -5.816 1 87.31 215 LEU B O 1
ATOM 3781 N N . SER B 1 216 ? -5.211 10.117 -4.277 1 86.06 216 SER B N 1
ATOM 3782 C CA . SER B 1 216 ? -6.582 10.031 -4.766 1 86.06 216 SER B CA 1
ATOM 3783 C C . SER B 1 216 ? -6.707 10.609 -6.172 1 86.06 216 SER B C 1
ATOM 3785 O O . SER B 1 216 ? -7.691 10.352 -6.867 1 86.06 216 SER B O 1
ATOM 3787 N N . ASN B 1 217 ? -5.742 11.336 -6.543 1 83.12 217 ASN B N 1
ATOM 3788 C CA . ASN B 1 217 ? -5.785 11.969 -7.855 1 83.12 217 ASN B CA 1
ATOM 3789 C C . ASN B 1 217 ? -5.043 11.148 -8.906 1 83.12 217 ASN B C 1
ATOM 3791 O O . ASN B 1 217 ? -5.035 11.5 -10.086 1 83.12 217 ASN B O 1
ATOM 3795 N N . HIS B 1 218 ? -4.484 10.086 -8.492 1 82.44 218 HIS B N 1
ATOM 3796 C CA . HIS B 1 218 ? -3.77 9.242 -9.438 1 82.44 218 HIS B CA 1
ATOM 3797 C C . HIS B 1 218 ? -4.68 8.805 -10.586 1 82.44 218 HIS B C 1
ATOM 3799 O O . HIS B 1 218 ? -5.75 8.242 -10.352 1 82.44 218 HIS B O 1
ATOM 3805 N N . LEU B 1 219 ? -4.316 9.227 -11.758 1 77.5 219 LEU B N 1
ATOM 3806 C CA . LEU B 1 219 ? -4.961 8.898 -13.023 1 77.5 219 LEU B CA 1
ATOM 3807 C C . LEU B 1 219 ? -6.227 9.727 -13.219 1 77.5 219 LEU B C 1
ATOM 3809 O O . LEU B 1 219 ? -7.047 9.414 -14.094 1 77.5 219 LEU B O 1
ATOM 3813 N N . LYS B 1 220 ? -6.379 10.695 -12.383 1 77.56 220 LYS B N 1
ATOM 3814 C CA . LYS B 1 220 ? -7.496 11.609 -12.609 1 77.56 220 LYS B CA 1
ATOM 3815 C C . LYS B 1 220 ? -7.27 12.469 -13.852 1 77.56 220 LYS B C 1
ATOM 3817 O O . LYS B 1 220 ? -6.207 13.07 -14.008 1 77.56 220 LYS B O 1
ATOM 3822 N N . LEU B 1 221 ? -8.281 12.539 -14.688 1 73.69 221 LEU B N 1
ATOM 3823 C CA . LEU B 1 221 ? -8.227 13.305 -15.922 1 73.69 221 LEU B CA 1
ATOM 3824 C C . LEU B 1 221 ? -8.836 14.695 -15.734 1 73.69 221 LEU B C 1
ATOM 3826 O O . LEU B 1 221 ? -9.938 14.828 -15.203 1 73.69 221 LEU B O 1
ATOM 3830 N N . ASN B 1 222 ? -8.047 15.625 -16.031 1 71.69 222 ASN B N 1
ATOM 3831 C CA . ASN B 1 222 ? -8.57 16.969 -16.234 1 71.69 222 ASN B CA 1
ATOM 3832 C C . ASN B 1 222 ? -8.812 17.266 -17.703 1 71.69 222 ASN B C 1
ATOM 3834 O O . ASN B 1 222 ? -7.871 17.562 -18.453 1 71.69 222 ASN B O 1
ATOM 3838 N N . GLN B 1 223 ? -9.992 17.172 -18.078 1 65.88 223 GLN B N 1
ATOM 3839 C CA . GLN B 1 223 ? -10.367 17.297 -19.484 1 65.88 223 GLN B CA 1
ATOM 3840 C C . GLN B 1 223 ? -10.086 18.703 -20 1 65.88 223 GLN B C 1
ATOM 3842 O O . GLN B 1 223 ? -9.664 18.875 -21.141 1 65.88 223 GLN B O 1
ATOM 3847 N N . LYS B 1 224 ? -10.398 19.609 -19.156 1 67.12 224 LYS B N 1
ATOM 3848 C CA . LYS B 1 224 ? -10.219 21 -19.562 1 67.12 224 LYS B CA 1
ATOM 3849 C C . LYS B 1 224 ? -8.766 21.281 -19.953 1 67.12 224 LYS B C 1
ATOM 3851 O O . LYS B 1 224 ? -8.5 21.891 -20.984 1 67.12 224 LYS B O 1
ATOM 3856 N N . ASP B 1 225 ? -7.918 20.734 -19.172 1 67.88 225 ASP B N 1
ATOM 3857 C CA . ASP B 1 225 ? -6.496 21.016 -19.375 1 67.88 225 ASP B CA 1
ATOM 3858 C C . ASP B 1 225 ? -5.84 19.922 -20.203 1 67.88 225 ASP B C 1
ATOM 3860 O O . ASP B 1 225 ? -4.711 20.078 -20.672 1 67.88 225 ASP B O 1
ATOM 3864 N N . GLY B 1 226 ? -6.613 18.812 -20.375 1 66.56 226 GLY B N 1
ATOM 3865 C CA . GLY B 1 226 ? -6.031 17.672 -21.062 1 66.56 226 GLY B CA 1
ATOM 3866 C C . GLY B 1 226 ? -4.902 17.016 -20.297 1 66.56 226 GLY B C 1
ATOM 3867 O O . GLY B 1 226 ? -3.871 16.672 -20.875 1 66.56 226 GLY B O 1
ATOM 3868 N N . THR B 1 227 ? -5.023 17.031 -18.953 1 73.5 227 THR B N 1
ATOM 3869 C CA . THR B 1 227 ? -3.961 16.484 -18.125 1 73.5 227 THR B CA 1
ATOM 3870 C C . THR B 1 227 ? -4.477 15.297 -17.297 1 73.5 227 THR B C 1
ATOM 3872 O O . THR B 1 227 ? -5.668 15.219 -17 1 73.5 227 THR B O 1
ATOM 3875 N N . VAL B 1 228 ? -3.539 14.344 -17.031 1 74.56 228 VAL B N 1
ATOM 3876 C CA . VAL B 1 228 ? -3.787 13.234 -16.125 1 74.56 228 VAL B CA 1
ATOM 3877 C C . VAL B 1 228 ? -2.793 13.281 -14.969 1 74.56 228 VAL B C 1
ATOM 3879 O O . VAL B 1 228 ? -1.588 13.438 -15.18 1 74.56 228 VAL B O 1
ATOM 3882 N N . GLU B 1 229 ? -3.293 13.211 -13.805 1 81.81 229 GLU B N 1
ATOM 3883 C CA . GLU B 1 229 ? -2.424 13.273 -12.633 1 81.81 229 GLU B CA 1
ATOM 3884 C C . GLU B 1 229 ? -1.798 11.914 -12.336 1 81.81 229 GLU B C 1
ATOM 3886 O O . GLU B 1 229 ? -2.465 10.883 -12.438 1 81.81 229 GLU B O 1
ATOM 3891 N N . LEU B 1 230 ? -0.503 12.016 -12.086 1 81.12 230 LEU B N 1
ATOM 3892 C CA . LEU B 1 230 ? 0.26 10.797 -11.82 1 81.12 230 LEU B CA 1
ATOM 3893 C C . LEU B 1 230 ? 0.9 10.852 -10.438 1 81.12 230 LEU B C 1
ATOM 3895 O O . LEU B 1 230 ? 1.697 11.742 -10.156 1 81.12 230 LEU B O 1
ATOM 3899 N N . PHE B 1 231 ? 0.431 9.93 -9.672 1 84.94 231 PHE B N 1
ATOM 3900 C CA . PHE B 1 231 ? 1.084 9.773 -8.383 1 84.94 231 PHE B CA 1
ATOM 3901 C C . PHE B 1 231 ? 2.469 9.164 -8.539 1 84.94 231 PHE B C 1
ATOM 3903 O O . PHE B 1 231 ? 2.611 8.07 -9.094 1 84.94 231 PHE B O 1
ATOM 3910 N N . HIS B 1 232 ? 3.488 9.742 -7.93 1 81.44 232 HIS B N 1
ATOM 3911 C CA . HIS B 1 232 ? 4.844 9.359 -8.312 1 81.44 232 HIS B CA 1
ATOM 3912 C C . HIS B 1 232 ? 5.664 8.945 -7.098 1 81.44 232 HIS B C 1
ATOM 3914 O O . HIS B 1 232 ? 6.863 8.672 -7.219 1 81.44 232 HIS B O 1
ATOM 3920 N N . HIS B 1 233 ? 5.035 8.883 -5.969 1 87.38 233 HIS B N 1
ATOM 3921 C CA . HIS B 1 233 ? 5.75 8.453 -4.77 1 87.38 233 HIS B CA 1
ATOM 3922 C C . HIS B 1 233 ? 5.844 6.93 -4.703 1 87.38 233 HIS B C 1
ATOM 3924 O O . HIS B 1 233 ? 5.254 6.305 -3.816 1 87.38 233 HIS B O 1
ATOM 3930 N N . THR B 1 234 ? 6.688 6.348 -5.496 1 84.75 234 THR B N 1
ATOM 3931 C CA . THR B 1 234 ? 6.789 4.898 -5.617 1 84.75 234 THR B CA 1
ATOM 3932 C C . THR B 1 234 ? 7.363 4.289 -4.344 1 84.75 234 THR B C 1
ATOM 3934 O O . THR B 1 234 ? 6.973 3.188 -3.943 1 84.75 234 THR B O 1
ATOM 3937 N N . SER B 1 235 ? 8.32 4.996 -3.695 1 86.88 235 SER B N 1
ATOM 3938 C CA . SER B 1 235 ? 8.883 4.48 -2.451 1 86.88 235 SER B CA 1
ATOM 3939 C C . SER B 1 235 ? 7.82 4.398 -1.36 1 86.88 235 SER B C 1
ATOM 3941 O O . SER B 1 235 ? 7.824 3.471 -0.549 1 86.88 235 SER B O 1
ATOM 3943 N N . PHE B 1 236 ? 6.941 5.375 -1.325 1 91.81 236 PHE B N 1
ATOM 3944 C CA . PHE B 1 236 ? 5.824 5.336 -0.388 1 91.81 236 PHE B CA 1
ATOM 3945 C C . PHE B 1 236 ? 4.945 4.117 -0.647 1 91.81 236 PHE B C 1
ATOM 3947 O O . PHE B 1 236 ? 4.605 3.383 0.281 1 91.81 236 PHE B O 1
ATOM 3954 N N . LEU B 1 237 ? 4.621 3.869 -1.876 1 89.94 237 LEU B N 1
ATOM 3955 C CA . LEU B 1 237 ? 3.777 2.738 -2.246 1 89.94 237 LEU B CA 1
ATOM 3956 C C . LEU B 1 237 ? 4.441 1.419 -1.867 1 89.94 237 LEU B C 1
ATOM 3958 O O . LEU B 1 237 ? 3.777 0.503 -1.376 1 89.94 237 LEU B O 1
ATOM 3962 N N . LYS B 1 238 ? 5.668 1.393 -2.078 1 88.19 238 LYS B N 1
ATOM 3963 C CA . LYS B 1 238 ? 6.434 0.199 -1.727 1 88.19 238 LYS B CA 1
ATOM 3964 C C . LYS B 1 238 ? 6.352 -0.083 -0.229 1 88.19 238 LYS B C 1
ATOM 3966 O O . LYS B 1 238 ? 6.094 -1.218 0.181 1 88.19 238 LYS B O 1
ATOM 3971 N N . GLU B 1 239 ? 6.57 0.891 0.565 1 92.75 239 GLU B N 1
ATOM 3972 C CA . GLU B 1 239 ? 6.531 0.707 2.014 1 92.75 239 GLU B CA 1
ATOM 3973 C C . GLU B 1 239 ? 5.133 0.328 2.484 1 92.75 239 GLU B C 1
ATOM 3975 O O . GLU B 1 239 ? 4.977 -0.507 3.379 1 92.75 239 GLU B O 1
ATOM 3980 N N . VAL B 1 240 ? 4.172 0.932 1.867 1 93.19 240 VAL B N 1
ATOM 3981 C CA . VAL B 1 240 ? 2.781 0.607 2.172 1 93.19 240 VAL B CA 1
ATOM 3982 C C . VAL B 1 240 ? 2.508 -0.857 1.837 1 93.19 240 VAL B C 1
ATOM 3984 O O . VAL B 1 240 ? 1.87 -1.57 2.615 1 93.19 240 VAL B O 1
ATOM 3987 N N . LEU B 1 241 ? 3.004 -1.275 0.731 1 92.38 241 LEU B N 1
ATOM 3988 C CA . LEU B 1 241 ? 2.803 -2.654 0.296 1 92.38 241 LEU B CA 1
ATOM 3989 C C . LEU B 1 241 ? 3.467 -3.631 1.261 1 92.38 241 LEU B C 1
ATOM 3991 O O . LEU B 1 241 ? 2.838 -4.594 1.704 1 92.38 241 LEU B O 1
ATOM 3995 N N . ILE B 1 242 ? 4.68 -3.381 1.607 1 91.31 242 ILE B N 1
ATOM 3996 C CA . ILE B 1 242 ? 5.406 -4.246 2.529 1 91.31 242 ILE B CA 1
ATOM 3997 C C . ILE B 1 242 ? 4.672 -4.312 3.865 1 91.31 242 ILE B C 1
ATOM 3999 O O . ILE B 1 242 ? 4.414 -5.402 4.387 1 91.31 242 ILE B O 1
ATOM 4003 N N . ALA B 1 243 ? 4.281 -3.188 4.348 1 91.75 243 ALA B N 1
ATOM 4004 C CA . ALA B 1 243 ? 3.615 -3.119 5.645 1 91.75 243 ALA B CA 1
ATOM 4005 C C . ALA B 1 243 ? 2.271 -3.842 5.613 1 91.75 243 ALA B C 1
ATOM 4007 O O . ALA B 1 243 ? 1.839 -4.406 6.621 1 91.75 243 ALA B O 1
ATOM 4008 N N . SER B 1 244 ? 1.652 -3.814 4.496 1 91.25 244 SER B N 1
ATOM 4009 C CA . SER B 1 244 ? 0.331 -4.422 4.371 1 91.25 244 SER B CA 1
ATOM 4010 C C . SER B 1 244 ? 0.417 -5.945 4.414 1 91.25 244 SER B C 1
ATOM 4012 O O . SER B 1 244 ? -0.578 -6.621 4.684 1 91.25 244 SER B O 1
ATOM 4014 N N . GLN B 1 245 ? 1.627 -6.445 4.113 1 87.56 245 GLN B N 1
ATOM 4015 C CA . GLN B 1 245 ? 1.749 -7.891 3.971 1 87.56 245 GLN B CA 1
ATOM 4016 C C . GLN B 1 245 ? 2.512 -8.5 5.145 1 87.56 245 GLN B C 1
ATOM 4018 O O . GLN B 1 245 ? 2.596 -9.719 5.273 1 87.56 245 GLN B O 1
ATOM 4023 N N . VAL B 1 246 ? 3.055 -7.648 5.914 1 79.75 246 VAL B N 1
ATOM 4024 C CA . VAL B 1 246 ? 3.793 -8.148 7.07 1 79.75 246 VAL B CA 1
ATOM 4025 C C . VAL B 1 246 ? 2.891 -8.141 8.305 1 79.75 246 VAL B C 1
ATOM 4027 O O . VAL B 1 246 ? 2.186 -7.164 8.555 1 79.75 246 VAL B O 1
ATOM 4030 N N . ASP B 1 247 ? 2.721 -9.289 8.93 1 64.25 247 ASP B N 1
ATOM 4031 C CA . ASP B 1 247 ? 1.917 -9.352 10.141 1 64.25 247 ASP B CA 1
ATOM 4032 C C . ASP B 1 247 ? 2.646 -8.703 11.32 1 64.25 247 ASP B C 1
ATOM 4034 O O . ASP B 1 247 ? 3.852 -8.898 11.492 1 64.25 247 ASP B O 1
ATOM 4038 N N . ALA B 1 248 ? 2.037 -7.633 11.875 1 53.91 248 ALA B N 1
ATOM 4039 C CA . ALA B 1 248 ? 2.596 -6.867 12.984 1 53.91 248 ALA B CA 1
ATOM 4040 C C . ALA B 1 248 ? 2.975 -7.781 14.148 1 53.91 248 ALA B C 1
ATOM 4042 O O . ALA B 1 248 ? 3.596 -7.34 15.117 1 53.91 248 ALA B O 1
ATOM 4043 N N . LYS B 1 249 ? 2.533 -9.016 14.297 1 46.31 249 LYS B N 1
ATOM 4044 C CA . LYS B 1 249 ? 2.797 -9.758 15.523 1 46.31 249 LYS B CA 1
ATOM 4045 C C . LYS B 1 249 ? 4.285 -9.758 15.859 1 46.31 249 LYS B C 1
ATOM 4047 O O . LYS B 1 249 ? 4.664 -9.938 17.016 1 46.31 249 LYS B O 1
ATOM 4052 N N . LEU B 1 250 ? 5.141 -9.625 14.961 1 41.16 250 LEU B N 1
ATOM 4053 C CA . LEU B 1 250 ? 6.547 -9.797 15.305 1 41.16 250 LEU B CA 1
ATOM 4054 C C . LEU B 1 250 ? 7.055 -8.625 16.125 1 41.16 250 LEU B C 1
ATOM 4056 O O . LEU B 1 250 ? 8.125 -8.703 16.734 1 41.16 250 LEU B O 1
ATOM 4060 N N . GLY B 1 251 ? 6.531 -7.414 16.062 1 34.78 251 GLY B N 1
ATOM 4061 C CA . GLY B 1 251 ? 7.16 -6.328 16.797 1 34.78 251 GLY B CA 1
ATOM 4062 C C . GLY B 1 251 ? 6.941 -6.422 18.297 1 34.78 251 GLY B C 1
ATOM 4063 O O . GLY B 1 251 ? 7.543 -5.664 19.062 1 34.78 251 GLY B O 1
ATOM 4064 N N . LEU B 1 252 ? 5.836 -6.84 18.828 1 33.59 252 LEU B N 1
ATOM 4065 C CA . LEU B 1 252 ? 5.688 -6.707 20.281 1 33.59 252 LEU B CA 1
ATOM 4066 C C . LEU B 1 252 ? 6.586 -7.699 21.016 1 33.59 252 LEU B C 1
ATOM 4068 O O . LEU B 1 252 ? 6.539 -7.793 22.234 1 33.59 252 LEU B O 1
ATOM 4072 N N . ALA B 1 253 ? 7.262 -8.578 20.5 1 32.28 253 ALA B N 1
ATOM 4073 C CA . ALA B 1 253 ? 8.055 -9.367 21.453 1 32.28 253 ALA B CA 1
ATOM 4074 C C . ALA B 1 253 ? 9.078 -8.492 22.172 1 32.28 253 ALA B C 1
ATOM 4076 O O . ALA B 1 253 ? 9.539 -8.828 23.266 1 32.28 253 ALA B O 1
ATOM 4077 N N . GLY B 1 254 ? 9.633 -7.316 21.672 1 29.88 254 GLY B N 1
ATOM 4078 C CA . GLY B 1 254 ? 10.719 -6.75 22.453 1 29.88 254 GLY B CA 1
ATOM 4079 C C . GLY B 1 254 ? 10.242 -5.863 23.578 1 29.88 254 GLY B C 1
ATOM 4080 O O . GLY B 1 254 ? 11.023 -5.48 24.453 1 29.88 254 GLY B O 1
ATOM 4081 N N . SER B 1 255 ? 9.305 -4.918 23.484 1 27.28 255 SER B N 1
ATOM 4082 C CA . SER B 1 255 ? 9.234 -3.889 24.516 1 27.28 255 SER B CA 1
ATOM 4083 C C . SER B 1 255 ? 8.422 -4.359 25.703 1 27.28 255 SER B C 1
ATOM 4085 O O . SER B 1 255 ? 7.262 -3.982 25.859 1 27.28 255 SER B O 1
ATOM 4087 N N . SER B 1 256 ? 8.469 -5.535 26.25 1 28.22 256 SER B N 1
ATOM 4088 C CA . SER B 1 256 ? 7.973 -5.723 27.609 1 28.22 256 SER B CA 1
ATOM 4089 C C . SER B 1 256 ? 8.758 -4.879 28.594 1 28.22 256 SER B C 1
ATOM 4091 O O . SER B 1 256 ? 9.508 -5.41 29.422 1 28.22 256 SER B O 1
ATOM 4093 N N . GLY B 1 257 ? 9.469 -3.834 28.328 1 25.16 257 GLY B N 1
ATOM 4094 C CA . GLY B 1 257 ? 9.867 -3.115 29.516 1 25.16 257 GLY B CA 1
ATOM 4095 C C . GLY B 1 257 ? 8.695 -2.58 30.312 1 25.16 257 GLY B C 1
ATOM 4096 O O . GLY B 1 257 ? 7.734 -2.062 29.75 1 25.16 257 GLY B O 1
ATOM 4097 N N . SER B 1 258 ? 8.445 -3.033 31.625 1 24.97 258 SER B N 1
ATOM 4098 C CA . SER B 1 258 ? 7.672 -2.646 32.812 1 24.97 258 SER B CA 1
ATOM 4099 C C . SER B 1 258 ? 7.832 -1.159 33.094 1 24.97 258 SER B C 1
ATOM 4101 O O . SER B 1 258 ? 8.938 -0.696 33.406 1 24.97 258 SER B O 1
ATOM 4103 N N . ILE B 1 259 ? 7.426 -0.206 32.531 1 24.27 259 ILE B N 1
ATOM 4104 C CA . ILE B 1 259 ? 7.328 1.07 33.219 1 24.27 259 ILE B CA 1
ATOM 4105 C C . ILE B 1 259 ? 6.449 0.913 34.469 1 24.27 259 ILE B C 1
ATOM 4107 O O . ILE B 1 259 ? 5.246 0.653 34.344 1 24.27 259 ILE B O 1
ATOM 4111 N N . LEU B 1 260 ? 6.996 0.4 35.562 1 23.86 260 LEU B N 1
ATOM 4112 C CA . LEU B 1 260 ? 6.59 0.616 36.938 1 23.86 260 LEU B CA 1
ATOM 4113 C C . LEU B 1 260 ? 6.328 2.094 37.219 1 23.86 260 LEU B C 1
ATOM 4115 O O . LEU B 1 260 ? 7.238 2.92 37.094 1 23.86 260 LEU B O 1
ATOM 4119 N N . LEU B 1 261 ? 5.242 2.598 36.781 1 22.97 261 LEU B N 1
ATOM 4120 C CA . LEU B 1 261 ? 4.723 3.807 37.438 1 22.97 261 LEU B CA 1
ATOM 4121 C C . LEU B 1 261 ? 4.82 3.707 38.938 1 22.97 261 LEU B C 1
ATOM 4123 O O . LEU B 1 261 ? 4.234 2.807 39.562 1 22.97 261 LEU B O 1
ATOM 4127 N N . GLN B 1 262 ? 6.066 3.9 39.469 1 20.7 262 GLN B N 1
ATOM 4128 C CA . GLN B 1 262 ? 6.234 4.293 40.875 1 20.7 262 GLN B CA 1
ATOM 4129 C C . GLN B 1 262 ? 5.375 5.508 41.188 1 20.7 262 GLN B C 1
ATOM 4131 O O . GLN B 1 262 ? 5.586 6.594 40.656 1 20.7 262 GLN B O 1
ATOM 4136 N N . VAL B 1 263 ? 4.129 5.246 41.375 1 24.31 263 VAL B N 1
ATOM 4137 C CA . VAL B 1 263 ? 3.25 6.09 42.188 1 24.31 263 VAL B CA 1
ATOM 4138 C C . VAL B 1 263 ? 3.826 6.25 43.562 1 24.31 263 VAL B C 1
ATOM 4140 O O . VAL B 1 263 ? 3.984 5.27 44.312 1 24.31 263 VAL B O 1
ATOM 4143 N N . ASP B 1 264 ? 4.824 7.086 43.656 1 21.59 264 ASP B N 1
ATOM 4144 C CA . ASP B 1 264 ? 4.879 7.762 44.969 1 21.59 264 ASP B CA 1
ATOM 4145 C C . ASP B 1 264 ? 3.658 8.656 45.156 1 21.59 264 ASP B C 1
ATOM 4147 O O . ASP B 1 264 ? 3.164 9.266 44.219 1 21.59 264 ASP B O 1
#

Sequence (528 aa):
MFDLPSPYPLKDLTDQDLQNLVVVLWNWKLCDNCKVGPGQQPCSPQICPGVRWSRMRLFFDYYRKITADYVPDMVVGAPPALQSHTDLMSIIRLLKDNSDKKRSELTAICFSNRSTDQMPMPTDQNRALDLALRVMTMVTCSLEARSADTLEAGLQPAPWAHDMTWPQFMSSVFPTTEYSGLEEGAATFHQINDRVTARRLSKVARLCFVPTNELSNHLKLNQKDGTVELFHHTSFLKEVLIASQVDAKLGLAGSSGSILLQVDMFDLPSPYPLKDLTDQDLQNLVVVLWNWKLCDNCKVGPGQQPCSPQICPGVRWSRMRLFFDYYRKITADYVPDMVVGAPPALQSHTDLMSIIRLLKDNSDKKRSELTAICFSNRSTDQMPMPTDQNRALDLALRVMTMVTCSLEARSADTLEAGLQPAPWAHDMTWPQFMSSVFPTTEYSGLEEGAATFHQINDRVTARRLSKVARLCFVPTNELSNHLKLNQKDGTVELFHHTSFLKEVLIASQVDAKLGLAGSSGSILLQVD

pLDDT: mean 75.54, std 24.52, range [20.31, 98.31]

Secondary structure (DSSP, 8-state):
------S-TT----HHHHHHHHHHHH-----HHHHHSTTTS--SSTT-GGGGGGGGHHHHHHHHHHHHT------TT---S-SSHHHHHHHHHHHHHTTTSBHHHHHHHHTTTS-GGGPPPHHHHHHHHHHHHHHHHS--EESS---TTS-TTS--PEE--TT-BHHHHHHHHS------SS-SSSSSHHHHTTTTSTTTTTTS--PEEEEES-GGGTT-EETTTTEEEEE--HHHHHHHHHHHHS-GGGGGGS----------/------S-TT----HHHHHHHHHHHH-----HHHHHSTTTS---SS--GGGGGGGGHHHHHHHHHHHHT------TT---S-SSHHHHHHHHHHHHHTTTSBHHHHHHHHTTTS-GGGPPPHHHHHHHHHHHHHHHHS--EESS---GGG--SS--PEE--TT-BHHHHHHHHS-----SSS-TTTSSHHHHTTTTSTTTTTTS--PEEEEES-GGGTT-EETTTTEEEEE--HHHHHHHHHHHHS-GGGGGGS----------

Radius of gyration: 24.66 Å; Cα contacts (8 Å, |Δi|>4): 735; chains: 2; bounding box: 53×82×80 Å

Organism: Fusarium oxysporum f. sp. cubense (strain race 4) (NCBI:txid2502994)

Solvent-accessible surface area (backbone atoms only — not comparable to full-atom values): 29930 Å² total; per-residue (Å²): 128,82,76,71,72,66,68,42,43,38,52,80,77,53,70,66,54,52,52,52,47,46,28,71,59,47,62,53,63,62,41,74,58,31,69,76,36,59,51,75,52,82,66,80,65,87,79,33,59,29,74,48,45,74,63,40,48,68,58,52,51,51,51,49,52,61,36,37,66,42,61,59,58,88,47,90,79,33,44,53,60,54,67,35,62,66,49,45,52,50,45,40,48,50,50,26,73,40,47,88,37,27,40,54,54,46,54,49,61,69,52,56,88,44,51,82,76,51,40,38,50,69,70,24,45,50,51,47,52,28,50,35,50,19,70,76,59,35,36,62,43,29,64,58,67,67,62,79,79,74,51,74,88,69,71,71,44,44,52,46,39,59,85,33,24,63,60,59,37,59,64,65,52,43,75,68,70,71,55,62,88,40,55,99,73,44,41,70,59,18,39,33,45,50,22,50,38,75,72,50,34,66,72,52,72,79,62,40,60,38,80,35,80,33,52,56,40,45,69,39,71,37,74,93,79,31,29,28,26,36,54,69,62,58,55,59,52,49,48,30,45,49,29,24,44,42,59,70,76,71,66,65,74,71,72,76,71,79,78,74,76,75,79,121,128,81,75,70,73,66,71,42,43,38,52,79,79,52,70,66,54,52,51,52,46,44,28,72,57,47,63,52,63,61,45,74,57,31,70,75,37,60,52,74,51,80,68,65,100,55,96,38,57,30,76,49,46,74,63,39,49,67,57,50,50,49,50,50,52,59,37,36,66,42,62,58,57,90,46,90,78,32,45,54,59,53,67,36,63,67,48,45,51,51,45,39,48,49,48,26,73,39,48,87,37,28,41,54,53,46,53,50,63,69,50,56,87,44,51,83,78,50,40,39,51,70,70,25,45,49,50,46,52,27,51,34,50,20,70,76,60,34,36,63,43,30,63,58,66,68,62,79,77,76,46,73,86,68,71,71,45,44,54,46,37,58,85,32,24,63,60,56,36,59,63,64,53,44,75,68,70,69,53,62,86,39,55,97,71,42,43,70,59,13,39,29,46,54,22,52,39,74,72,52,33,65,72,52,72,78,63,40,59,39,83,35,81,34,53,57,40,46,68,39,72,37,73,90,77,32,31,28,26,36,54,68,62,58,55,58,52,50,49,28,45,50,30,23,45,42,59,68,75,72,65,66,73,71,74,74,73,80,79,73,78,76,78,124

Foldseek 3Di:
DPPQQPQQLEQDDDVQLVVLLLCLQFNFDADPVCNVPQCPDDDPPPPGPSVCVVLCVVLVVVLNVLSRPDGADRDPQEDACDNYSVLLSQLLNLLVVPQVDFQLVSLCVSCVPPDPSHHHDPQRSQVSNQSSLCSNAVAGEGQDQPPPPPPPVPDGHQHRHRGHGVVRSVVPLAPPCVCVPVDPAAPDVNVVVVLPPPPVVVVQDPAAEDEDSHPSQDQPADPVVSYGYHHDSVVVVVSVVVSVPDDPVVPPPPPPPPPPPPPD/DPPQQPQQLEQDDDVQLVVLLLCLQQNFDADPVCNVPQCPDDDPPDPHPSVCVVLCVVLVVVLNVLSRPDGADRDPQEDACDNYSVLLSQLLNLLVVPQVDFQLVSLCVSCVPPDPSHHHDPQRSQVSNQSSLCSNAVAGEGQDQPPPPPPPVPDGHQHRHRGHGVVRSVVPLAPPCVCVVVDPAQPDVNVVVVLPPPPNVVVPDPAAEDEDSHPSQDQPADPVVSYGYHHDSVVVVVSVVVSVPDDPVVPPPPPPPPPPPPPD